Protein AF-0000000081275260 (afdb_homodimer)

Nearest PDB structures (foldseek):
  1y9q-assembly1_A-2  TM=6.316E-01  e=7.427E-19  Vibrio cholerae
  6b8w-assembly1_B  TM=9.231E-01  e=5.325E-11  Enterobacter cloacae subsp. cloacae ATCC 13047
  8awp-assembly1_B  TM=7.710E-01  e=2.156E-09  Thermotoga maritima
  1sef-assembly1_A  TM=8.678E-01  e=3.138E-06  Enterococcus faecalis V583
  1rc6-assembly1_A  TM=7.139E-01  e=3.984E-06  Escherichia coli

Organism: Ralstonia solanacearum (NCBI:txid305)

Structure (mmCIF, N/CA/C/O backbone):
data_AF-0000000081275260-model_v1
#
loop_
_entity.id
_entity.type
_entity.pdbx_description
1 polymer 'Putative transcription regulator protein'
#
loop_
_atom_site.group_PDB
_atom_site.id
_atom_site.type_symbol
_atom_site.label_atom_id
_atom_site.label_alt_id
_atom_site.label_comp_id
_atom_site.label_asym_id
_atom_site.label_entity_id
_atom_site.label_seq_id
_atom_site.pdbx_PDB_ins_code
_atom_site.Cartn_x
_atom_site.Cartn_y
_atom_site.Cartn_z
_atom_site.occupancy
_atom_site.B_iso_or_equiv
_atom_site.auth_seq_id
_atom_site.auth_comp_id
_atom_site.auth_asym_id
_atom_site.auth_atom_id
_atom_site.pdbx_PDB_model_num
ATOM 1 N N . MET A 1 1 ? -0.989 -64.938 12.078 1 35.69 1 MET A N 1
ATOM 2 C CA . MET A 1 1 ? -2.135 -64.125 11.688 1 35.69 1 MET A CA 1
ATOM 3 C C . MET A 1 1 ? -1.686 -62.719 11.227 1 35.69 1 MET A C 1
ATOM 5 O O . MET A 1 1 ? -1.059 -62 11.992 1 35.69 1 MET A O 1
ATOM 9 N N . THR A 1 2 ? -1.406 -62.531 9.953 1 40.88 2 THR A N 1
ATOM 10 C CA . THR A 1 2 ? -0.78 -61.438 9.25 1 40.88 2 THR A CA 1
ATOM 11 C C . THR A 1 2 ? -1.663 -60.188 9.312 1 40.88 2 THR A C 1
ATOM 13 O O . THR A 1 2 ? -2.807 -60.219 8.852 1 40.88 2 THR A O 1
ATOM 16 N N . GLN A 1 3 ? -1.485 -59.375 10.352 1 44.47 3 GLN A N 1
ATOM 17 C CA . GLN A 1 3 ? -2.277 -58.156 10.523 1 44.47 3 GLN A CA 1
ATOM 18 C C . GLN A 1 3 ? -2.309 -57.344 9.242 1 44.47 3 GLN A C 1
ATOM 20 O O . GLN A 1 3 ? -1.262 -57.062 8.656 1 44.47 3 GLN A O 1
ATOM 25 N N . PRO A 1 4 ? -3.477 -57.312 8.531 1 44.09 4 PRO A N 1
ATOM 26 C CA . PRO A 1 4 ? -3.494 -56.562 7.281 1 44.09 4 PRO A CA 1
ATOM 27 C C . PRO A 1 4 ? -3.008 -55.125 7.461 1 44.09 4 PRO A C 1
ATOM 29 O O . PRO A 1 4 ? -3.215 -54.531 8.516 1 44.09 4 PRO A O 1
ATOM 32 N N . LEU A 1 5 ? -1.987 -54.688 6.844 1 39.59 5 LEU A N 1
ATOM 33 C CA . LEU A 1 5 ? -1.445 -53.344 6.836 1 39.59 5 LEU A CA 1
ATOM 34 C C . LEU A 1 5 ? -2.533 -52.312 6.512 1 39.59 5 LEU A C 1
ATOM 36 O O . LEU A 1 5 ? -3.199 -52.438 5.48 1 39.59 5 LEU A O 1
ATOM 40 N N . VAL A 1 6 ? -3.307 -51.812 7.492 1 45.81 6 VAL A N 1
ATOM 41 C CA . VAL A 1 6 ? -4.258 -50.719 7.293 1 45.81 6 VAL A CA 1
ATOM 42 C C . VAL A 1 6 ? -3.658 -49.656 6.355 1 45.81 6 VAL A C 1
ATOM 44 O O . VAL A 1 6 ? -2.602 -49.094 6.641 1 45.81 6 VAL A O 1
ATOM 47 N N . GLN A 1 7 ? -3.836 -49.75 5.031 1 40.47 7 GLN A N 1
ATOM 48 C CA . GLN A 1 7 ? -3.412 -48.719 4.098 1 40.47 7 GLN A CA 1
ATOM 49 C C . GLN A 1 7 ? -3.844 -47.312 4.582 1 40.47 7 GLN A C 1
ATOM 51 O O . GLN A 1 7 ? -4.961 -47.156 5.07 1 40.47 7 GLN A O 1
ATOM 56 N N . PRO A 1 8 ? -2.93 -46.406 4.91 1 43.12 8 PRO A N 1
ATOM 57 C CA . PRO A 1 8 ? -3.389 -45.094 5.34 1 43.12 8 PRO A CA 1
ATOM 58 C C . PRO A 1 8 ? -4.391 -44.469 4.367 1 43.12 8 PRO A C 1
ATOM 60 O O . PRO A 1 8 ? -4.379 -44.781 3.176 1 43.12 8 PRO A O 1
ATOM 63 N N . PRO A 1 9 ? -5.559 -44.031 4.812 1 40.78 9 PRO A N 1
ATOM 64 C CA . PRO A 1 9 ? -6.562 -43.438 3.918 1 40.78 9 PRO A CA 1
ATOM 65 C C . PRO A 1 9 ? -5.961 -42.469 2.916 1 40.78 9 PRO A C 1
ATOM 67 O O . PRO A 1 9 ? -4.902 -41.875 3.176 1 40.78 9 PRO A O 1
ATOM 70 N N . PRO A 1 10 ? -6.277 -42.5 1.636 1 37.03 10 PRO A N 1
ATOM 71 C CA . PRO A 1 10 ? -5.824 -41.531 0.64 1 37.03 10 PRO A CA 1
ATOM 72 C C . PRO A 1 10 ? -5.91 -40.094 1.138 1 37.03 10 PRO A C 1
ATOM 74 O O . PRO A 1 10 ? -6.75 -39.781 1.984 1 37.03 10 PRO A O 1
ATOM 77 N N . SER A 1 11 ? -4.789 -39.375 1.292 1 37.31 11 SER A N 1
ATOM 78 C CA . SER A 1 11 ? -4.746 -37.969 1.673 1 37.31 11 SER A CA 1
ATOM 79 C C . SER A 1 11 ? -5.793 -37.156 0.917 1 37.31 11 SER A C 1
ATOM 81 O O . SER A 1 11 ? -5.949 -37.312 -0.297 1 37.31 11 SER A O 1
ATOM 83 N N . SER A 1 12 ? -6.863 -36.812 1.484 1 38.75 12 SER A N 1
ATOM 84 C CA . SER A 1 12 ? -7.918 -35.969 0.95 1 38.75 12 SER A CA 1
ATOM 85 C C . SER A 1 12 ? -7.352 -34.906 0.007 1 38.75 12 SER A C 1
ATOM 87 O O . SER A 1 12 ? -6.262 -34.375 0.243 1 38.75 12 SER A O 1
ATOM 89 N N . PRO A 1 13 ? -7.738 -34.906 -1.273 1 38.62 13 PRO A N 1
ATOM 90 C CA . PRO A 1 13 ? -7.27 -33.875 -2.203 1 38.62 13 PRO A CA 1
ATOM 91 C C . PRO A 1 13 ? -7.223 -32.5 -1.568 1 38.62 13 PRO A C 1
ATOM 93 O O . PRO A 1 13 ? -8.039 -32.188 -0.694 1 38.62 13 PRO A O 1
ATOM 96 N N . PRO A 1 14 ? -6.117 -31.891 -1.42 1 37.72 14 PRO A N 1
ATOM 97 C CA . PRO A 1 14 ? -6.09 -30.562 -0.786 1 37.72 14 PRO A CA 1
ATOM 98 C C . PRO A 1 14 ? -7.195 -29.641 -1.293 1 37.72 14 PRO A C 1
ATOM 100 O O . PRO A 1 14 ? -7.441 -29.578 -2.5 1 37.72 14 PRO A O 1
ATOM 103 N N . GLU A 1 15 ? -8.32 -29.609 -0.787 1 39.62 15 GLU A N 1
ATOM 104 C CA . GLU A 1 15 ? -9.594 -28.938 -1.045 1 39.62 15 GLU A CA 1
ATOM 105 C C . GLU A 1 15 ? -9.367 -27.484 -1.491 1 39.62 15 GLU A C 1
ATOM 107 O O . GLU A 1 15 ? -10.32 -26.719 -1.628 1 39.62 15 GLU A O 1
ATOM 112 N N . GLY A 1 16 ? -8.164 -26.906 -1.442 1 41.28 16 GLY A N 1
ATOM 113 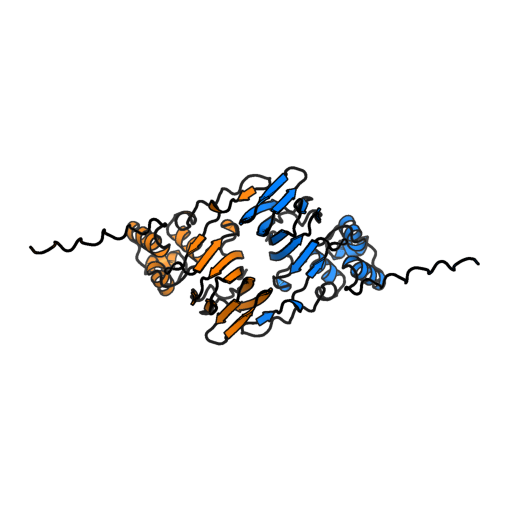C CA . GLY A 1 16 ? -8.023 -25.516 -1.824 1 41.28 16 GLY A CA 1
ATOM 114 C C . GLY A 1 16 ? -7.922 -25.312 -3.324 1 41.28 16 GLY A C 1
ATOM 115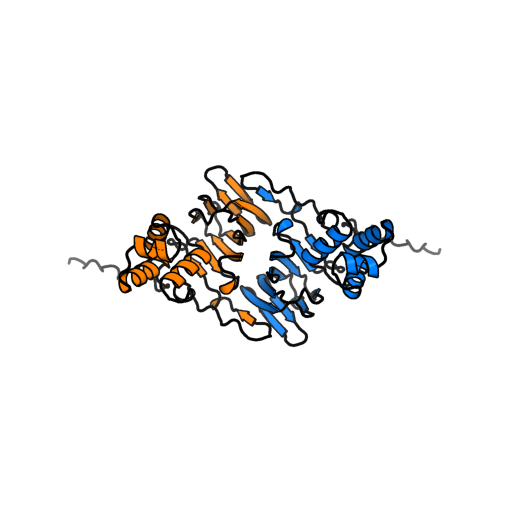 O O . GLY A 1 16 ? -7.867 -26.281 -4.082 1 41.28 16 GLY A O 1
ATOM 116 N N . PRO A 1 17 ? -8.578 -24.25 -3.896 1 46.16 17 PRO A N 1
ATOM 117 C CA . PRO A 1 17 ? -8.438 -24.125 -5.348 1 46.16 17 PRO A CA 1
ATOM 118 C C . PRO A 1 17 ? -7.09 -24.641 -5.855 1 46.16 17 PRO A C 1
ATOM 120 O O . PRO A 1 17 ? -6.105 -24.641 -5.109 1 46.16 17 PRO A O 1
ATOM 123 N N . PRO A 1 18 ? -7.199 -25.516 -6.816 1 50.88 18 PRO A N 1
ATOM 124 C CA . PRO A 1 18 ? -5.91 -25.953 -7.359 1 50.88 18 PRO A CA 1
ATOM 125 C C . PRO A 1 18 ? -4.891 -24.828 -7.453 1 50.88 18 PRO A C 1
ATOM 127 O O . PRO A 1 18 ? -5.273 -23.656 -7.566 1 50.88 18 PRO A O 1
ATOM 130 N N . ALA A 1 19 ? -3.639 -25.062 -7.156 1 63.09 19 ALA A N 1
ATOM 131 C CA . ALA A 1 19 ? -2.479 -24.188 -7.336 1 63.09 19 ALA A CA 1
ATOM 132 C C . ALA A 1 19 ? -2.562 -23.422 -8.656 1 63.09 19 ALA A C 1
ATOM 134 O O . ALA A 1 19 ? -3.096 -23.938 -9.641 1 63.09 19 ALA A O 1
ATOM 135 N N . VAL A 1 20 ? -2.617 -22.031 -8.719 1 75.25 20 VAL A N 1
ATOM 136 C CA . VAL A 1 20 ? -2.646 -21.141 -9.875 1 75.25 20 VAL A CA 1
ATOM 137 C C . VAL A 1 20 ? -1.944 -21.812 -11.055 1 75.25 20 VAL A C 1
ATOM 139 O O . VAL A 1 20 ? -2.418 -21.734 -12.195 1 75.25 20 VAL A O 1
ATOM 142 N N . GLY A 1 21 ? -1.027 -22.609 -10.75 1 79.31 21 GLY A N 1
ATOM 143 C CA . GLY A 1 21 ? -0.25 -23.234 -11.805 1 79.31 21 GLY A CA 1
ATOM 144 C C . GLY A 1 21 ? -1.025 -24.312 -12.555 1 79.31 21 GLY A C 1
ATOM 145 O O . GLY A 1 21 ? -1.003 -24.344 -13.789 1 79.31 21 GLY A O 1
ATOM 146 N N . ILE A 1 22 ? -1.763 -25.141 -11.82 1 79 22 ILE A N 1
ATOM 147 C CA . ILE A 1 22 ? -2.52 -26.234 -12.422 1 79 22 ILE A CA 1
ATOM 148 C C . ILE A 1 22 ? -3.664 -25.656 -13.258 1 79 22 ILE A C 1
ATOM 150 O O . ILE A 1 22 ? -3.908 -26.109 -14.383 1 79 22 ILE A O 1
ATOM 154 N N . ALA A 1 23 ? -4.258 -24.688 -12.68 1 80.56 23 ALA A N 1
ATOM 155 C CA . ALA A 1 23 ? -5.352 -24.047 -13.406 1 80.56 23 ALA A CA 1
ATOM 156 C C . ALA A 1 23 ? -4.855 -23.422 -14.703 1 80.56 23 ALA A C 1
ATOM 158 O O . ALA A 1 23 ? -5.504 -23.531 -15.742 1 80.56 23 ALA A O 1
ATOM 159 N N . LEU A 1 24 ? -3.809 -22.812 -14.641 1 87.75 24 LEU A N 1
ATOM 160 C CA . LEU A 1 24 ? -3.213 -22.156 -15.797 1 87.75 24 LEU A CA 1
ATOM 161 C C . LEU A 1 24 ? -2.842 -23.172 -16.875 1 87.75 24 LEU A C 1
ATOM 163 O O . LEU A 1 24 ? -3.156 -22.984 -18.047 1 87.75 24 LEU A O 1
ATOM 167 N N . GLN A 1 25 ? -2.229 -24.234 -16.453 1 89.75 25 GLN A N 1
ATOM 168 C CA . GLN A 1 25 ? -1.84 -25.281 -17.391 1 89.75 25 GLN A CA 1
ATOM 169 C C . GLN A 1 25 ? -3.062 -25.891 -18.062 1 89.75 25 GLN A C 1
ATOM 171 O O . GLN A 1 25 ? -3.066 -26.109 -19.281 1 89.75 25 GLN A O 1
ATOM 176 N N . GLY A 1 26 ? -4.023 -26.188 -17.234 1 89.5 26 GLY A N 1
ATOM 177 C CA . GLY A 1 26 ? -5.254 -26.734 -17.781 1 89.5 26 GLY A CA 1
ATOM 178 C C . GLY A 1 26 ? -5.898 -25.844 -18.828 1 89.5 26 GLY A C 1
ATOM 179 O O . GLY A 1 26 ? -6.34 -26.312 -19.875 1 89.5 26 GLY A O 1
ATOM 180 N N . LEU A 1 27 ? -5.98 -24.609 -18.562 1 89.38 27 LEU A N 1
ATOM 181 C CA . LEU A 1 27 ? -6.578 -23.641 -19.484 1 89.38 27 LEU A CA 1
ATOM 182 C C . LEU A 1 27 ? -5.762 -23.547 -20.781 1 89.38 27 LEU A C 1
ATOM 184 O O . LEU A 1 27 ? -6.324 -23.516 -21.875 1 89.38 27 LEU A O 1
ATOM 188 N N . ARG A 1 28 ? -4.48 -23.422 -20.609 1 93.69 28 ARG A N 1
ATOM 189 C CA . ARG A 1 28 ? -3.604 -23.359 -21.781 1 93.69 28 ARG A CA 1
ATOM 190 C C . ARG A 1 28 ? -3.809 -24.578 -22.672 1 93.69 28 ARG A C 1
ATOM 192 O O . ARG A 1 28 ? -3.93 -24.453 -23.891 1 93.69 28 ARG A O 1
ATOM 199 N N . GLN A 1 29 ? -3.895 -25.734 -22.094 1 94.5 29 GLN A N 1
ATOM 200 C CA . GLN A 1 29 ? -4.047 -26.984 -22.828 1 94.5 29 GLN A CA 1
ATOM 201 C C . GLN A 1 29 ? -5.426 -27.078 -23.469 1 94.5 29 GLN A C 1
ATOM 203 O O . GLN A 1 29 ? -5.562 -27.547 -24.609 1 94.5 29 GLN A O 1
ATOM 208 N N . ARG A 1 30 ? -6.402 -26.672 -22.797 1 93.62 30 ARG A N 1
ATOM 209 C CA . ARG A 1 30 ? -7.758 -26.688 -23.328 1 93.62 30 ARG A CA 1
ATOM 210 C C . ARG A 1 30 ? -7.859 -25.812 -24.578 1 93.62 30 ARG A C 1
ATOM 212 O O . ARG A 1 30 ? -8.633 -26.109 -25.484 1 93.62 30 ARG A O 1
ATOM 219 N N . GLN A 1 31 ? -7.07 -24.828 -24.562 1 94.38 31 GLN A N 1
ATOM 220 C CA . GLN A 1 31 ? -7.09 -23.922 -25.703 1 94.38 31 GLN A CA 1
ATOM 221 C C . GLN A 1 31 ? -6.055 -24.328 -26.75 1 94.38 31 GLN A C 1
ATOM 223 O O . GLN A 1 31 ? -5.805 -23.578 -27.703 1 94.38 31 GLN A O 1
ATOM 228 N N . ARG A 1 32 ? -5.336 -25.391 -26.516 1 95.69 32 ARG A N 1
ATOM 229 C CA . ARG A 1 32 ? -4.363 -25.969 -27.438 1 95.69 32 ARG A CA 1
ATOM 230 C C . ARG A 1 32 ? -3.211 -25.016 -27.703 1 95.69 32 ARG A C 1
ATOM 232 O O . ARG A 1 32 ? -2.756 -24.891 -28.844 1 95.69 32 ARG A O 1
ATOM 239 N N . LEU A 1 33 ? -2.916 -24.328 -26.672 1 95.19 33 LEU A N 1
ATOM 240 C CA . LEU A 1 33 ? -1.775 -23.422 -26.781 1 95.19 33 LEU A CA 1
ATOM 241 C C . LEU A 1 33 ? -0.507 -24.078 -26.25 1 95.19 33 LEU A C 1
ATOM 243 O O . LEU A 1 33 ? -0.542 -24.766 -25.234 1 95.19 33 LEU A O 1
ATOM 247 N N . SER A 1 34 ? 0.591 -23.859 -27 1 95.81 34 SER A N 1
ATOM 248 C CA . SER A 1 34 ? 1.892 -24.234 -26.453 1 95.81 34 SER A CA 1
ATOM 249 C C . SER A 1 34 ? 2.387 -23.219 -25.438 1 95.81 34 SER A C 1
ATOM 251 O O . SER A 1 34 ? 1.825 -22.125 -25.312 1 95.81 34 SER A O 1
ATOM 253 N N . LEU A 1 35 ? 3.428 -23.641 -24.719 1 95.5 35 LEU A N 1
ATOM 254 C CA . LEU A 1 35 ? 4.07 -22.688 -23.812 1 95.5 35 LEU A CA 1
ATOM 255 C C . LEU A 1 35 ? 4.566 -21.469 -24.578 1 95.5 35 LEU A C 1
ATOM 257 O O . LEU A 1 35 ? 4.422 -20.344 -24.109 1 95.5 35 LEU A O 1
ATOM 261 N N . ASP A 1 36 ? 5.102 -21.703 -25.781 1 95.19 36 ASP A N 1
ATOM 262 C CA . ASP A 1 36 ? 5.648 -20.641 -26.609 1 95.19 36 ASP A CA 1
ATOM 263 C C . ASP A 1 36 ? 4.555 -19.672 -27.047 1 95.19 36 ASP A C 1
ATOM 265 O O . ASP A 1 36 ? 4.738 -18.453 -26.984 1 95.19 36 ASP A O 1
ATOM 269 N N . GLU A 1 37 ? 3.51 -20.188 -27.453 1 95.38 37 GLU A N 1
ATOM 270 C CA . GLU A 1 37 ? 2.412 -19.359 -27.938 1 95.38 37 GLU A CA 1
ATOM 271 C C . GLU A 1 37 ? 1.827 -18.5 -26.812 1 95.38 37 GLU A C 1
ATOM 273 O O . GLU A 1 37 ? 1.592 -17.297 -27 1 95.38 37 GLU A O 1
ATOM 278 N N . LEU A 1 38 ? 1.591 -19.094 -25.641 1 95.38 38 LEU A N 1
ATOM 279 C CA . LEU A 1 38 ? 1.036 -18.344 -24.531 1 95.38 38 LEU A CA 1
ATOM 280 C C . LEU A 1 38 ? 2.033 -17.297 -24.031 1 95.38 38 LEU A C 1
ATOM 282 O O . LEU A 1 38 ? 1.643 -16.188 -23.641 1 95.38 38 LEU A O 1
ATOM 286 N N . SER A 1 39 ? 3.271 -17.656 -23.984 1 94.5 39 SER A N 1
ATOM 287 C CA . SER A 1 39 ? 4.336 -16.734 -23.609 1 94.5 39 SER A CA 1
ATOM 288 C C . SER A 1 39 ? 4.297 -15.469 -24.469 1 94.5 39 SER A C 1
ATOM 290 O O . SER A 1 39 ? 4.344 -14.352 -23.938 1 94.5 39 SER A O 1
ATOM 292 N N . ARG A 1 40 ? 4.148 -15.625 -25.734 1 92.81 40 ARG A N 1
ATOM 293 C CA . ARG A 1 40 ? 4.113 -14.5 -26.672 1 92.81 40 ARG A CA 1
ATOM 294 C C . ARG A 1 40 ? 2.861 -13.656 -26.469 1 92.81 40 ARG A C 1
ATOM 296 O O . ARG A 1 40 ? 2.934 -12.43 -26.422 1 92.81 40 ARG A O 1
ATOM 303 N N . ARG A 1 41 ? 1.829 -14.305 -26.281 1 92.75 41 ARG A N 1
ATOM 304 C CA . ARG A 1 41 ? 0.559 -13.602 -26.141 1 92.75 41 ARG A CA 1
ATOM 305 C C . ARG A 1 41 ? 0.517 -12.797 -24.844 1 92.75 41 ARG A C 1
ATOM 307 O O . ARG A 1 41 ? -0.027 -11.688 -24.812 1 92.75 41 ARG A O 1
ATOM 314 N N . ALA A 1 42 ? 1.047 -13.391 -23.812 1 90.94 42 ALA A N 1
ATOM 315 C CA . ALA A 1 42 ? 0.917 -12.812 -22.484 1 90.94 42 ALA A CA 1
ATOM 316 C C . ALA A 1 42 ? 2.057 -11.836 -22.188 1 90.94 42 ALA A C 1
ATOM 318 O O . ALA A 1 42 ? 1.987 -11.055 -21.234 1 90.94 42 ALA A O 1
ATOM 319 N N . GLY A 1 43 ? 3.129 -11.922 -22.984 1 88 43 GLY A N 1
ATOM 320 C CA . GLY A 1 43 ? 4.316 -11.141 -22.688 1 88 43 GLY A CA 1
ATOM 321 C C . GLY A 1 43 ? 5.035 -11.609 -21.438 1 88 43 GLY A C 1
ATOM 322 O O . GLY A 1 43 ? 5.488 -10.797 -20.625 1 88 43 GLY A O 1
ATOM 323 N N . VAL A 1 44 ? 5 -12.867 -21.203 1 86.38 44 VAL A N 1
ATOM 324 C CA . VAL A 1 44 ? 5.688 -13.523 -20.094 1 86.38 44 VAL A CA 1
ATOM 325 C C . VAL A 1 44 ? 6.684 -14.547 -20.656 1 86.38 44 VAL A C 1
ATOM 327 O O . VAL A 1 44 ? 6.391 -15.258 -21.609 1 86.38 44 VAL A O 1
ATOM 330 N N . SER A 1 45 ? 7.844 -14.523 -20.156 1 85.75 45 SER A N 1
ATOM 331 C CA . SER A 1 45 ? 8.844 -15.445 -20.688 1 85.75 45 SER A CA 1
ATOM 332 C C . SER A 1 45 ? 8.398 -16.891 -20.547 1 85.75 45 SER A C 1
ATOM 334 O O . SER A 1 45 ? 7.664 -17.234 -19.609 1 85.75 45 SER A O 1
ATOM 336 N N . LYS A 1 46 ? 8.852 -17.719 -21.5 1 91 46 LYS A N 1
ATOM 337 C CA . LYS A 1 46 ? 8.539 -19.141 -21.469 1 91 46 LYS A CA 1
ATOM 338 C C . LYS A 1 46 ? 9.031 -19.766 -20.172 1 91 46 LYS A C 1
ATOM 340 O O . LYS A 1 46 ? 8.352 -20.641 -19.594 1 91 46 LYS A O 1
ATOM 345 N N . SER A 1 47 ? 10.148 -19.344 -19.797 1 87.06 47 SER A N 1
ATOM 346 C CA . SER A 1 47 ? 10.719 -19.859 -18.547 1 87.06 47 SER A CA 1
ATOM 347 C C . SER A 1 47 ? 9.828 -19.547 -17.359 1 87.06 47 SER A C 1
ATOM 349 O O . SER A 1 47 ? 9.5 -20.438 -16.562 1 87.06 47 SER A O 1
ATOM 351 N N . MET A 1 48 ? 9.43 -18.375 -17.281 1 84.19 48 MET A N 1
ATOM 352 C CA . MET A 1 48 ? 8.547 -17.969 -16.188 1 84.19 48 MET A CA 1
ATOM 353 C C . MET A 1 48 ? 7.219 -18.719 -16.25 1 84.19 48 MET A C 1
ATOM 355 O O . MET A 1 48 ? 6.727 -19.219 -15.227 1 84.19 48 MET A O 1
ATOM 359 N N . LEU A 1 49 ? 6.676 -18.75 -17.391 1 90.81 49 LEU A N 1
ATOM 360 C CA . LEU A 1 49 ? 5.41 -19.453 -17.594 1 90.81 49 LEU A CA 1
ATOM 361 C C . LEU A 1 49 ? 5.52 -20.906 -17.156 1 90.81 49 LEU A C 1
ATOM 363 O O . LEU A 1 49 ? 4.645 -21.406 -16.438 1 90.81 49 LEU A O 1
ATOM 367 N N . SER A 1 50 ? 6.594 -21.547 -17.531 1 90.19 50 SER A N 1
ATOM 368 C CA . SER A 1 50 ? 6.828 -22.938 -17.156 1 90.19 50 SER A CA 1
ATOM 369 C C . SER A 1 50 ? 6.934 -23.094 -15.641 1 90.19 50 SER A C 1
ATOM 371 O O . SER A 1 50 ? 6.352 -24.016 -15.07 1 90.19 50 SER A O 1
ATOM 373 N N . GLN A 1 51 ? 7.633 -22.234 -15.109 1 84.88 51 GLN A N 1
ATOM 374 C CA . GLN A 1 51 ? 7.805 -22.281 -13.664 1 84.88 51 GLN A CA 1
ATOM 375 C C . GLN A 1 51 ? 6.477 -22.078 -12.945 1 84.88 51 GLN A C 1
ATOM 377 O O . GLN A 1 51 ? 6.207 -22.734 -11.938 1 84.88 51 GLN A O 1
ATOM 382 N N . ILE A 1 52 ? 5.699 -21.156 -13.398 1 84.81 52 ILE A N 1
ATOM 383 C CA . ILE A 1 52 ? 4.391 -20.891 -12.805 1 84.81 52 ILE A CA 1
ATOM 384 C C . ILE A 1 52 ? 3.518 -22.141 -12.922 1 84.81 52 ILE A C 1
ATOM 386 O O . ILE A 1 52 ? 2.92 -22.578 -11.938 1 84.81 52 ILE A O 1
ATOM 390 N N . GLU A 1 53 ? 3.496 -22.781 -14.125 1 88.38 53 GLU A N 1
ATOM 391 C CA . GLU A 1 53 ? 2.643 -23.938 -14.359 1 88.38 53 GLU A CA 1
ATOM 392 C C . GLU A 1 53 ? 3.078 -25.125 -13.508 1 88.38 53 GLU A C 1
ATOM 394 O O . GLU A 1 53 ? 2.262 -25.984 -13.172 1 88.38 53 GLU A O 1
ATOM 399 N N . ARG A 1 54 ? 4.312 -25.094 -13.18 1 84.56 54 ARG A N 1
ATOM 400 C CA . ARG A 1 54 ? 4.848 -26.188 -12.367 1 84.56 54 ARG A CA 1
ATOM 401 C C . ARG A 1 54 ? 4.836 -25.828 -10.883 1 84.56 54 ARG A C 1
ATOM 403 O O . ARG A 1 54 ? 5.395 -26.547 -10.062 1 84.56 54 ARG A O 1
ATOM 410 N N . ASN A 1 55 ? 4.344 -24.672 -10.547 1 78.31 55 ASN A N 1
ATOM 411 C CA . ASN A 1 55 ? 4.238 -24.172 -9.18 1 78.31 55 ASN A CA 1
ATOM 412 C C . ASN A 1 55 ? 5.613 -24.016 -8.531 1 78.31 55 ASN A C 1
ATOM 414 O O . ASN A 1 55 ? 5.797 -24.375 -7.363 1 78.31 55 ASN A O 1
ATOM 418 N N . LEU A 1 56 ? 6.527 -23.562 -9.352 1 76.19 56 LEU A N 1
ATOM 419 C CA . LEU A 1 56 ? 7.887 -23.391 -8.852 1 76.19 56 LEU A CA 1
ATOM 420 C C . LEU A 1 56 ? 8.148 -21.938 -8.5 1 76.19 56 LEU A C 1
ATOM 422 O O . LEU A 1 56 ? 9.172 -21.609 -7.895 1 76.19 56 LEU A O 1
ATOM 426 N N . THR A 1 57 ? 7.355 -21.031 -8.945 1 74.25 57 THR A N 1
ATOM 427 C CA . THR A 1 57 ? 7.477 -19.609 -8.633 1 74.25 57 THR A CA 1
ATOM 428 C C . THR A 1 57 ? 6.109 -19 -8.344 1 74.25 57 THR A C 1
ATOM 430 O O . THR A 1 57 ? 5.082 -19.531 -8.773 1 74.25 57 THR A O 1
ATOM 433 N N . ASN A 1 58 ? 6.172 -17.938 -7.609 1 70.75 58 ASN A N 1
ATOM 434 C CA . ASN A 1 58 ? 4.945 -17.219 -7.281 1 70.75 58 ASN A CA 1
ATOM 435 C C . ASN A 1 58 ? 4.746 -16.016 -8.195 1 70.75 58 ASN A C 1
ATOM 437 O O . ASN A 1 58 ? 5.504 -15.039 -8.133 1 70.75 58 ASN A O 1
ATOM 441 N N . PRO A 1 59 ? 3.697 -16.234 -9.016 1 77.12 59 PRO A N 1
ATOM 442 C CA . PRO A 1 59 ? 3.492 -15.078 -9.883 1 77.12 59 PRO A CA 1
ATOM 443 C C . PRO A 1 59 ? 2.895 -13.883 -9.141 1 77.12 59 PRO A C 1
ATOM 445 O O . PRO A 1 59 ? 2.254 -14.055 -8.102 1 77.12 59 PRO A O 1
ATOM 448 N N . THR A 1 60 ? 3.158 -12.703 -9.641 1 74.25 60 THR A N 1
ATOM 449 C CA . THR A 1 60 ? 2.445 -11.516 -9.188 1 74.25 60 THR A CA 1
ATOM 450 C C . THR A 1 60 ? 1.051 -11.453 -9.805 1 74.25 60 THR A C 1
ATOM 452 O O . THR A 1 60 ? 0.745 -12.195 -10.734 1 74.25 60 THR A O 1
ATOM 455 N N . VAL A 1 61 ? 0.222 -10.594 -9.219 1 77.38 61 VAL A N 1
ATOM 456 C CA . VAL A 1 61 ? -1.101 -10.344 -9.781 1 77.38 61 VAL A CA 1
ATOM 457 C C . VAL A 1 61 ? -0.963 -9.82 -11.211 1 77.38 61 VAL A C 1
ATOM 459 O O . VAL A 1 61 ? -1.758 -10.172 -12.086 1 77.38 61 VAL A O 1
ATOM 462 N N . ALA A 1 62 ? 0.109 -9.078 -11.453 1 77.75 62 ALA A N 1
ATOM 463 C CA . ALA A 1 62 ? 0.323 -8.539 -12.789 1 77.75 62 ALA A CA 1
ATOM 464 C C . ALA A 1 62 ? 0.575 -9.656 -13.797 1 77.75 62 ALA A C 1
ATOM 466 O O . ALA A 1 62 ? 0.044 -9.633 -14.914 1 77.75 62 ALA A O 1
ATOM 467 N N . VAL A 1 63 ? 1.362 -10.57 -13.438 1 81.81 63 VAL A N 1
ATOM 468 C CA . VAL A 1 63 ? 1.677 -11.688 -14.32 1 81.81 63 VAL A CA 1
ATOM 469 C C . VAL A 1 63 ? 0.421 -12.523 -14.562 1 81.81 63 VAL A C 1
ATOM 471 O O . VAL A 1 63 ? 0.123 -12.891 -15.703 1 81.81 63 VAL A O 1
ATOM 474 N N . LEU A 1 64 ? -0.297 -12.758 -13.492 1 83.38 64 LEU A N 1
ATOM 475 C CA . LEU A 1 64 ? -1.525 -13.531 -13.641 1 83.38 64 LEU A CA 1
ATOM 476 C C . LEU A 1 64 ? -2.547 -12.781 -14.484 1 83.38 64 LEU A C 1
ATOM 478 O O . LEU A 1 64 ? -3.293 -13.391 -15.25 1 83.38 64 LEU A O 1
ATOM 482 N N . TRP A 1 65 ? -2.564 -11.5 -14.258 1 80.5 65 TRP A N 1
ATOM 483 C CA . TRP A 1 65 ? -3.451 -10.664 -15.062 1 80.5 65 TRP A CA 1
ATOM 484 C C . TRP A 1 65 ? -3.107 -10.766 -16.547 1 80.5 65 TRP A C 1
ATOM 486 O O . TRP A 1 65 ? -3.994 -10.945 -17.375 1 80.5 65 TRP A O 1
ATOM 496 N N . ARG A 1 66 ? -1.89 -10.719 -16.891 1 84.31 66 ARG A N 1
ATOM 497 C CA . ARG A 1 66 ? -1.451 -10.844 -18.281 1 84.31 66 ARG A CA 1
ATOM 498 C C . ARG A 1 66 ? -1.811 -12.211 -18.844 1 84.31 66 ARG A C 1
ATOM 500 O O . ARG A 1 66 ? -2.273 -12.32 -19.984 1 84.31 66 ARG A O 1
ATOM 507 N N . LEU A 1 67 ? -1.575 -13.219 -18.031 1 88.31 67 LEU A N 1
ATOM 508 C CA . LEU A 1 67 ? -1.873 -14.578 -18.469 1 88.31 67 LEU A CA 1
ATOM 509 C C . LEU A 1 67 ? -3.375 -14.773 -18.641 1 88.31 67 LEU A C 1
ATOM 511 O O . LEU A 1 67 ? -3.816 -15.383 -19.625 1 88.31 67 LEU A O 1
ATOM 515 N N . ALA A 1 68 ? -4.105 -14.25 -17.703 1 85.69 68 ALA A N 1
ATOM 516 C CA . ALA A 1 68 ? -5.562 -14.32 -17.812 1 85.69 68 ALA A CA 1
ATOM 517 C C . ALA A 1 68 ? -6.059 -13.633 -19.062 1 85.69 68 ALA A C 1
ATOM 519 O O . ALA A 1 68 ? -6.891 -14.172 -19.797 1 85.69 68 ALA A O 1
ATOM 520 N N . ASN A 1 69 ? -5.523 -12.516 -19.344 1 84.94 69 ASN A N 1
ATOM 521 C CA . ASN A 1 69 ? -5.898 -11.766 -20.531 1 84.94 69 ASN A CA 1
ATOM 522 C C . ASN A 1 69 ? -5.539 -12.523 -21.812 1 84.94 69 ASN A C 1
ATOM 524 O O . ASN A 1 69 ? -6.34 -12.586 -22.75 1 84.94 69 ASN A O 1
ATOM 528 N N . ALA A 1 70 ? -4.402 -13.055 -21.797 1 90.5 70 ALA A N 1
ATOM 529 C CA . ALA A 1 70 ? -3.939 -13.812 -22.953 1 90.5 70 ALA A CA 1
ATOM 530 C C . ALA A 1 70 ? -4.824 -15.031 -23.203 1 90.5 70 ALA A C 1
ATOM 532 O O . ALA A 1 70 ? -5.004 -15.445 -24.344 1 90.5 70 ALA A O 1
ATOM 533 N N . LEU A 1 71 ? -5.348 -15.562 -22.188 1 91.69 71 LEU A N 1
ATOM 534 C CA . LEU A 1 71 ? -6.156 -16.781 -22.281 1 91.69 71 LEU A CA 1
ATOM 535 C C . LEU A 1 71 ? -7.637 -16.438 -22.422 1 91.69 71 LEU A C 1
ATOM 537 O O . LEU A 1 71 ? -8.469 -17.328 -22.609 1 91.69 71 LEU A O 1
ATOM 541 N N . GLY A 1 72 ? -7.934 -15.164 -22.25 1 89.5 72 GLY A N 1
ATOM 542 C CA . GLY A 1 72 ? -9.305 -14.711 -22.406 1 89.5 72 GLY A CA 1
ATOM 543 C C . GLY A 1 72 ? -10.188 -15.078 -21.219 1 89.5 72 GLY A C 1
ATOM 544 O O . GLY A 1 72 ? -11.359 -15.406 -21.406 1 89.5 72 GLY A O 1
ATOM 545 N N . VAL A 1 73 ? -9.609 -15.18 -20.141 1 83.31 73 VAL A N 1
ATOM 546 C CA . VAL A 1 73 ? -10.367 -15.492 -18.938 1 83.31 73 VAL A CA 1
ATOM 547 C C . VAL A 1 73 ? -10.227 -14.352 -17.938 1 83.31 73 VAL A C 1
ATOM 549 O O . VAL A 1 73 ? -9.453 -13.422 -18.156 1 83.31 73 VAL A O 1
ATOM 552 N N . SER A 1 74 ? -11.023 -14.422 -16.875 1 76.44 74 SER A N 1
ATOM 553 C CA . SER A 1 74 ? -10.953 -13.422 -15.812 1 76.44 74 SER A CA 1
ATOM 554 C C . SER A 1 74 ? -9.852 -13.75 -14.82 1 76.44 74 SER A C 1
ATOM 556 O O . SER A 1 74 ? -9.609 -14.914 -14.508 1 76.44 74 SER A O 1
ATOM 558 N N . LEU A 1 75 ? -9.133 -12.727 -14.383 1 78.12 75 LEU A N 1
ATOM 559 C CA . LEU A 1 75 ? -8.133 -12.898 -13.336 1 78.12 75 LEU A CA 1
ATOM 560 C C . LEU A 1 75 ? -8.711 -13.648 -12.141 1 78.12 75 LEU A C 1
ATOM 562 O O . LEU A 1 75 ? -8.023 -14.445 -11.508 1 78.12 75 LEU A O 1
ATOM 566 N N . THR A 1 76 ? -9.992 -13.328 -11.898 1 70.25 76 THR A N 1
ATOM 567 C CA . THR A 1 76 ? -10.656 -13.938 -10.75 1 70.25 76 THR A CA 1
ATOM 568 C C . THR A 1 76 ? -10.719 -15.453 -10.906 1 70.25 76 THR A C 1
ATOM 570 O O . THR A 1 76 ? -10.945 -16.172 -9.93 1 70.25 76 THR A O 1
ATOM 573 N N . ASP A 1 77 ? -10.578 -15.945 -12.148 1 70.62 77 ASP A N 1
ATOM 574 C CA . ASP A 1 77 ? -10.555 -17.375 -12.398 1 70.62 77 ASP A CA 1
ATOM 575 C C . ASP A 1 77 ? -9.312 -18.031 -11.773 1 70.62 77 ASP A C 1
ATOM 577 O O . ASP A 1 77 ? -9.281 -19.234 -11.562 1 70.62 77 ASP A O 1
ATOM 581 N N . PHE A 1 78 ? -8.344 -17.188 -11.578 1 72.12 78 PHE A N 1
ATOM 582 C CA . PHE A 1 78 ? -7.09 -17.703 -11.039 1 72.12 78 PHE A CA 1
ATOM 583 C C . PHE A 1 78 ? -7.004 -17.453 -9.531 1 72.12 78 PHE A C 1
ATOM 585 O O . PHE A 1 78 ? -6.125 -18 -8.859 1 72.12 78 PHE A O 1
ATOM 592 N N . LEU A 1 79 ? -7.75 -16.562 -9.148 1 68.19 79 LEU A N 1
ATOM 593 C CA . LEU A 1 79 ? -7.629 -16.125 -7.758 1 68.19 79 LEU A CA 1
ATOM 594 C C . LEU A 1 79 ? -8.633 -16.859 -6.871 1 68.19 79 LEU A C 1
ATOM 596 O O . LEU A 1 79 ? -9.711 -17.234 -7.336 1 68.19 79 LEU A O 1
ATOM 600 N N . ALA A 1 80 ? -8.133 -17.25 -5.688 1 57.94 80 ALA A N 1
ATOM 601 C CA . ALA A 1 80 ? -9.062 -17.781 -4.695 1 57.94 80 ALA A CA 1
ATOM 602 C C . ALA A 1 80 ? -10.008 -16.688 -4.203 1 57.94 80 ALA A C 1
ATOM 604 O O . ALA A 1 80 ? -9.57 -15.617 -3.783 1 57.94 80 ALA A O 1
ATOM 605 N N . GLN A 1 81 ? -11.266 -16.828 -4.293 1 56.81 81 GLN A N 1
ATOM 606 C CA . GLN A 1 81 ? -12.367 -16.031 -3.76 1 56.81 81 GLN A CA 1
ATOM 607 C C . GLN A 1 81 ? -12.703 -14.875 -4.688 1 56.81 81 GLN A C 1
ATOM 609 O O . GLN A 1 81 ? -11.859 -14.414 -5.457 1 56.81 81 GLN A O 1
ATOM 614 N N . SER A 1 82 ? -13.891 -14.648 -5.121 1 51.19 82 SER A N 1
ATOM 615 C CA . SER A 1 82 ? -14.391 -13.68 -6.094 1 51.19 82 SER A CA 1
ATOM 616 C C . SER A 1 82 ? -14.273 -12.25 -5.566 1 51.19 82 SER A C 1
ATOM 618 O O . SER A 1 82 ? -14.547 -11.992 -4.395 1 51.19 82 SER A O 1
ATOM 620 N N . ALA A 1 83 ? -13.336 -11.438 -6.277 1 52.12 83 ALA A N 1
ATOM 621 C CA . ALA A 1 83 ? -13.273 -9.992 -6.102 1 52.12 83 ALA A CA 1
ATOM 622 C C . ALA A 1 83 ? -14.656 -9.359 -6.211 1 52.12 83 ALA A C 1
ATOM 624 O O . ALA A 1 83 ? -15.43 -9.703 -7.109 1 52.12 83 ALA A O 1
ATOM 625 N N . GLY A 1 84 ? -15.125 -9.023 -5.105 1 49.22 84 GLY A N 1
ATOM 626 C CA . GLY A 1 84 ? -16.406 -8.344 -5.188 1 49.22 84 GLY A CA 1
ATOM 627 C C . GLY A 1 84 ? -16.406 -7.184 -6.168 1 49.22 84 GLY A C 1
ATOM 628 O O . GLY A 1 84 ? -15.344 -6.703 -6.566 1 49.22 84 GLY A O 1
ATOM 629 N N . GLU A 1 85 ? -17.406 -7.02 -6.941 1 50.19 85 GLU A N 1
ATOM 630 C CA . GLU A 1 85 ? -17.688 -6.004 -7.953 1 50.19 85 GLU A CA 1
ATOM 631 C C . GLU A 1 85 ? -17.438 -4.602 -7.406 1 50.19 85 GLU A C 1
ATOM 633 O O . GLU A 1 85 ? -17.719 -4.328 -6.234 1 50.19 85 GLU A O 1
ATOM 638 N N . PRO A 1 86 ? -16.453 -3.891 -8.102 1 51.47 86 PRO A N 1
ATOM 639 C CA . PRO A 1 86 ? -16.375 -2.48 -7.715 1 51.47 86 PRO A CA 1
ATOM 640 C C . PRO A 1 86 ? -17.75 -1.871 -7.438 1 51.47 86 PRO A C 1
ATOM 642 O O . PRO A 1 86 ? -18.641 -1.946 -8.289 1 51.47 86 PRO A O 1
ATOM 645 N N . ALA A 1 87 ? -18.219 -1.992 -6.32 1 48 87 ALA A N 1
ATOM 646 C CA . ALA A 1 87 ? -19.562 -1.47 -6.105 1 48 87 ALA A CA 1
ATOM 647 C C . ALA A 1 87 ? -19.656 0.002 -6.5 1 48 87 ALA A C 1
ATOM 649 O O . ALA A 1 87 ? -18.641 0.685 -6.598 1 48 87 ALA A O 1
ATOM 650 N N . GLY A 1 88 ? -20.719 0.622 -6.562 1 55.44 88 GLY A N 1
ATOM 651 C CA . GLY A 1 88 ? -21.328 1.924 -6.77 1 55.44 88 GLY A CA 1
ATOM 652 C C . GLY A 1 88 ? -20.531 3.064 -6.172 1 55.44 88 GLY A C 1
ATOM 653 O O . GLY A 1 88 ? -19.375 2.879 -5.777 1 55.44 88 GLY A O 1
ATOM 654 N N . ASN A 1 89 ? -21.016 4.32 -6.234 1 64.56 89 ASN A N 1
ATOM 655 C CA . ASN A 1 89 ? -20.562 5.633 -5.797 1 64.56 89 ASN A CA 1
ATOM 656 C C . ASN A 1 89 ? -20.328 5.676 -4.289 1 64.56 89 ASN A C 1
ATOM 658 O O . ASN A 1 89 ? -19.906 6.699 -3.748 1 64.56 89 ASN A O 1
ATOM 662 N N . GLY A 1 90 ? -20.438 4.48 -3.656 1 83.44 90 GLY A N 1
ATOM 663 C CA . GLY A 1 90 ? -20.328 4.535 -2.207 1 83.44 90 GLY A CA 1
ATOM 664 C C . GLY A 1 90 ? -19.094 3.816 -1.679 1 83.44 90 GLY A C 1
ATOM 665 O O . GLY A 1 90 ? -18.094 3.68 -2.389 1 83.44 90 GLY A O 1
ATOM 666 N N . ILE A 1 91 ? -19.094 3.619 -0.371 1 93.31 91 ILE A N 1
ATOM 667 C CA . ILE A 1 91 ? -18.031 2.885 0.315 1 93.31 91 ILE A CA 1
ATOM 668 C C . ILE A 1 91 ? -18.25 1.383 0.138 1 93.31 91 ILE A C 1
ATOM 670 O O . ILE A 1 91 ? -19.281 0.846 0.548 1 93.31 91 ILE A O 1
ATOM 674 N N . THR A 1 92 ? -17.406 0.772 -0.561 1 92.12 92 THR A N 1
ATOM 675 C CA . THR A 1 92 ? -17.453 -0.678 -0.709 1 92.12 92 THR A CA 1
ATOM 676 C C . THR A 1 92 ? -16.578 -1.354 0.349 1 92.12 92 THR A C 1
ATOM 678 O O . THR A 1 92 ? -15.43 -0.968 0.554 1 92.12 92 THR A O 1
ATOM 681 N N . VAL A 1 93 ? -17.156 -2.328 1.056 1 94.25 93 VAL A N 1
ATOM 682 C CA . VAL A 1 93 ? -16.406 -3.08 2.049 1 94.25 93 VAL A CA 1
ATOM 683 C C . VAL A 1 93 ? -16.141 -4.496 1.541 1 94.25 93 VAL A C 1
ATOM 685 O O . VAL A 1 93 ? -17.078 -5.199 1.146 1 94.25 93 VAL A O 1
ATOM 688 N N . VAL A 1 94 ? -14.938 -4.887 1.504 1 91.38 94 VAL A N 1
ATOM 689 C CA . VAL A 1 94 ? -14.539 -6.242 1.137 1 91.38 94 VAL A CA 1
ATOM 690 C C . VAL A 1 94 ? -14.211 -7.043 2.395 1 91.38 94 VAL A C 1
ATOM 692 O O . VAL A 1 94 ? -13.234 -6.754 3.09 1 91.38 94 VAL A O 1
ATOM 695 N N . PRO A 1 95 ? -15 -8.023 2.67 1 92.31 95 PRO A N 1
ATOM 696 C CA . PRO A 1 95 ? -14.695 -8.852 3.838 1 92.31 95 PRO A CA 1
ATOM 697 C C . PRO A 1 95 ? -13.469 -9.742 3.627 1 92.31 95 PRO A C 1
ATOM 699 O O . PRO A 1 95 ? -13.07 -9.992 2.484 1 92.31 95 PRO A O 1
ATOM 702 N N . PRO A 1 96 ? -12.922 -10.227 4.77 1 89.94 96 PRO A N 1
ATOM 703 C CA . PRO A 1 96 ? -11.688 -11.008 4.676 1 89.94 96 PRO A CA 1
ATOM 704 C C . PRO A 1 96 ? -11.812 -12.195 3.729 1 89.94 96 PRO A C 1
ATOM 706 O O . PRO A 1 96 ? -10.891 -12.469 2.955 1 89.94 96 PRO A O 1
ATOM 709 N N . HIS A 1 97 ? -12.898 -12.875 3.721 1 85.81 97 HIS A N 1
ATOM 710 C CA . HIS A 1 97 ? -13.055 -14.094 2.93 1 85.81 97 HIS A CA 1
ATOM 711 C C . HIS A 1 97 ? -13.211 -13.766 1.447 1 85.81 97 HIS A C 1
ATOM 713 O O . HIS A 1 97 ? -13.109 -14.656 0.599 1 85.81 97 HIS A O 1
ATOM 719 N N . ALA A 1 98 ? -13.469 -12.477 1.127 1 85.25 98 ALA A N 1
ATOM 720 C CA . ALA A 1 98 ? -13.664 -12.07 -0.261 1 85.25 98 ALA A CA 1
ATOM 721 C C . ALA A 1 98 ? -12.391 -11.453 -0.834 1 85.25 98 ALA A C 1
ATOM 723 O O . ALA A 1 98 ? -12.336 -11.102 -2.014 1 85.25 98 ALA A O 1
ATOM 724 N N . ILE A 1 99 ? -11.398 -11.305 -0.005 1 87.31 99 ILE A N 1
ATOM 725 C CA . ILE A 1 99 ? -10.109 -10.82 -0.487 1 87.31 99 ILE A CA 1
ATOM 726 C C . ILE A 1 99 ? -9.352 -11.961 -1.17 1 87.31 99 ILE A C 1
ATOM 728 O O . ILE A 1 99 ? -9.016 -12.961 -0.531 1 87.31 99 ILE A O 1
ATOM 732 N N . PRO A 1 100 ? -9.047 -11.773 -2.465 1 83.38 100 PRO A N 1
ATOM 733 C CA . PRO A 1 100 ? -8.305 -12.844 -3.135 1 83.38 100 PRO A CA 1
ATOM 734 C C . PRO A 1 100 ? -6.906 -13.047 -2.555 1 83.38 100 PRO A C 1
ATOM 736 O O . PRO A 1 100 ? -6.348 -12.133 -1.951 1 83.38 100 PRO A O 1
ATOM 739 N N . ALA A 1 101 ? -6.41 -14.305 -2.709 1 84.56 101 ALA A N 1
ATOM 740 C CA . ALA A 1 101 ? -5.094 -14.602 -2.152 1 84.56 101 ALA A CA 1
ATOM 741 C C . ALA A 1 101 ? -4.301 -15.516 -3.082 1 84.56 101 ALA A C 1
ATOM 743 O O . ALA A 1 101 ? -4.883 -16.266 -3.869 1 84.56 101 ALA A O 1
ATOM 744 N N . LEU A 1 102 ? -2.953 -15.305 -3.055 1 81.12 102 LEU A N 1
ATOM 745 C CA . LEU A 1 102 ? -1.997 -16.219 -3.672 1 81.12 102 LEU A CA 1
ATOM 746 C C . LEU A 1 102 ? -1.189 -16.953 -2.611 1 81.12 102 LEU A C 1
ATOM 748 O O . LEU A 1 102 ? -0.763 -16.359 -1.621 1 81.12 102 LEU A O 1
ATOM 752 N N . LYS A 1 103 ? -1.078 -18.234 -2.752 1 81.12 103 LYS A N 1
ATOM 753 C CA . LYS A 1 103 ? -0.272 -19.031 -1.834 1 81.12 103 LYS A CA 1
ATOM 754 C C . LYS A 1 103 ? 0.921 -19.656 -2.551 1 81.12 103 LYS A C 1
ATOM 756 O O . LYS A 1 103 ? 0.818 -20.047 -3.717 1 81.12 103 LYS A O 1
ATOM 761 N N . SER A 1 104 ? 2.047 -19.688 -1.781 1 79.62 104 SER A N 1
ATOM 762 C CA . SER A 1 104 ? 3.164 -20.438 -2.326 1 79.62 104 SER A CA 1
ATOM 763 C C . SER A 1 104 ? 2.83 -21.938 -2.41 1 79.62 104 SER A C 1
ATOM 765 O O . SER A 1 104 ? 1.952 -22.422 -1.692 1 79.62 104 SER A O 1
ATOM 767 N N . PRO A 1 105 ? 3.559 -22.594 -3.25 1 73.75 105 PRO A N 1
ATOM 768 C CA . PRO A 1 105 ? 3.264 -24.016 -3.406 1 73.75 105 PRO A CA 1
ATOM 769 C C . PRO A 1 105 ? 3.35 -24.781 -2.09 1 73.75 105 PRO A C 1
ATOM 771 O O . PRO A 1 105 ? 2.562 -25.703 -1.855 1 73.75 105 PRO A O 1
ATOM 774 N N . ASP A 1 106 ? 4.23 -24.438 -1.268 1 81.88 106 ASP A N 1
ATOM 775 C CA . ASP A 1 106 ? 4.395 -25.141 -0.001 1 81.88 106 ASP A CA 1
ATOM 776 C C . ASP A 1 106 ? 3.459 -24.594 1.066 1 81.88 106 ASP A C 1
ATOM 778 O O . ASP A 1 106 ? 3.498 -25.016 2.221 1 81.88 106 ASP A O 1
ATOM 782 N N . THR A 1 107 ? 2.641 -23.594 0.743 1 82.5 107 THR A N 1
ATOM 783 C CA . THR A 1 107 ? 1.596 -22.969 1.551 1 82.5 107 THR A CA 1
ATOM 784 C C . THR A 1 107 ? 2.201 -22.188 2.719 1 82.5 107 THR A C 1
ATOM 786 O O . THR A 1 107 ? 1.495 -21.828 3.66 1 82.5 107 THR A O 1
ATOM 789 N N . ARG A 1 108 ? 3.506 -22.031 2.678 1 91.81 108 ARG A N 1
ATOM 790 C CA . ARG A 1 108 ? 4.16 -21.328 3.781 1 91.81 108 ARG A CA 1
ATOM 791 C C . ARG A 1 108 ? 4.125 -19.828 3.574 1 91.81 108 ARG A C 1
ATOM 793 O O . ARG A 1 108 ? 4.453 -19.062 4.484 1 91.81 108 ARG A O 1
ATOM 800 N N . CYS A 1 109 ? 3.885 -19.391 2.42 1 91.88 109 CYS A N 1
ATOM 801 C CA . CYS A 1 109 ? 3.729 -17.984 2.109 1 91.88 109 CYS A CA 1
ATOM 802 C C . CYS A 1 109 ? 2.336 -17.688 1.564 1 91.88 109 CYS A C 1
ATOM 804 O O . CYS A 1 109 ? 1.839 -18.422 0.702 1 91.88 109 CYS A O 1
ATOM 806 N N . ASP A 1 110 ? 1.707 -16.703 2.074 1 91.12 110 ASP A N 1
ATOM 807 C CA . ASP A 1 110 ? 0.381 -16.25 1.667 1 91.12 110 ASP A CA 1
ATOM 808 C C . ASP A 1 110 ? 0.391 -14.766 1.321 1 91.12 110 ASP A C 1
ATOM 810 O O . ASP A 1 110 ? 0.88 -13.945 2.1 1 91.12 110 ASP A O 1
ATOM 814 N N . LEU A 1 111 ? -0.081 -14.422 0.089 1 91.5 111 LEU A N 1
ATOM 815 C CA . LEU A 1 111 ? -0.257 -13.039 -0.332 1 91.5 111 LEU A CA 1
ATOM 816 C C . LEU A 1 111 ? -1.736 -12.695 -0.476 1 91.5 111 LEU A C 1
ATOM 818 O O . LEU A 1 111 ? -2.391 -13.141 -1.421 1 91.5 111 LEU A O 1
ATOM 822 N N . ARG A 1 112 ? -2.285 -11.961 0.48 1 91.88 112 ARG A N 1
ATOM 823 C CA . ARG A 1 112 ? -3.635 -11.43 0.341 1 91.88 112 ARG A CA 1
ATOM 824 C C . ARG A 1 112 ? -3.635 -10.156 -0.499 1 91.88 112 ARG A C 1
ATOM 826 O O . ARG A 1 112 ? -2.924 -9.195 -0.187 1 91.88 112 ARG A O 1
ATOM 833 N N . ILE A 1 113 ? -4.406 -10.18 -1.546 1 90.38 113 ILE A N 1
ATOM 834 C CA . ILE A 1 113 ? -4.445 -9.078 -2.504 1 90.38 113 ILE A CA 1
ATOM 835 C C . ILE A 1 113 ? -5.398 -7.996 -2.008 1 90.38 113 ILE A C 1
ATOM 837 O O . ILE A 1 113 ? -6.605 -8.062 -2.252 1 90.38 113 ILE A O 1
ATOM 841 N N . LEU A 1 114 ? -4.844 -6.953 -1.464 1 93.81 114 LEU A N 1
ATOM 842 C CA . LEU A 1 114 ? -5.656 -5.922 -0.827 1 93.81 114 LEU A CA 1
ATOM 843 C C . LEU A 1 114 ? -6.086 -4.867 -1.84 1 93.81 114 LEU A C 1
ATOM 845 O O . LEU A 1 114 ? -7.086 -4.176 -1.636 1 93.81 114 LEU A O 1
ATOM 849 N N . GLY A 1 115 ? -5.289 -4.699 -2.873 1 91.56 115 GLY A N 1
ATOM 850 C CA . GLY A 1 115 ? -5.59 -3.693 -3.879 1 91.56 115 GLY A CA 1
ATOM 851 C C . GLY A 1 115 ? -6.621 -4.152 -4.895 1 91.56 115 GLY A C 1
ATOM 852 O O . GLY A 1 115 ? -6.844 -5.352 -5.059 1 91.56 115 GLY A O 1
ATOM 853 N N . PRO A 1 116 ? -7.227 -3.168 -5.547 1 86.38 116 PRO A N 1
ATOM 854 C CA . PRO A 1 116 ? -8.148 -3.537 -6.629 1 86.38 116 PRO A CA 1
ATOM 855 C C . PRO A 1 116 ? -7.438 -4.199 -7.805 1 86.38 116 PRO A C 1
ATOM 857 O O . PRO A 1 116 ? -6.344 -3.775 -8.188 1 86.38 116 PRO A O 1
ATOM 860 N N . ILE A 1 117 ? -8.109 -5.137 -8.359 1 76.19 117 ILE A N 1
ATOM 861 C CA . ILE A 1 117 ? -7.523 -5.953 -9.414 1 76.19 117 ILE A CA 1
ATOM 862 C C . ILE A 1 117 ? -7.293 -5.102 -10.656 1 76.19 117 ILE A C 1
ATOM 864 O O . ILE A 1 117 ? -6.363 -5.355 -11.43 1 76.19 117 ILE A O 1
ATOM 868 N N . ASP A 1 118 ? -8.07 -4.066 -10.812 1 78.56 118 ASP A N 1
ATOM 869 C CA . ASP A 1 118 ? -7.973 -3.25 -12.023 1 78.56 118 ASP A CA 1
ATOM 870 C C . ASP A 1 118 ? -6.688 -2.424 -12.023 1 78.56 118 ASP A C 1
ATOM 872 O O . ASP A 1 118 ? -6.301 -1.871 -13.055 1 78.56 118 ASP A O 1
ATOM 876 N N . LEU A 1 119 ? -6.039 -2.355 -10.938 1 84.81 119 LEU A N 1
ATOM 877 C CA . LEU A 1 119 ? -4.773 -1.631 -10.883 1 84.81 119 LEU A CA 1
ATOM 878 C C . LEU A 1 119 ? -3.6 -2.57 -11.133 1 84.81 119 LEU A C 1
ATOM 880 O O . LEU A 1 119 ? -2.451 -2.127 -11.219 1 84.81 119 LEU A O 1
ATOM 884 N N . ALA A 1 120 ? -3.916 -3.854 -11.289 1 79.19 120 ALA A N 1
ATOM 885 C CA . ALA A 1 120 ? -2.869 -4.844 -11.531 1 79.19 120 ALA A CA 1
ATOM 886 C C . ALA A 1 120 ? -2.027 -4.457 -12.75 1 79.19 120 ALA A C 1
ATOM 888 O O . ALA A 1 120 ? -2.562 -4.02 -13.766 1 79.19 120 ALA A O 1
ATOM 889 N N . GLY A 1 121 ? -0.703 -4.602 -12.609 1 78.56 121 GLY A N 1
ATOM 890 C CA . GLY A 1 121 ? 0.213 -4.242 -13.68 1 78.56 121 GLY A CA 1
ATOM 891 C C . GLY A 1 121 ? 0.726 -2.818 -13.57 1 78.56 121 GLY A C 1
ATOM 892 O O . GLY A 1 121 ? 1.634 -2.424 -14.305 1 78.56 121 GLY A O 1
ATOM 893 N N . ARG A 1 122 ? 0.144 -2.012 -12.742 1 85.62 122 ARG A N 1
ATOM 894 C CA . ARG A 1 122 ? 0.599 -0.646 -12.5 1 85.62 122 ARG A CA 1
ATOM 895 C C . ARG A 1 122 ? 1.059 -0.474 -11.055 1 85.62 122 ARG A C 1
ATOM 897 O O . ARG A 1 122 ? 2.164 0.01 -10.805 1 85.62 122 ARG A O 1
ATOM 904 N N . PHE A 1 123 ? 0.214 -0.784 -10.242 1 90.31 123 PHE A N 1
ATOM 905 C CA . PHE A 1 123 ? 0.389 -0.592 -8.805 1 90.31 123 PHE A CA 1
ATOM 906 C C . PHE A 1 123 ? -0.349 -1.669 -8.023 1 90.31 123 PHE A C 1
ATOM 908 O O . PHE A 1 123 ? -1.562 -1.835 -8.172 1 90.31 123 PHE A O 1
ATOM 915 N N . GLU A 1 124 ? 0.325 -2.42 -7.227 1 91.69 124 GLU A N 1
ATOM 916 C CA . GLU A 1 124 ? -0.23 -3.537 -6.469 1 91.69 124 GLU A CA 1
ATOM 917 C C . GLU A 1 124 ? 0.221 -3.49 -5.012 1 91.69 124 GLU A C 1
ATOM 919 O O . GLU A 1 124 ? 1.356 -3.107 -4.719 1 91.69 124 GLU A O 1
ATOM 924 N N . TRP A 1 125 ? -0.661 -3.924 -4.062 1 95.75 125 TRP A N 1
ATOM 925 C CA . TRP A 1 125 ? -0.222 -4.074 -2.678 1 95.75 125 TRP A CA 1
ATOM 926 C C . TRP A 1 125 ? -0.896 -5.27 -2.018 1 95.75 125 TRP A C 1
ATOM 928 O O . TRP A 1 125 ? -2.068 -5.551 -2.279 1 95.75 125 TRP A O 1
ATOM 938 N N . TYR A 1 126 ? -0.092 -5.938 -1.173 1 94.31 126 TYR A N 1
ATOM 939 C CA . TYR A 1 126 ? -0.444 -7.207 -0.543 1 94.31 126 TYR A CA 1
ATOM 940 C C . TYR A 1 126 ? -0.18 -7.164 0.957 1 94.31 126 TYR A C 1
ATOM 942 O O . TYR A 1 126 ? 0.73 -6.469 1.413 1 94.31 126 TYR A O 1
ATOM 950 N N . GLU A 1 127 ? -0.999 -7.824 1.659 1 97.12 127 GLU A N 1
ATOM 951 C CA . GLU A 1 127 ? -0.525 -8.32 2.947 1 97.12 127 GLU A CA 1
ATOM 952 C C . GLU A 1 127 ? 0.189 -9.664 2.793 1 97.12 127 GLU A C 1
ATOM 954 O O . GLU A 1 127 ? -0.425 -10.656 2.402 1 97.12 127 GLU A O 1
ATOM 959 N N . LEU A 1 128 ? 1.425 -9.703 3.07 1 96.81 128 LEU A N 1
ATOM 960 C CA . LEU A 1 128 ? 2.254 -10.898 2.949 1 96.81 128 LEU A CA 1
ATOM 961 C C . LEU A 1 128 ? 2.416 -11.586 4.301 1 96.81 128 LEU A C 1
ATOM 963 O O . LEU A 1 128 ? 2.766 -10.938 5.293 1 96.81 128 LEU A O 1
ATOM 967 N N . THR A 1 129 ? 2.121 -12.812 4.363 1 97.19 129 THR A N 1
ATOM 968 C CA . THR A 1 129 ? 2.375 -13.648 5.535 1 97.19 129 THR A CA 1
ATOM 969 C C . THR A 1 129 ? 3.346 -14.773 5.191 1 97.19 129 THR A C 1
ATOM 971 O O . THR A 1 129 ? 3.135 -15.516 4.227 1 97.19 129 THR A O 1
ATOM 974 N N . ILE A 1 130 ? 4.426 -14.859 5.938 1 97.38 130 ILE A N 1
ATOM 975 C CA . ILE A 1 130 ? 5.387 -15.945 5.754 1 97.38 130 ILE A CA 1
ATOM 976 C C . ILE A 1 130 ? 5.551 -16.703 7.062 1 97.38 130 ILE A C 1
ATOM 978 O O . ILE A 1 130 ? 5.941 -16.141 8.086 1 97.38 130 ILE A O 1
ATOM 982 N N . GLN A 1 131 ? 5.215 -17.984 7.062 1 97.38 131 GLN A N 1
ATOM 983 C CA . GLN A 1 131 ? 5.418 -18.844 8.227 1 97.38 131 GLN A CA 1
ATOM 984 C C . GLN A 1 131 ? 6.902 -18.984 8.555 1 97.38 131 GLN A C 1
ATOM 986 O O . GLN A 1 131 ? 7.758 -18.641 7.738 1 97.38 131 GLN A O 1
ATOM 991 N N . ALA A 1 132 ? 7.168 -19.5 9.82 1 97.75 132 ALA A N 1
ATOM 992 C CA . ALA A 1 132 ? 8.555 -19.75 10.219 1 97.75 132 ALA A CA 1
ATOM 993 C C . ALA A 1 132 ? 9.266 -20.625 9.195 1 97.75 132 ALA A C 1
ATOM 995 O O . ALA A 1 132 ? 8.758 -21.688 8.828 1 97.75 132 ALA A O 1
ATOM 996 N N . GLY A 1 133 ? 10.375 -20.109 8.68 1 96.12 133 GLY A N 1
ATOM 997 C CA . GLY A 1 133 ? 11.172 -20.875 7.723 1 96.12 133 GLY A CA 1
ATOM 998 C C . GLY A 1 133 ? 10.688 -20.719 6.289 1 96.12 133 GLY A C 1
ATOM 999 O O . GLY A 1 133 ? 11.32 -21.234 5.359 1 96.12 133 GLY A O 1
ATOM 1000 N N . GLY A 1 134 ? 9.602 -20.047 6.055 1 95.81 134 GLY A N 1
ATOM 1001 C CA . GLY A 1 134 ? 9.062 -19.859 4.715 1 95.81 134 GLY A CA 1
ATOM 1002 C C . GLY A 1 134 ? 9.914 -18.953 3.842 1 95.81 134 GLY A C 1
ATOM 1003 O O . GLY A 1 134 ? 10.625 -18.094 4.348 1 95.81 134 GLY A O 1
ATOM 1004 N N . VAL A 1 135 ? 9.836 -19.219 2.516 1 93.19 135 VAL A N 1
ATOM 1005 C CA . VAL A 1 135 ? 10.617 -18.484 1.53 1 93.19 135 VAL A CA 1
ATOM 1006 C C . VAL A 1 135 ? 9.75 -18.156 0.321 1 93.19 135 VAL A C 1
ATOM 1008 O O . VAL A 1 135 ? 9.086 -19.031 -0.233 1 93.19 135 VAL A O 1
ATOM 1011 N N . LEU A 1 136 ? 9.703 -16.922 -0.026 1 91.69 136 LEU A N 1
ATOM 1012 C CA . LEU A 1 136 ? 9.047 -16.469 -1.247 1 91.69 136 LEU A CA 1
ATOM 1013 C C . LEU A 1 136 ? 10.07 -16.078 -2.305 1 91.69 136 LEU A C 1
ATOM 1015 O O . LEU A 1 136 ? 10.656 -15 -2.236 1 91.69 136 LEU A O 1
ATOM 1019 N N . SER A 1 137 ? 10.234 -16.891 -3.242 1 88.19 137 SER A N 1
ATOM 1020 C CA . SER A 1 137 ? 11.164 -16.641 -4.336 1 88.19 137 SER A CA 1
ATOM 1021 C C . SER A 1 137 ? 10.445 -16.062 -5.555 1 88.19 137 SER A C 1
ATOM 1023 O O . SER A 1 137 ? 9.43 -16.609 -5.992 1 88.19 137 SER A O 1
ATOM 1025 N N . SER A 1 138 ? 11.016 -15.008 -6.039 1 85.5 138 SER A N 1
ATOM 1026 C CA . SER A 1 138 ? 10.398 -14.367 -7.191 1 85.5 138 SER A CA 1
ATOM 1027 C C . SER A 1 138 ? 11.375 -14.266 -8.359 1 85.5 138 SER A C 1
ATOM 1029 O O . SER A 1 138 ? 12.531 -13.859 -8.18 1 85.5 138 SER A O 1
ATOM 1031 N N . GLU A 1 139 ? 10.844 -14.641 -9.492 1 82.06 139 GLU A N 1
ATOM 1032 C CA . GLU A 1 139 ? 11.562 -14.305 -10.719 1 82.06 139 GLU A CA 1
ATOM 1033 C C . GLU A 1 139 ? 11.492 -12.805 -11.008 1 82.06 139 GLU A C 1
ATOM 1035 O O . GLU A 1 139 ? 10.625 -12.109 -10.477 1 82.06 139 GLU A O 1
ATOM 1040 N N . PRO A 1 140 ? 12.477 -12.367 -11.867 1 85.5 140 PRO A N 1
ATOM 1041 C CA . PRO A 1 140 ? 12.438 -10.938 -12.18 1 85.5 140 PRO A CA 1
ATOM 1042 C C . PRO A 1 140 ? 11.078 -10.484 -12.711 1 85.5 140 PRO A C 1
ATOM 1044 O O . PRO A 1 140 ? 10.516 -11.125 -13.602 1 85.5 140 PRO A O 1
ATOM 1047 N N . HIS A 1 141 ? 10.625 -9.398 -12.094 1 83.88 141 HIS A N 1
ATOM 1048 C CA . HIS A 1 141 ? 9.469 -8.719 -12.672 1 83.88 141 HIS A CA 1
ATOM 1049 C C . HIS A 1 141 ? 9.859 -7.934 -13.914 1 83.88 141 HIS A C 1
ATOM 1051 O O . HIS A 1 141 ? 11 -8.023 -14.383 1 83.88 141 HIS A O 1
ATOM 1057 N N . GLU A 1 142 ? 8.867 -7.258 -14.445 1 80.19 142 GLU A N 1
ATOM 1058 C CA . GLU A 1 142 ? 9.133 -6.395 -15.594 1 80.19 142 GLU A CA 1
ATOM 1059 C C . GLU A 1 142 ? 10.203 -5.363 -15.273 1 80.19 142 GLU A C 1
ATOM 1061 O O . GLU A 1 142 ? 10.305 -4.895 -14.133 1 80.19 142 GLU A O 1
ATOM 1066 N N . ALA A 1 143 ? 10.93 -4.961 -16.359 1 87.69 143 ALA A N 1
ATOM 1067 C CA . ALA A 1 143 ? 12.008 -3.986 -16.203 1 87.69 143 ALA A CA 1
ATOM 1068 C C . ALA A 1 143 ? 11.492 -2.699 -15.562 1 87.69 143 ALA A C 1
ATOM 1070 O O . ALA A 1 143 ? 10.445 -2.18 -15.953 1 87.69 143 ALA A O 1
ATOM 1071 N N . GLY A 1 144 ? 12.172 -2.227 -14.539 1 90.25 144 GLY A N 1
ATOM 1072 C CA . GLY A 1 144 ? 11.828 -0.973 -13.891 1 90.25 144 GLY A CA 1
ATOM 1073 C C . GLY A 1 144 ? 10.906 -1.155 -12.703 1 90.25 144 GLY A C 1
ATOM 1074 O O . GLY A 1 144 ? 10.617 -0.198 -11.977 1 90.25 144 GLY A O 1
ATOM 1075 N N . THR A 1 145 ? 10.477 -2.385 -12.398 1 91 145 THR A N 1
ATOM 1076 C CA . THR A 1 145 ? 9.578 -2.652 -11.281 1 91 145 THR A CA 1
ATOM 1077 C C . THR A 1 145 ? 10.32 -2.539 -9.953 1 91 145 THR A C 1
ATOM 1079 O O . THR A 1 145 ? 11.453 -3.008 -9.828 1 91 145 THR A O 1
ATOM 1082 N N . HIS A 1 146 ? 9.719 -1.887 -9.008 1 93.69 146 HIS A N 1
ATOM 1083 C CA . HIS A 1 146 ? 10.258 -1.789 -7.656 1 93.69 146 HIS A CA 1
ATOM 1084 C C . HIS A 1 146 ? 9.289 -2.383 -6.637 1 93.69 146 HIS A C 1
ATOM 1086 O O . HIS A 1 146 ? 8.07 -2.311 -6.82 1 93.69 146 HIS A O 1
ATOM 1092 N N . GLU A 1 147 ? 9.867 -2.943 -5.574 1 95.75 147 GLU A N 1
ATOM 1093 C CA . GLU A 1 147 ? 9.078 -3.418 -4.445 1 95.75 147 GLU A CA 1
ATOM 1094 C C . GLU A 1 147 ? 9.406 -2.645 -3.174 1 95.75 147 GLU A C 1
ATOM 1096 O O . GLU A 1 147 ? 10.547 -2.215 -2.982 1 95.75 147 GLU A O 1
ATOM 1101 N N . HIS A 1 148 ? 8.453 -2.428 -2.398 1 96.75 148 HIS A N 1
ATOM 1102 C CA . HIS A 1 148 ? 8.516 -1.818 -1.076 1 96.75 148 HIS A CA 1
ATOM 1103 C C . HIS A 1 148 ? 7.91 -2.734 -0.017 1 96.75 148 HIS A C 1
ATOM 1105 O O . HIS A 1 148 ? 6.711 -3.01 -0.039 1 96.75 148 HIS A O 1
ATOM 1111 N N . LEU A 1 149 ? 8.773 -3.227 0.877 1 97.88 149 LEU A N 1
ATOM 1112 C CA . LEU A 1 149 ? 8.383 -4.203 1.889 1 97.88 149 LEU A CA 1
ATOM 1113 C C . LEU A 1 149 ? 8.453 -3.598 3.285 1 97.88 149 LEU A C 1
ATOM 1115 O O . LEU A 1 149 ? 9.539 -3.264 3.768 1 97.88 149 LEU A O 1
ATOM 1119 N N . SER A 1 150 ? 7.305 -3.439 3.936 1 98.19 150 SER A N 1
ATOM 1120 C CA . SER A 1 150 ? 7.242 -2.945 5.305 1 98.19 150 SER A CA 1
ATOM 1121 C C . SER A 1 150 ? 6.824 -4.051 6.273 1 98.19 150 SER A C 1
ATOM 1123 O O . SER A 1 150 ? 5.719 -4.582 6.176 1 98.19 150 SER A O 1
ATOM 1125 N N . VAL A 1 151 ? 7.68 -4.34 7.234 1 98.5 151 VAL A N 1
ATOM 1126 C CA . VAL A 1 151 ? 7.395 -5.438 8.156 1 98.5 151 VAL A CA 1
ATOM 1127 C C . VAL A 1 151 ? 6.375 -4.988 9.195 1 98.5 151 VAL A C 1
ATOM 1129 O O . VAL A 1 151 ? 6.582 -3.988 9.883 1 98.5 151 VAL A O 1
ATOM 1132 N N . LEU A 1 152 ? 5.293 -5.707 9.273 1 97.38 152 LEU A N 1
ATOM 1133 C CA . LEU A 1 152 ? 4.215 -5.391 10.203 1 97.38 152 LEU A CA 1
ATOM 1134 C C . LEU A 1 152 ? 4.367 -6.184 11.492 1 97.38 152 LEU A C 1
ATOM 1136 O O . LEU A 1 152 ? 3.965 -5.715 12.562 1 97.38 152 LEU A O 1
ATOM 1140 N N . SER A 1 153 ? 4.809 -7.371 11.43 1 97.19 153 SER A N 1
ATOM 1141 C CA . SER A 1 153 ? 5.129 -8.219 12.57 1 97.19 153 SER A CA 1
ATOM 1142 C C . SER A 1 153 ? 6.238 -9.211 12.234 1 97.19 153 SER A C 1
ATOM 1144 O O . SER A 1 153 ? 6.348 -9.656 11.086 1 97.19 153 SER A O 1
ATOM 1146 N N . GLY A 1 154 ? 7.02 -9.539 13.312 1 97.12 154 GLY A N 1
ATOM 1147 C CA . GLY A 1 154 ? 8.133 -10.445 13.094 1 97.12 154 GLY A CA 1
ATOM 1148 C C . GLY A 1 154 ? 9.312 -9.797 12.391 1 97.12 154 GLY A C 1
ATOM 1149 O O . GLY A 1 154 ? 9.602 -8.617 12.617 1 97.12 154 GLY A O 1
ATOM 1150 N N . SER A 1 155 ? 10.07 -10.688 11.719 1 97.81 155 SER A N 1
ATOM 1151 C CA . SER A 1 155 ? 11.219 -10.25 10.945 1 97.81 155 SER A CA 1
ATOM 1152 C C . SER A 1 155 ? 11.305 -10.984 9.609 1 97.81 155 SER A C 1
ATOM 1154 O O . SER A 1 155 ? 10.75 -12.07 9.461 1 97.81 155 SER 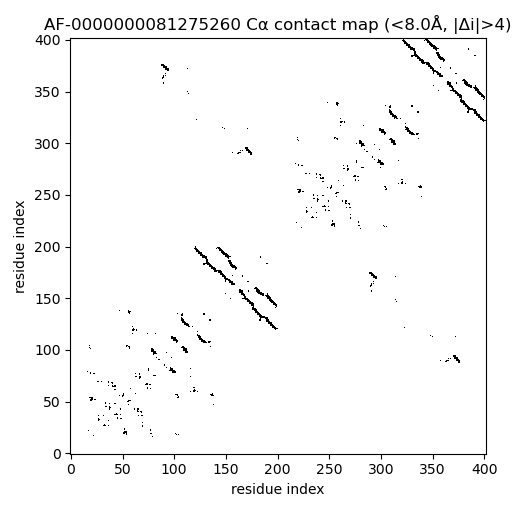A O 1
ATOM 1156 N N . MET A 1 156 ? 11.922 -10.281 8.656 1 98.38 156 MET A N 1
ATOM 1157 C CA . MET A 1 156 ? 12.102 -10.875 7.332 1 98.38 156 MET A CA 1
ATOM 1158 C C . MET A 1 156 ? 13.477 -10.539 6.766 1 98.38 156 MET A C 1
ATOM 1160 O O . MET A 1 156 ? 14.141 -9.617 7.246 1 98.38 156 MET A O 1
ATOM 1164 N N . THR A 1 157 ? 13.859 -11.297 5.805 1 98.5 157 THR A N 1
ATOM 1165 C CA . THR A 1 157 ? 15.07 -11.023 5.043 1 98.5 157 THR A CA 1
ATOM 1166 C C . THR A 1 157 ? 14.758 -10.875 3.559 1 98.5 157 THR A C 1
ATOM 1168 O O . THR A 1 157 ? 13.984 -11.656 2.998 1 98.5 157 THR A O 1
ATOM 1171 N N . VAL A 1 158 ? 15.32 -9.844 2.988 1 98.06 158 VAL A N 1
ATOM 1172 C CA . VAL A 1 158 ? 15.266 -9.664 1.541 1 98.06 158 VAL A CA 1
ATOM 1173 C C . VAL A 1 158 ? 16.641 -9.914 0.933 1 98.06 158 VAL A C 1
ATOM 1175 O O . VAL A 1 158 ? 17.656 -9.414 1.438 1 98.06 158 VAL A O 1
ATOM 1178 N N . ARG A 1 159 ? 16.562 -10.672 -0.159 1 96.94 159 ARG A N 1
ATOM 1179 C CA . ARG A 1 159 ? 17.828 -11.008 -0.798 1 96.94 159 ARG A CA 1
ATOM 1180 C C . ARG A 1 159 ? 17.734 -10.906 -2.314 1 96.94 159 ARG A C 1
ATOM 1182 O O . ARG A 1 159 ? 16.734 -11.312 -2.904 1 96.94 159 ARG A O 1
ATOM 1189 N N . THR A 1 160 ? 18.688 -10.227 -2.871 1 93.94 160 THR A N 1
ATOM 1190 C CA . THR A 1 160 ? 18.984 -10.312 -4.297 1 93.94 160 THR A CA 1
ATOM 1191 C C . THR A 1 160 ? 20.344 -10.961 -4.535 1 93.94 160 THR A C 1
ATOM 1193 O O . THR A 1 160 ? 21.016 -11.367 -3.588 1 93.94 160 THR A O 1
ATOM 1196 N N . ASP A 1 161 ? 20.625 -11.172 -5.848 1 90.25 161 ASP A N 1
ATOM 1197 C CA . ASP A 1 161 ? 21.938 -11.711 -6.125 1 90.25 161 ASP A CA 1
ATOM 1198 C C . ASP A 1 161 ? 23.031 -10.789 -5.594 1 90.25 161 ASP A C 1
ATOM 1200 O O . ASP A 1 161 ? 24.109 -11.242 -5.199 1 90.25 161 ASP A O 1
ATOM 1204 N N . ALA A 1 162 ? 22.75 -9.516 -5.5 1 90.12 162 ALA A N 1
ATOM 1205 C CA . ALA A 1 162 ? 23.766 -8.5 -5.211 1 90.12 162 ALA A CA 1
ATOM 1206 C C . ALA A 1 162 ? 23.75 -8.109 -3.736 1 90.12 162 ALA A C 1
ATOM 1208 O O . ALA A 1 162 ? 24.734 -7.59 -3.213 1 90.12 162 ALA A O 1
ATOM 1209 N N . ASP A 1 163 ? 22.688 -8.375 -3.049 1 94.25 163 ASP A N 1
ATOM 1210 C CA . ASP A 1 163 ? 22.547 -7.77 -1.729 1 94.25 163 ASP A CA 1
ATOM 1211 C C . ASP A 1 163 ? 21.578 -8.57 -0.861 1 94.25 163 ASP A C 1
ATOM 1213 O O . ASP A 1 163 ? 20.766 -9.328 -1.378 1 94.25 163 ASP A O 1
ATOM 1217 N N . GLU A 1 164 ? 21.797 -8.414 0.498 1 96.75 164 GLU A N 1
ATOM 1218 C CA . GLU A 1 164 ? 20.891 -9.016 1.475 1 96.75 164 GLU A CA 1
ATOM 1219 C C . GLU A 1 164 ? 20.688 -8.102 2.68 1 96.75 164 GLU A C 1
ATOM 1221 O O . GLU A 1 164 ? 21.656 -7.543 3.203 1 96.75 164 GLU A O 1
ATOM 1226 N N . LYS A 1 165 ? 19.422 -7.926 3.062 1 97.5 165 LYS A N 1
ATOM 1227 C CA . LYS A 1 165 ? 19.109 -7.102 4.227 1 97.5 165 LYS A CA 1
ATOM 1228 C C . LYS A 1 165 ? 18.094 -7.797 5.129 1 97.5 165 LYS A C 1
ATOM 1230 O O . LYS A 1 165 ? 17.125 -8.383 4.645 1 97.5 165 LYS A O 1
ATOM 1235 N N . LYS A 1 166 ? 18.375 -7.746 6.363 1 97.69 166 LYS A N 1
ATOM 1236 C CA . LYS A 1 166 ? 17.406 -8.188 7.359 1 97.69 166 LYS A CA 1
ATOM 1237 C C . LYS A 1 166 ? 16.531 -7.023 7.824 1 97.69 166 LYS A C 1
ATOM 1239 O O . LYS A 1 166 ? 17.031 -5.918 8.055 1 97.69 166 LYS A O 1
ATOM 1244 N N . LEU A 1 167 ? 15.297 -7.316 7.973 1 97.75 167 LEU A N 1
ATOM 1245 C CA . LEU A 1 167 ? 14.32 -6.312 8.398 1 97.75 167 LEU A CA 1
ATOM 1246 C C . LEU A 1 167 ? 13.656 -6.719 9.711 1 97.75 167 LEU A C 1
ATOM 1248 O O . LEU A 1 167 ? 13.203 -7.855 9.852 1 97.75 167 LEU A O 1
ATOM 1252 N N . ARG A 1 168 ? 13.641 -5.809 10.609 1 96.56 168 ARG A N 1
ATOM 1253 C CA . ARG A 1 168 ? 12.867 -5.973 11.836 1 96.56 168 ARG A CA 1
ATOM 1254 C C . ARG A 1 168 ? 11.516 -5.273 11.727 1 96.56 168 ARG A C 1
ATOM 1256 O O . ARG A 1 168 ? 11.25 -4.57 10.75 1 96.56 168 ARG A O 1
ATOM 1263 N N . HIS A 1 169 ? 10.719 -5.598 12.711 1 96.44 169 HIS A N 1
ATOM 1264 C CA . HIS A 1 169 ? 9.406 -4.969 12.773 1 96.44 169 HIS A CA 1
ATOM 1265 C C . HIS A 1 169 ? 9.516 -3.457 12.586 1 96.44 169 HIS A C 1
ATOM 1267 O O . HIS A 1 169 ? 10.32 -2.801 13.242 1 96.44 169 HIS A O 1
ATOM 1273 N N . GLY A 1 170 ? 8.672 -2.943 11.688 1 94.69 170 GLY A N 1
ATOM 1274 C CA . GLY A 1 170 ? 8.586 -1.504 11.5 1 94.69 170 GLY A CA 1
ATOM 1275 C C . GLY A 1 170 ? 9.531 -0.988 10.43 1 94.69 170 GLY A C 1
ATOM 1276 O O . GLY A 1 170 ? 9.398 0.149 9.977 1 94.69 170 GLY A O 1
ATOM 1277 N N . GLU A 1 171 ? 10.484 -1.73 10.031 1 95.62 171 GLU A N 1
ATOM 1278 C CA . GLU A 1 171 ? 11.414 -1.314 8.984 1 95.62 171 GLU A CA 1
ATOM 1279 C C . GLU A 1 171 ? 10.82 -1.531 7.598 1 95.62 171 GLU A C 1
ATOM 1281 O O . GLU A 1 171 ? 9.945 -2.383 7.414 1 95.62 171 GLU A O 1
ATOM 1286 N N . THR A 1 172 ? 11.234 -0.7 6.637 1 96.56 172 THR A N 1
ATOM 1287 C CA . THR A 1 172 ? 10.828 -0.809 5.242 1 96.56 172 THR A CA 1
ATOM 1288 C C . THR A 1 172 ? 12.039 -1.013 4.336 1 96.56 172 THR A C 1
ATOM 1290 O O . THR A 1 172 ? 13.031 -0.298 4.453 1 96.56 172 THR A O 1
ATOM 1293 N N . ALA A 1 173 ? 11.969 -1.979 3.494 1 96.62 173 ALA A N 1
ATOM 1294 C CA . ALA A 1 173 ? 12.977 -2.174 2.457 1 96.62 173 ALA A CA 1
ATOM 1295 C C . ALA A 1 173 ? 12.453 -1.739 1.093 1 96.62 173 ALA A C 1
ATOM 1297 O O . ALA A 1 173 ? 11.297 -1.999 0.754 1 96.62 173 ALA A O 1
ATOM 1298 N N . ARG A 1 174 ? 13.242 -1.065 0.358 1 95.62 174 ARG A N 1
ATOM 1299 C CA . ARG A 1 174 ? 12.977 -0.707 -1.031 1 95.62 174 ARG A CA 1
ATOM 1300 C C . ARG A 1 174 ? 14.047 -1.28 -1.957 1 95.62 174 ARG A C 1
ATOM 1302 O O . ARG A 1 174 ? 15.242 -1.142 -1.694 1 95.62 174 ARG A O 1
ATOM 1309 N N . TYR A 1 175 ? 13.633 -1.887 -3.037 1 94.44 175 TYR A N 1
ATOM 1310 C CA . TYR A 1 175 ? 14.602 -2.541 -3.912 1 94.44 175 TYR A CA 1
ATOM 1311 C C . TYR A 1 175 ? 14.016 -2.758 -5.305 1 94.44 175 TYR A C 1
ATOM 1313 O O . TYR A 1 175 ? 12.797 -2.777 -5.477 1 94.44 175 TYR A O 1
ATOM 1321 N N . ARG A 1 176 ? 14.922 -2.895 -6.266 1 93.44 176 ARG A N 1
ATOM 1322 C CA . ARG A 1 176 ? 14.531 -3.285 -7.617 1 93.44 176 ARG A CA 1
ATOM 1323 C C . ARG A 1 176 ? 14 -4.715 -7.641 1 93.44 176 ARG A C 1
ATOM 1325 O O . ARG A 1 176 ? 14.617 -5.621 -7.074 1 93.44 176 ARG A O 1
ATOM 1332 N N . ALA A 1 177 ? 12.875 -4.883 -8.305 1 91.69 177 ALA A N 1
ATOM 1333 C CA . ALA A 1 177 ? 12.258 -6.207 -8.375 1 91.69 177 ALA A CA 1
ATOM 1334 C C . ALA A 1 177 ? 12.359 -6.781 -9.789 1 91.69 177 ALA A C 1
ATOM 1336 O O . ALA A 1 177 ? 11.844 -7.871 -10.055 1 91.69 177 ALA A O 1
ATOM 1337 N N . ASP A 1 178 ? 12.969 -6.039 -10.664 1 89.94 178 ASP A N 1
ATOM 1338 C CA . ASP A 1 178 ? 13.172 -6.574 -12 1 89.94 178 ASP A CA 1
ATOM 1339 C C . ASP A 1 178 ? 14.406 -7.473 -12.055 1 89.94 178 ASP A C 1
ATOM 1341 O O . ASP A 1 178 ? 14.977 -7.688 -13.125 1 89.94 178 ASP A O 1
ATOM 1345 N N . VAL A 1 179 ? 14.883 -7.898 -10.938 1 90.38 179 VAL A N 1
ATOM 1346 C CA . VAL A 1 179 ? 15.883 -8.945 -10.75 1 90.38 179 VAL A CA 1
ATOM 1347 C C . VAL A 1 179 ? 15.312 -10.062 -9.875 1 90.38 179 VAL A C 1
ATOM 1349 O O . VAL A 1 179 ? 14.344 -9.844 -9.141 1 90.38 179 VAL A O 1
ATOM 1352 N N . ALA A 1 180 ? 15.969 -11.242 -10 1 89.62 180 ALA A N 1
ATOM 1353 C CA . ALA A 1 180 ? 15.547 -12.312 -9.109 1 89.62 180 ALA A CA 1
ATOM 1354 C C . ALA A 1 180 ? 15.727 -11.914 -7.648 1 89.62 180 ALA A C 1
ATOM 1356 O O . ALA A 1 180 ? 16.734 -11.305 -7.281 1 89.62 180 ALA A O 1
ATOM 1357 N N . HIS A 1 181 ? 14.719 -12.18 -6.793 1 93.31 181 HIS A N 1
ATOM 1358 C CA . HIS A 1 181 ? 14.797 -11.766 -5.395 1 93.31 181 HIS A CA 1
ATOM 1359 C C . HIS A 1 181 ? 13.977 -12.688 -4.5 1 93.31 181 HIS A C 1
ATOM 1361 O O . HIS A 1 181 ? 13.109 -13.414 -4.984 1 93.31 181 HIS A O 1
ATOM 1367 N N . VAL A 1 182 ? 14.336 -12.609 -3.236 1 94.31 182 VAL A N 1
ATOM 1368 C CA . VAL A 1 182 ? 13.75 -13.523 -2.264 1 94.31 182 VAL A CA 1
ATOM 1369 C C . VAL A 1 182 ? 13.359 -12.758 -1.004 1 94.31 182 VAL A C 1
ATOM 1371 O O . VAL A 1 182 ? 14.078 -11.859 -0.568 1 94.31 182 VAL A O 1
ATOM 1374 N N . ILE A 1 183 ? 12.203 -13.078 -0.55 1 97.06 183 ILE A N 1
ATOM 1375 C CA . ILE A 1 183 ? 11.805 -12.672 0.793 1 97.06 183 ILE A CA 1
ATOM 1376 C C . ILE A 1 183 ? 11.641 -13.906 1.679 1 97.06 183 ILE A C 1
ATOM 1378 O O . ILE A 1 183 ? 10.922 -14.844 1.321 1 97.06 183 ILE A O 1
ATOM 1382 N N . ALA A 1 184 ? 12.289 -13.859 2.844 1 97.69 184 ALA A N 1
ATOM 1383 C CA . ALA A 1 184 ? 12.273 -15.055 3.686 1 97.69 184 ALA A CA 1
ATOM 1384 C C . ALA A 1 184 ? 12.008 -14.695 5.145 1 97.69 184 ALA A C 1
ATOM 1386 O O . ALA A 1 184 ? 12.242 -13.562 5.562 1 97.69 184 ALA A O 1
ATOM 1387 N N . ASN A 1 185 ? 11.422 -15.641 5.859 1 98.31 185 ASN A N 1
ATOM 1388 C CA . ASN A 1 185 ? 11.281 -15.578 7.312 1 98.31 185 ASN A CA 1
ATOM 1389 C C . ASN A 1 185 ? 12.18 -16.594 8.008 1 98.31 185 ASN A C 1
ATOM 1391 O O . ASN A 1 185 ? 11.805 -17.766 8.156 1 98.31 185 ASN A O 1
ATOM 1395 N N . GLY A 1 186 ? 13.305 -16.094 8.469 1 96.19 186 GLY A N 1
ATOM 1396 C CA . GLY A 1 186 ? 14.227 -16.984 9.172 1 96.19 186 GLY A CA 1
ATOM 1397 C C . GLY A 1 186 ? 13.922 -17.125 10.648 1 96.19 186 GLY A C 1
ATOM 1398 O O . GLY A 1 186 ? 14.672 -17.75 11.391 1 96.19 186 GLY A O 1
ATOM 1399 N N . GLY A 1 187 ? 12.891 -16.5 11.125 1 94.88 187 GLY A N 1
ATOM 1400 C CA . GLY A 1 187 ? 12.523 -16.547 12.531 1 94.88 187 GLY A CA 1
ATOM 1401 C C . GLY A 1 187 ? 11.734 -17.781 12.898 1 94.88 187 GLY A C 1
ATOM 1402 O O . GLY A 1 187 ? 11.578 -18.688 12.078 1 94.88 187 GLY A O 1
ATOM 1403 N N . LYS A 1 188 ? 11.234 -17.797 14.172 1 95.62 188 LYS A N 1
ATOM 1404 C CA . LYS A 1 188 ? 10.555 -18.969 14.703 1 95.62 188 LYS A CA 1
ATOM 1405 C C . LYS A 1 188 ? 9.039 -18.781 14.703 1 95.62 188 LYS A C 1
ATOM 1407 O O . LYS A 1 188 ? 8.289 -19.719 14.953 1 95.62 188 LYS A O 1
ATOM 1412 N N . THR A 1 189 ? 8.648 -17.578 14.523 1 97 189 THR A N 1
ATOM 1413 C CA . THR A 1 189 ? 7.223 -17.266 14.492 1 97 189 THR A CA 1
ATOM 1414 C C . THR A 1 189 ? 6.82 -16.688 13.141 1 97 189 THR A C 1
ATOM 1416 O O . THR A 1 189 ? 7.68 -16.281 12.352 1 97 189 THR A O 1
ATOM 1419 N N . THR A 1 190 ? 5.527 -16.703 12.852 1 98 190 THR A N 1
ATOM 1420 C CA . THR A 1 190 ? 5.004 -16.141 11.609 1 98 190 THR A CA 1
ATOM 1421 C C . THR A 1 190 ? 5.32 -14.656 11.508 1 98 190 THR A C 1
ATOM 1423 O O . THR A 1 190 ? 5.25 -13.93 12.5 1 98 190 THR A O 1
ATOM 1426 N N . ALA A 1 191 ? 5.738 -14.227 10.328 1 98.44 191 ALA A N 1
ATOM 1427 C CA . ALA A 1 191 ? 5.98 -12.82 10.047 1 98.44 191 ALA A CA 1
ATOM 1428 C C . ALA A 1 191 ? 4.965 -12.281 9.039 1 98.44 191 ALA A C 1
ATOM 1430 O O . ALA A 1 191 ? 4.535 -13.008 8.133 1 98.44 191 ALA A O 1
ATOM 1431 N N . THR A 1 192 ? 4.539 -10.984 9.195 1 98.38 192 THR A N 1
ATOM 1432 C CA . THR A 1 192 ? 3.637 -10.328 8.258 1 98.38 192 THR A CA 1
ATOM 1433 C C . THR A 1 192 ? 4.23 -9.008 7.77 1 98.38 192 THR A C 1
ATOM 1435 O O . THR A 1 192 ? 5.016 -8.375 8.477 1 98.38 192 THR A O 1
ATOM 1438 N N . ALA A 1 193 ? 3.92 -8.664 6.52 1 98.56 193 ALA A N 1
ATOM 1439 C CA . ALA A 1 193 ? 4.426 -7.43 5.926 1 98.56 193 ALA A CA 1
ATOM 1440 C C . ALA A 1 193 ? 3.426 -6.855 4.922 1 98.56 193 ALA A C 1
ATOM 1442 O O . ALA A 1 193 ? 2.559 -7.574 4.422 1 98.56 193 ALA A O 1
ATOM 1443 N N . LEU A 1 194 ? 3.477 -5.555 4.727 1 98.31 194 LEU A N 1
ATOM 1444 C CA . LEU A 1 194 ? 2.906 -4.914 3.549 1 98.31 194 LEU A CA 1
ATOM 1445 C C . LEU A 1 194 ? 3.883 -4.957 2.379 1 98.31 194 LEU A C 1
ATOM 1447 O O . LEU A 1 194 ? 5 -4.441 2.477 1 98.31 194 LEU A O 1
ATOM 1451 N N . LEU A 1 195 ? 3.498 -5.582 1.315 1 97.5 195 LEU A N 1
ATOM 1452 C CA . LEU A 1 195 ? 4.297 -5.625 0.096 1 97.5 195 LEU A CA 1
ATOM 1453 C C . LEU A 1 195 ? 3.646 -4.797 -1.009 1 97.5 195 LEU A C 1
ATOM 1455 O O . LEU A 1 195 ? 2.549 -5.125 -1.469 1 97.5 195 LEU A O 1
ATOM 1459 N N . VAL A 1 196 ? 4.301 -3.754 -1.414 1 97.25 196 VAL A N 1
ATOM 1460 C CA . VAL A 1 196 ? 3.822 -2.891 -2.488 1 97.25 196 VAL A CA 1
ATOM 1461 C C . VAL A 1 196 ? 4.707 -3.061 -3.721 1 97.25 196 VAL A C 1
ATOM 1463 O O . VAL A 1 196 ? 5.938 -3.035 -3.619 1 97.25 196 VAL A O 1
ATOM 1466 N N . VAL A 1 197 ? 4.094 -3.264 -4.84 1 93.75 197 VAL A N 1
ATOM 1467 C CA . VAL A 1 197 ? 4.789 -3.412 -6.113 1 93.75 197 VAL A CA 1
ATOM 1468 C C . VAL A 1 197 ? 4.414 -2.264 -7.043 1 93.75 197 VAL A C 1
ATOM 1470 O O . VAL A 1 197 ? 3.234 -2.055 -7.34 1 93.75 197 VAL A O 1
ATOM 1473 N N . VAL A 1 198 ? 5.398 -1.542 -7.453 1 93.44 198 VAL A N 1
ATOM 1474 C CA . VAL A 1 198 ? 5.191 -0.423 -8.367 1 93.44 198 VAL A CA 1
ATOM 1475 C C . VAL A 1 198 ? 5.828 -0.734 -9.719 1 93.44 198 VAL A C 1
ATOM 1477 O O . VAL A 1 198 ? 7.039 -0.958 -9.805 1 93.44 198 VAL A O 1
ATOM 1480 N N . HIS A 1 199 ? 4.965 -0.758 -10.719 1 87.69 199 HIS A N 1
ATOM 1481 C CA . HIS A 1 199 ? 5.449 -0.993 -12.07 1 87.69 199 HIS A CA 1
ATOM 1482 C C . HIS A 1 199 ? 5.758 0.32 -12.781 1 87.69 199 HIS A C 1
ATOM 1484 O O . HIS A 1 199 ? 5.195 1.363 -12.445 1 87.69 199 HIS A O 1
ATOM 1490 N N . PRO A 1 200 ? 6.723 0.234 -13.672 1 82.25 200 PRO A N 1
ATOM 1491 C CA . PRO A 1 200 ? 7.07 1.466 -14.383 1 82.25 200 PRO A CA 1
ATOM 1492 C C . PRO A 1 200 ? 5.91 2.025 -15.203 1 82.25 200 PRO A C 1
ATOM 1494 O O . PRO A 1 200 ? 5.074 1.265 -15.695 1 82.25 200 PRO A O 1
ATOM 1497 N N . ALA A 1 201 ? 5.727 3.426 -15.203 1 71.81 201 ALA A N 1
ATOM 1498 C CA . ALA A 1 201 ? 4.688 4.094 -15.984 1 71.81 201 ALA A CA 1
ATOM 1499 C C . ALA A 1 201 ? 4.867 3.836 -17.484 1 71.81 201 ALA A C 1
ATOM 1501 O O . ALA A 1 201 ? 5.992 3.684 -17.953 1 71.81 201 ALA A O 1
ATOM 1502 N N . MET B 1 1 ? -0.183 34.125 56.812 1 35.31 1 MET B N 1
ATOM 1503 C CA . MET B 1 1 ? 0.952 33.875 55.906 1 35.31 1 MET B CA 1
ATOM 1504 C C . MET B 1 1 ? 0.49 33.312 54.594 1 35.31 1 MET B C 1
ATOM 1506 O O . MET B 1 1 ? -0.153 32.25 54.531 1 35.31 1 MET B O 1
ATOM 1510 N N . THR B 1 2 ? 0.238 34.156 53.594 1 41.66 2 THR B N 1
ATOM 1511 C CA . THR B 1 2 ? -0.362 33.938 52.281 1 41.66 2 THR B CA 1
ATOM 1512 C C . THR B 1 2 ? 0.521 33.031 51.438 1 41.66 2 THR B C 1
ATOM 1514 O O . THR B 1 2 ? 1.675 33.375 51.156 1 41.66 2 THR B O 1
ATOM 1517 N N . GLN B 1 3 ? 0.366 31.719 51.562 1 44.44 3 GLN B N 1
ATOM 1518 C CA . GLN B 1 3 ? 1.162 30.781 50.781 1 44.44 3 GLN B CA 1
ATOM 1519 C C . GLN B 1 3 ? 1.184 31.156 49.312 1 44.44 3 GLN B C 1
ATOM 1521 O O . GLN B 1 3 ? 0.132 31.375 48.719 1 44.44 3 GLN B O 1
ATOM 1526 N N . PRO B 1 4 ? 2.34 31.703 48.812 1 44.28 4 PRO B N 1
ATOM 1527 C CA . PRO B 1 4 ? 2.359 32.062 47.375 1 44.28 4 PRO B CA 1
ATOM 1528 C C . PRO B 1 4 ? 1.893 30.953 46.469 1 44.28 4 PRO B C 1
ATOM 1530 O O . PRO B 1 4 ? 2.152 29.781 46.75 1 44.28 4 PRO B O 1
ATOM 1533 N N . LEU B 1 5 ? 0.874 31.109 45.75 1 40.91 5 LEU B N 1
ATOM 1534 C CA . LEU B 1 5 ? 0.353 30.172 44.75 1 40.91 5 LEU B CA 1
ATOM 1535 C C . LEU B 1 5 ? 1.457 29.719 43.812 1 40.91 5 LEU B C 1
ATOM 1537 O O . LEU B 1 5 ? 2.129 30.562 43.188 1 40.91 5 LEU B O 1
ATOM 1541 N N . VAL B 1 6 ? 2.234 28.672 44.062 1 45.94 6 VAL B N 1
ATOM 1542 C CA . VAL B 1 6 ? 3.197 28.062 43.156 1 45.94 6 VAL B CA 1
ATOM 1543 C C . VAL B 1 6 ? 2.621 28.062 41.75 1 45.94 6 VAL B C 1
ATOM 1545 O O . VAL B 1 6 ? 1.562 27.469 41.5 1 45.94 6 VAL B O 1
ATOM 1548 N N . GLN B 1 7 ? 2.809 29.109 40.906 1 41.5 7 GLN B N 1
ATOM 1549 C CA . GLN B 1 7 ? 2.404 29.094 39.5 1 41.5 7 GLN B CA 1
ATOM 1550 C C . GLN B 1 7 ? 2.863 27.797 38.812 1 41.5 7 GLN B C 1
ATOM 1552 O O . GLN B 1 7 ? 3.984 27.344 39.031 1 41.5 7 GLN B O 1
ATOM 1557 N N . PRO B 1 8 ? 1.964 26.922 38.344 1 44 8 PRO 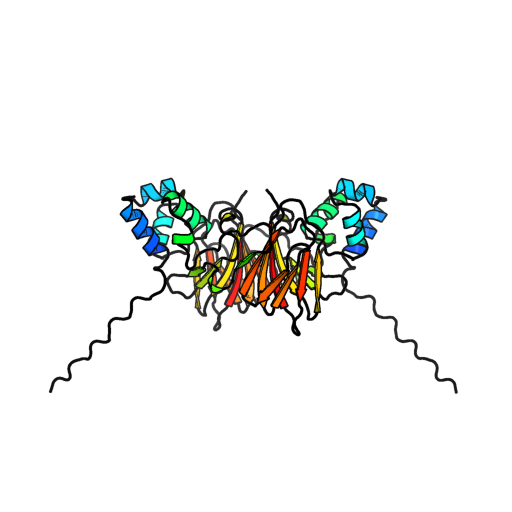B N 1
ATOM 1558 C CA . PRO B 1 8 ? 2.436 25.719 37.656 1 44 8 PRO B CA 1
ATOM 1559 C C . PRO B 1 8 ? 3.455 26.031 36.562 1 44 8 PRO B C 1
ATOM 1561 O O . PRO B 1 8 ? 3.453 27.125 36 1 44 8 PRO B O 1
ATOM 1564 N N . PRO B 1 9 ? 4.637 25.438 36.594 1 41.41 9 PRO B N 1
ATOM 1565 C CA . PRO B 1 9 ? 5.652 25.703 35.562 1 41.41 9 PRO B CA 1
ATOM 1566 C C . PRO B 1 9 ? 5.066 25.766 34.156 1 41.41 9 PRO B C 1
ATOM 1568 O O . PRO B 1 9 ? 4.02 25.172 33.875 1 41.41 9 PRO B O 1
ATOM 1571 N N . PRO B 1 10 ? 5.371 26.75 33.312 1 37.28 10 PRO B N 1
ATOM 1572 C CA . PRO B 1 10 ? 4.922 26.812 31.922 1 37.28 10 PRO B CA 1
ATOM 1573 C C . PRO B 1 10 ? 5.043 25.469 31.219 1 37.28 10 PRO B C 1
ATOM 1575 O O . PRO B 1 10 ? 5.895 24.641 31.562 1 37.28 10 PRO B O 1
ATOM 1578 N N . SER B 1 11 ? 3.936 24.859 30.766 1 37.69 11 SER B N 1
ATOM 1579 C CA . SER B 1 11 ? 3.922 23.641 29.984 1 37.69 11 SER B CA 1
ATOM 1580 C C . SER B 1 11 ? 4.996 23.656 28.906 1 37.69 11 SER B C 1
ATOM 1582 O O . SER B 1 11 ? 5.156 24.672 28.203 1 37.69 11 SER B O 1
ATOM 1584 N N . SER B 1 12 ? 6.074 23.016 29.031 1 38.81 12 SER B N 1
ATOM 1585 C CA . SER B 1 12 ? 7.145 22.844 28.062 1 38.81 12 SER B CA 1
ATOM 1586 C C . SER B 1 12 ? 6.598 22.812 26.625 1 38.81 12 SER B C 1
ATOM 1588 O O . SER B 1 12 ? 5.527 22.25 26.391 1 38.81 12 SER B O 1
ATOM 1590 N N . PRO B 1 13 ? 6.961 23.766 25.781 1 38.81 13 PRO B N 1
ATOM 1591 C CA . PRO B 1 13 ? 6.508 23.75 24.375 1 38.81 13 PRO B CA 1
ATOM 1592 C C . PRO B 1 13 ? 6.5 22.344 23.781 1 38.81 13 PRO B C 1
ATOM 1594 O O . PRO B 1 13 ? 7.328 21.516 24.156 1 38.81 13 PRO B O 1
ATOM 1597 N N . PRO B 1 14 ? 5.41 21.812 23.438 1 38 14 PRO B N 1
ATOM 1598 C CA . PRO B 1 14 ? 5.426 20.453 22.891 1 38 14 PRO B CA 1
ATOM 1599 C C . PRO B 1 14 ? 6.559 20.234 21.891 1 38 14 PRO B C 1
ATOM 1601 O O . PRO B 1 14 ? 6.824 21.094 21.047 1 38 14 PRO B O 1
ATOM 1604 N N . GLU B 1 15 ? 7.688 19.828 22.203 1 39.97 15 GLU B N 1
ATOM 1605 C CA . GLU B 1 15 ? 8.961 19.578 21.547 1 39.97 15 GLU B CA 1
ATOM 1606 C C . GLU B 1 15 ? 8.758 18.969 20.156 1 39.97 15 GLU B C 1
ATOM 1608 O O . GLU B 1 15 ? 9.719 18.578 19.5 1 39.97 15 GLU B O 1
ATOM 1613 N N . GLY B 1 16 ? 7.57 18.484 19.766 1 41.75 16 GLY B N 1
ATOM 1614 C CA . GLY B 1 16 ? 7.461 17.844 18.469 1 41.75 16 GLY B CA 1
ATOM 1615 C C . GLY B 1 16 ? 7.41 18.828 17.312 1 41.75 16 GLY B C 1
ATOM 1616 O O . GLY B 1 16 ? 7.344 20.031 17.531 1 41.75 16 GLY B O 1
ATOM 1617 N N . PRO B 1 17 ? 8.125 18.516 16.188 1 46.88 17 PRO B N 1
ATOM 1618 C CA . PRO B 1 17 ? 8.031 19.5 15.109 1 46.88 17 PRO B CA 1
ATOM 1619 C C . PRO B 1 17 ? 6.676 20.203 15.07 1 46.88 17 PRO B C 1
ATOM 1621 O O . PRO B 1 17 ? 5.668 19.625 15.492 1 46.88 17 PRO B O 1
ATOM 1624 N N . PRO B 1 18 ? 6.781 21.484 15.086 1 51.22 18 PRO B N 1
ATOM 1625 C CA . PRO B 1 18 ? 5.488 22.172 14.984 1 51.22 18 PRO B CA 1
ATOM 1626 C C . PRO B 1 18 ? 4.539 21.484 14 1 51.22 18 PRO B C 1
ATOM 1628 O O . PRO B 1 18 ? 4.984 20.797 13.07 1 51.22 18 PRO B O 1
ATOM 1631 N N . ALA B 1 19 ? 3.289 21.422 14.297 1 63.53 19 ALA B N 1
ATOM 1632 C CA . ALA B 1 19 ? 2.205 20.984 13.422 1 63.53 19 ALA B CA 1
ATOM 1633 C C . ALA B 1 19 ? 2.406 21.5 12 1 63.53 19 ALA B C 1
ATOM 1635 O O . ALA B 1 19 ? 2.945 22.594 11.789 1 63.53 19 ALA B O 1
ATOM 1636 N N . VAL B 1 20 ? 2.494 20.625 10.914 1 75.69 20 VAL B N 1
ATOM 1637 C CA . VAL B 1 20 ? 2.662 20.922 9.492 1 75.69 20 VAL B CA 1
ATOM 1638 C C . VAL B 1 20 ? 2.01 22.266 9.164 1 75.69 20 VAL B C 1
ATOM 1640 O O . VAL B 1 20 ? 2.57 23.078 8.414 1 75.69 20 VAL B O 1
ATOM 1643 N N . GLY B 1 21 ? 1.015 22.562 9.875 1 79.75 21 GLY B N 1
ATOM 1644 C CA . GLY B 1 21 ? 0.283 23.781 9.602 1 79.75 21 GLY B CA 1
ATOM 1645 C C . GLY B 1 21 ? 1.053 25.031 9.984 1 79.75 21 GLY B C 1
ATOM 1646 O O . GLY B 1 21 ? 1.12 25.984 9.211 1 79.75 21 GLY B O 1
ATOM 1647 N N . ILE B 1 22 ? 1.687 25 11.148 1 79.5 22 ILE B N 1
ATOM 1648 C CA . ILE B 1 22 ? 2.426 26.156 11.648 1 79.5 22 ILE B CA 1
ATOM 1649 C C . ILE B 1 22 ? 3.658 26.391 10.781 1 79.5 22 ILE B C 1
ATOM 1651 O O . ILE B 1 22 ? 3.963 27.531 10.422 1 79.5 22 ILE B O 1
ATOM 1655 N N . ALA B 1 23 ? 4.254 25.297 10.477 1 80.69 23 ALA B N 1
ATOM 1656 C CA . ALA B 1 23 ? 5.434 25.406 9.617 1 80.69 23 ALA B CA 1
ATOM 1657 C C . ALA B 1 23 ? 5.066 25.984 8.258 1 80.69 23 ALA B C 1
ATOM 1659 O O . ALA B 1 23 ? 5.785 26.844 7.723 1 80.69 23 ALA B O 1
ATOM 1660 N N . LEU B 1 24 ? 4.047 25.578 7.738 1 87.75 24 LEU B N 1
ATOM 1661 C CA . LEU B 1 24 ? 3.578 26.047 6.438 1 87.75 24 LEU B CA 1
ATOM 1662 C C . LEU B 1 24 ? 3.238 27.531 6.477 1 87.75 24 LEU B C 1
ATOM 1664 O O . LEU B 1 24 ? 3.65 28.281 5.598 1 87.75 24 LEU B O 1
ATOM 1668 N N . GLN B 1 25 ? 2.539 27.906 7.484 1 89.81 25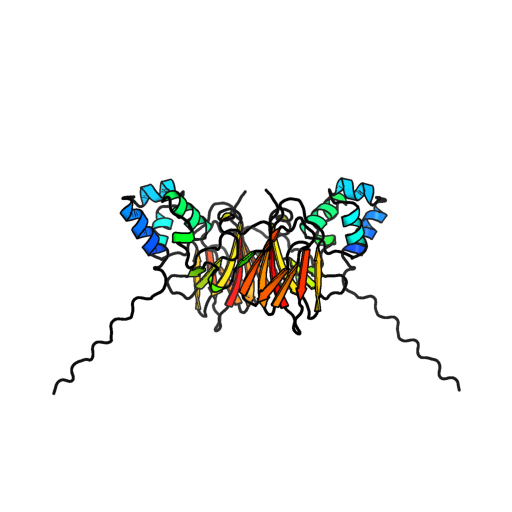 GLN B N 1
ATOM 1669 C CA . GLN B 1 25 ? 2.168 29.312 7.633 1 89.81 25 GLN B CA 1
ATOM 1670 C C . GLN B 1 25 ? 3.402 30.203 7.77 1 89.81 25 GLN B C 1
ATOM 1672 O O . GLN B 1 25 ? 3.488 31.25 7.141 1 89.81 25 GLN B O 1
ATOM 1677 N N . GLY B 1 26 ? 4.277 29.75 8.609 1 89.75 26 GLY B N 1
ATOM 1678 C CA . GLY B 1 26 ? 5.516 30.484 8.781 1 89.75 26 GLY B CA 1
ATOM 1679 C C . GLY B 1 26 ? 6.281 30.672 7.488 1 89.75 26 GLY B C 1
ATOM 1680 O O . GLY B 1 26 ? 6.773 31.781 7.207 1 89.75 26 GLY B O 1
ATOM 1681 N N . LEU B 1 27 ? 6.402 29.672 6.727 1 89.38 27 LEU B N 1
ATOM 1682 C CA . LEU B 1 27 ? 7.117 29.734 5.457 1 89.38 27 LEU B CA 1
ATOM 1683 C C . LEU B 1 27 ? 6.406 30.656 4.469 1 89.38 27 LEU B C 1
ATOM 1685 O O . LEU B 1 27 ? 7.051 31.453 3.789 1 89.38 27 LEU B O 1
ATOM 1689 N N . ARG B 1 28 ? 5.125 30.484 4.367 1 93.62 28 ARG B N 1
ATOM 1690 C CA . ARG B 1 28 ? 4.344 31.344 3.488 1 93.62 28 ARG B CA 1
ATOM 1691 C C . ARG B 1 28 ? 4.551 32.812 3.84 1 93.62 28 ARG B C 1
ATOM 1693 O O . ARG B 1 28 ? 4.766 33.656 2.955 1 93.62 28 ARG B O 1
ATOM 1700 N N . GLN B 1 29 ? 4.531 33.125 5.102 1 94.56 29 GLN B N 1
ATOM 1701 C CA . GLN B 1 29 ? 4.672 34.5 5.57 1 94.56 29 GLN B CA 1
ATOM 1702 C C . GLN B 1 29 ? 6.09 35 5.348 1 94.56 29 GLN B C 1
ATOM 1704 O O . GLN B 1 29 ? 6.285 36.156 4.969 1 94.56 29 GLN B O 1
ATOM 1709 N N . ARG B 1 30 ? 7.035 34.219 5.555 1 93.69 30 ARG B N 1
ATOM 1710 C CA . ARG B 1 30 ? 8.43 34.594 5.332 1 93.69 30 ARG B CA 1
ATOM 1711 C C . ARG B 1 30 ? 8.664 34.969 3.873 1 93.69 30 ARG B C 1
ATOM 1713 O O . ARG B 1 30 ? 9.484 35.844 3.576 1 93.69 30 ARG B O 1
ATOM 1720 N N . GLN B 1 31 ? 7.926 34.344 3.084 1 94.38 31 GLN B N 1
ATOM 1721 C CA . GLN B 1 31 ? 8.078 34.594 1.656 1 94.38 31 GLN B CA 1
ATOM 1722 C C . GLN B 1 31 ? 7.098 35.688 1.19 1 94.38 31 GLN B C 1
ATOM 1724 O O . GLN B 1 31 ? 6.957 35.906 -0.011 1 94.38 31 GLN B O 1
ATOM 1729 N N . ARG B 1 32 ? 6.324 36.188 2.086 1 95.75 32 ARG B N 1
ATOM 1730 C CA . ARG B 1 32 ? 5.387 37.312 1.859 1 95.75 32 ARG B CA 1
ATOM 1731 C C . ARG B 1 32 ? 4.309 36.906 0.857 1 95.75 32 ARG B C 1
ATOM 1733 O O . ARG B 1 32 ? 3.947 37.688 -0.019 1 95.75 32 ARG B O 1
ATOM 1740 N N . LEU B 1 33 ? 3.967 35.688 0.958 1 95.12 33 LEU B N 1
ATOM 1741 C CA . LEU B 1 33 ? 2.885 35.219 0.105 1 95.12 33 LEU B CA 1
ATOM 1742 C C . LEU B 1 33 ? 1.55 35.281 0.838 1 95.12 33 LEU B C 1
ATOM 1744 O O . LEU B 1 33 ? 1.474 34.938 2.025 1 95.12 33 LEU B O 1
ATOM 1748 N N . SER B 1 34 ? 0.53 35.688 0.103 1 95.81 34 SER B N 1
ATOM 1749 C CA . SER B 1 34 ? -0.825 35.562 0.63 1 95.81 34 SER B CA 1
ATOM 1750 C C . SER B 1 34 ? -1.342 34.125 0.485 1 95.81 34 SER B C 1
ATOM 1752 O O . SER B 1 34 ? -0.729 33.312 -0.203 1 95.81 34 SER B O 1
ATOM 1754 N N . LEU B 1 35 ? -2.459 33.906 1.169 1 95.5 35 LEU B N 1
ATOM 1755 C CA . LEU B 1 35 ? -3.113 32.594 0.98 1 95.5 35 LEU B CA 1
ATOM 1756 C C . LEU B 1 35 ? -3.488 32.406 -0.482 1 95.5 35 LEU B C 1
ATOM 1758 O O . LEU B 1 35 ? -3.322 31.297 -1.018 1 95.5 35 LEU B O 1
ATOM 1762 N N . ASP B 1 36 ? -3.953 33.469 -1.115 1 95.25 36 ASP B N 1
ATOM 1763 C CA . ASP B 1 36 ? -4.379 33.406 -2.51 1 95.25 36 ASP B CA 1
ATOM 1764 C C . ASP B 1 36 ? -3.207 33.094 -3.432 1 95.25 36 ASP B C 1
ATOM 1766 O O . ASP B 1 36 ? -3.328 32.25 -4.328 1 95.25 36 ASP B O 1
ATOM 1770 N N . GLU B 1 37 ? -2.168 33.719 -3.227 1 95.38 37 GLU B N 1
ATOM 1771 C CA . GLU B 1 37 ? -0.994 33.5 -4.07 1 95.38 37 GLU B CA 1
ATOM 1772 C C . GLU B 1 37 ? -0.45 32.094 -3.938 1 95.38 37 GLU B C 1
ATOM 1774 O O . GLU B 1 37 ? -0.14 31.453 -4.938 1 95.38 37 GLU B O 1
ATOM 1779 N N . LEU B 1 38 ? -0.334 31.594 -2.705 1 95.44 38 LEU B N 1
ATOM 1780 C CA . LEU B 1 38 ? 0.175 30.25 -2.502 1 95.44 38 LEU B CA 1
ATOM 1781 C C . LEU B 1 38 ? -0.8 29.203 -3.051 1 95.44 38 LEU B C 1
ATOM 1783 O O . LEU B 1 38 ? -0.382 28.188 -3.609 1 95.44 38 LEU B O 1
ATOM 1787 N N . SER B 1 39 ? -2.045 29.438 -2.875 1 94.5 39 SER B N 1
ATOM 1788 C CA . SER B 1 39 ? -3.084 28.562 -3.422 1 94.5 39 SER B CA 1
ATOM 1789 C C . SER B 1 39 ? -2.916 28.391 -4.93 1 94.5 39 SER B C 1
ATOM 1791 O O . SER B 1 39 ? -2.941 27.266 -5.43 1 94.5 39 SER B O 1
ATOM 1793 N N . ARG B 1 40 ? -2.693 29.453 -5.617 1 92.94 40 ARG B N 1
ATOM 1794 C CA . ARG B 1 40 ? -2.535 29.422 -7.07 1 92.94 40 ARG B CA 1
ATOM 1795 C C . ARG B 1 40 ? -1.258 28.688 -7.469 1 92.94 40 ARG B C 1
ATOM 1797 O O . ARG B 1 40 ? -1.271 27.859 -8.375 1 92.94 40 ARG B O 1
ATOM 1804 N N . ARG B 1 41 ? -0.284 28.938 -6.77 1 92.81 41 ARG B N 1
ATOM 1805 C CA . ARG B 1 41 ? 1.007 28.344 -7.102 1 92.81 41 ARG B CA 1
ATOM 1806 C C . ARG B 1 41 ? 0.996 26.844 -6.863 1 92.81 41 ARG B C 1
ATOM 1808 O O . ARG B 1 41 ? 1.597 26.078 -7.625 1 92.81 41 ARG B O 1
ATOM 1815 N N . ALA B 1 42 ? 0.36 26.469 -5.781 1 91 42 ALA B N 1
ATOM 1816 C CA . ALA B 1 42 ? 0.421 25.078 -5.336 1 91 42 ALA B CA 1
ATOM 1817 C C . ALA B 1 42 ? -0.685 24.25 -5.984 1 91 42 ALA B C 1
ATOM 1819 O O . ALA B 1 42 ? -0.645 23.016 -5.949 1 91 42 ALA B O 1
ATOM 1820 N N . GLY B 1 43 ? -1.696 24.938 -6.527 1 88.25 43 GLY B N 1
ATOM 1821 C CA . GLY B 1 43 ? -2.863 24.219 -7.02 1 88.25 43 GLY B CA 1
ATOM 1822 C C . GLY B 1 43 ? -3.689 23.594 -5.914 1 88.25 43 GLY B C 1
ATOM 1823 O O . GLY B 1 43 ? -4.156 22.453 -6.043 1 88.25 43 GLY B O 1
ATOM 1824 N N . VAL B 1 44 ? -3.729 24.25 -4.816 1 86.75 44 VAL B N 1
ATOM 1825 C CA . VAL B 1 44 ? -4.527 23.859 -3.656 1 86.75 44 VAL B CA 1
ATOM 1826 C C . VAL B 1 44 ? -5.531 24.969 -3.332 1 86.75 44 VAL B C 1
ATOM 1828 O O . VAL B 1 44 ? -5.203 26.156 -3.396 1 86.75 44 VAL B O 1
ATOM 1831 N N . SER B 1 45 ? -6.707 24.594 -3.127 1 85.94 45 SER B N 1
ATOM 1832 C CA . SER B 1 45 ? -7.715 25.625 -2.863 1 85.94 45 SER B CA 1
ATOM 1833 C C . SER B 1 45 ? -7.355 26.453 -1.637 1 85.94 45 SER B C 1
ATOM 1835 O O . SER B 1 45 ? -6.711 25.953 -0.71 1 85.94 45 SER B O 1
ATOM 1837 N N . LYS B 1 46 ? -7.781 27.719 -1.686 1 91.06 46 LYS B N 1
ATOM 1838 C CA . LYS B 1 46 ? -7.547 28.609 -0.558 1 91.06 46 LYS B CA 1
ATOM 1839 C C . LYS B 1 46 ? -8.164 28.062 0.723 1 91.06 46 LYS B C 1
ATOM 1841 O O . LYS B 1 46 ? -7.578 28.188 1.802 1 91.06 46 LYS B O 1
ATOM 1846 N N . SER B 1 47 ? -9.289 27.516 0.549 1 87.12 47 SER B N 1
ATOM 1847 C CA . SER B 1 47 ? -9.969 26.938 1.697 1 87.12 47 SER B CA 1
ATOM 1848 C C . SER B 1 47 ? -9.148 25.812 2.316 1 87.12 47 SER B C 1
ATOM 1850 O O . SER B 1 47 ? -8.93 25.797 3.529 1 87.12 47 SER B O 1
ATOM 1852 N N . MET B 1 48 ? -8.711 24.984 1.515 1 84.69 48 MET B N 1
ATOM 1853 C CA . MET B 1 48 ? -7.895 23.875 1.994 1 84.69 48 MET B CA 1
ATOM 1854 C C . MET B 1 48 ? -6.605 24.375 2.633 1 84.69 48 MET B C 1
ATOM 1856 O O . MET B 1 48 ? -6.219 23.922 3.709 1 84.69 48 MET B O 1
ATOM 1860 N N . LEU B 1 49 ? -5.969 25.25 1.957 1 91.06 49 LEU B N 1
ATOM 1861 C CA . LEU B 1 49 ? -4.73 25.828 2.467 1 91.06 49 LEU B CA 1
ATOM 1862 C C . LEU B 1 49 ? -4.945 26.438 3.844 1 91.06 49 LEU B C 1
ATOM 1864 O O . LEU B 1 49 ? -4.152 26.219 4.762 1 91.06 49 LEU B O 1
ATOM 1868 N N . SER B 1 50 ? -6.027 27.156 3.988 1 90.38 50 SER B N 1
ATOM 1869 C CA . SER B 1 50 ? -6.359 27.797 5.258 1 90.38 50 SER B CA 1
ATOM 1870 C C . SER B 1 50 ? -6.582 26.766 6.352 1 90.38 50 SER B C 1
ATOM 1872 O O . SER B 1 50 ? -6.094 26.922 7.473 1 90.38 50 SER B O 1
ATOM 1874 N N . GLN B 1 51 ? -7.273 25.828 5.984 1 85 51 GLN B N 1
ATOM 1875 C CA . GLN B 1 51 ? -7.559 24.766 6.953 1 85 51 GLN B CA 1
ATOM 1876 C C . GLN B 1 51 ? -6.273 24.062 7.391 1 85 51 GLN B C 1
ATOM 1878 O O . GLN B 1 51 ? -6.113 23.734 8.562 1 85 51 GLN B O 1
ATOM 1883 N N . ILE B 1 52 ? -5.43 23.781 6.457 1 85.19 52 ILE B N 1
ATOM 1884 C CA . ILE B 1 52 ? -4.152 23.141 6.762 1 85.19 52 ILE B CA 1
ATOM 1885 C C . ILE B 1 52 ? -3.34 24.031 7.703 1 85.19 52 ILE B C 1
ATOM 1887 O O . ILE B 1 52 ? -2.84 23.562 8.727 1 85.19 52 ILE B O 1
ATOM 1891 N N . GLU B 1 53 ? -3.25 25.359 7.406 1 88.56 53 GLU B N 1
ATOM 1892 C CA . GLU B 1 53 ? -2.443 26.281 8.203 1 88.56 53 GLU B CA 1
ATOM 1893 C C . GLU B 1 53 ? -2.998 26.422 9.609 1 88.56 53 GLU B C 1
ATOM 1895 O O . GLU B 1 53 ? -2.258 26.719 10.547 1 88.56 53 GLU B O 1
ATOM 1900 N N . ARG B 1 54 ? -4.254 26.188 9.695 1 84.75 54 ARG B N 1
ATOM 1901 C CA . ARG B 1 54 ? -4.902 26.297 11 1 84.75 54 ARG B CA 1
ATOM 1902 C C . ARG B 1 54 ? -4.977 24.953 11.703 1 84.75 54 ARG B C 1
ATOM 1904 O O . ARG B 1 54 ? -5.637 24.812 12.734 1 84.75 54 ARG B O 1
ATOM 1911 N N . ASN B 1 55 ? -4.453 23.922 11.078 1 78.75 55 ASN B N 1
ATOM 1912 C CA . ASN B 1 55 ? -4.414 22.578 11.625 1 78.75 55 ASN B CA 1
ATOM 1913 C C . ASN B 1 55 ? -5.82 22 11.812 1 78.75 55 ASN B C 1
ATOM 1915 O O . ASN B 1 55 ? -6.102 21.359 12.82 1 78.75 55 ASN B O 1
ATOM 1919 N N . LEU B 1 56 ? -6.645 22.328 10.875 1 76.56 56 LEU B N 1
ATOM 1920 C CA . LEU B 1 56 ? -8.023 21.859 10.953 1 76.56 56 LEU B CA 1
ATOM 1921 C C . LEU B 1 56 ? -8.234 20.641 10.062 1 76.56 56 LEU B C 1
ATOM 1923 O O . LEU B 1 56 ? -9.281 20 10.125 1 76.56 56 LEU B O 1
ATOM 1927 N N . THR B 1 57 ? -7.352 20.375 9.172 1 75 57 THR B N 1
ATOM 1928 C CA . THR B 1 57 ? -7.422 19.203 8.297 1 75 57 THR B CA 1
ATOM 1929 C C . THR B 1 57 ? -6.051 18.562 8.141 1 75 57 THR B C 1
ATOM 1931 O O . THR B 1 57 ? -5.023 19.219 8.344 1 75 57 THR B O 1
ATOM 1934 N N . ASN B 1 58 ? -6.121 17.312 7.797 1 72.25 58 ASN B N 1
ATOM 1935 C CA . ASN B 1 58 ? -4.887 16.562 7.566 1 72.25 58 ASN B CA 1
ATOM 1936 C C . ASN B 1 58 ? -4.57 16.453 6.078 1 72.25 58 ASN B C 1
ATOM 1938 O O . ASN B 1 58 ? -5.289 15.781 5.336 1 72.25 58 ASN B O 1
ATOM 1942 N N . PRO B 1 59 ? -3.486 17.188 5.793 1 77.5 59 PRO B N 1
ATOM 1943 C CA . PRO B 1 59 ? -3.172 17.078 4.367 1 77.5 59 PRO B CA 1
ATOM 1944 C C . PRO B 1 59 ? -2.57 15.711 4.004 1 77.5 59 PRO B C 1
ATOM 1946 O O . PRO B 1 59 ? -2.01 15.031 4.867 1 77.5 59 PRO B O 1
ATOM 1949 N N . THR B 1 60 ? -2.736 15.336 2.764 1 74.75 60 THR B N 1
ATOM 1950 C CA . THR B 1 60 ? -2.002 14.203 2.221 1 74.75 60 THR B CA 1
ATOM 1951 C C . THR B 1 60 ? -0.566 14.594 1.888 1 74.75 60 THR B C 1
ATOM 1953 O O . THR B 1 60 ? -0.229 15.781 1.873 1 74.75 60 THR B O 1
ATOM 1956 N N . VAL B 1 61 ? 0.255 13.555 1.679 1 77.81 61 VAL B N 1
ATOM 1957 C CA . VAL B 1 61 ? 1.625 13.789 1.235 1 77.81 61 VAL B CA 1
ATOM 1958 C C . VAL B 1 61 ? 1.617 14.531 -0.099 1 77.81 61 VAL B C 1
ATOM 1960 O O . VAL B 1 61 ? 2.453 15.406 -0.334 1 77.81 61 VAL B O 1
ATOM 1963 N N . ALA B 1 62 ? 0.598 14.258 -0.91 1 78.44 62 ALA B N 1
ATOM 1964 C CA . ALA B 1 62 ? 0.514 14.922 -2.207 1 78.44 62 ALA B CA 1
ATOM 1965 C C . ALA B 1 62 ? 0.28 16.422 -2.043 1 78.44 62 ALA B C 1
ATOM 1967 O O . ALA B 1 62 ? 0.89 17.234 -2.742 1 78.44 62 ALA B O 1
ATOM 1968 N N . VAL B 1 63 ? -0.574 16.781 -1.189 1 82.06 63 VAL B N 1
ATOM 1969 C CA . VAL B 1 63 ? -0.881 18.188 -0.947 1 82.06 63 VAL B CA 1
ATOM 1970 C C . VAL B 1 63 ? 0.344 18.891 -0.368 1 82.06 63 VAL B C 1
ATOM 1972 O O . VAL B 1 63 ? 0.706 19.984 -0.808 1 82.06 63 VAL B O 1
ATOM 1975 N N . LEU B 1 64 ? 0.975 18.219 0.574 1 83.44 64 LEU B N 1
ATOM 1976 C CA . LEU B 1 64 ? 2.168 18.812 1.175 1 83.44 64 LEU B CA 1
ATOM 1977 C C . LEU B 1 64 ? 3.289 18.938 0.148 1 83.44 64 LEU B C 1
ATOM 1979 O O . LEU B 1 64 ? 4.055 19.891 0.176 1 83.44 64 LEU B O 1
ATOM 1983 N N . TRP B 1 65 ? 3.355 17.922 -0.678 1 80.56 65 TRP B N 1
ATOM 1984 C CA . TRP B 1 65 ? 4.344 17.953 -1.75 1 80.56 65 TRP B CA 1
ATOM 1985 C C . TRP B 1 65 ? 4.109 19.156 -2.666 1 80.56 65 TRP B C 1
ATOM 1987 O O . TRP B 1 65 ? 5.047 19.891 -2.998 1 80.56 65 TRP B O 1
ATOM 1997 N N . ARG B 1 66 ? 2.918 19.422 -3.029 1 84.12 66 ARG B N 1
ATOM 1998 C CA . ARG B 1 66 ? 2.578 20.547 -3.879 1 84.12 66 ARG B CA 1
ATOM 1999 C C . ARG B 1 66 ? 2.906 21.875 -3.184 1 84.12 66 ARG B C 1
ATOM 2001 O O . ARG B 1 66 ? 3.447 22.781 -3.807 1 84.12 66 ARG B O 1
ATOM 2008 N N . LEU B 1 67 ? 2.562 21.922 -1.916 1 88.12 67 LEU B N 1
ATOM 2009 C CA . LEU B 1 67 ? 2.818 23.141 -1.154 1 88.12 67 LEU B CA 1
ATOM 2010 C C . LEU B 1 67 ? 4.316 23.375 -0.983 1 88.12 67 LEU B C 1
ATOM 2012 O O . LEU B 1 67 ? 4.797 24.5 -1.118 1 88.12 67 LEU B O 1
ATOM 2016 N N . ALA B 1 68 ? 5.008 22.297 -0.708 1 85.56 68 ALA B N 1
ATOM 2017 C CA . ALA B 1 68 ? 6.461 22.406 -0.592 1 85.56 68 ALA B CA 1
ATOM 2018 C C . ALA B 1 68 ? 7.082 22.891 -1.896 1 85.56 68 ALA B C 1
ATOM 2020 O O . ALA B 1 68 ? 7.938 23.781 -1.886 1 85.56 68 ALA B O 1
ATOM 2021 N N . ASN B 1 69 ? 6.625 22.375 -2.967 1 84.69 69 ASN B N 1
ATOM 2022 C CA . ASN B 1 69 ? 7.129 22.781 -4.277 1 84.69 69 ASN B CA 1
ATOM 2023 C C . ASN B 1 69 ? 6.824 24.25 -4.566 1 84.69 69 ASN B C 1
ATOM 2025 O O . ASN B 1 69 ? 7.688 24.984 -5.059 1 84.69 69 ASN B O 1
ATOM 2029 N N . ALA B 1 70 ? 5.66 24.594 -4.25 1 90.25 70 ALA B N 1
ATOM 2030 C CA . ALA B 1 70 ? 5.25 25.969 -4.48 1 90.25 70 ALA B CA 1
ATOM 2031 C C . ALA B 1 70 ? 6.086 26.938 -3.648 1 90.25 70 ALA B C 1
ATOM 2033 O O . ALA B 1 70 ? 6.332 28.078 -4.062 1 90.25 70 ALA B O 1
ATOM 2034 N N . LEU B 1 71 ? 6.508 26.516 -2.523 1 91.62 71 LEU B N 1
ATOM 2035 C CA . LEU B 1 71 ? 7.258 27.359 -1.601 1 91.62 71 LEU B CA 1
ATOM 2036 C C . LEU B 1 71 ? 8.758 27.219 -1.827 1 91.62 71 LEU B C 1
ATOM 2038 O O . LEU B 1 71 ? 9.555 27.922 -1.209 1 91.62 71 LEU B O 1
ATOM 2042 N N . GLY B 1 72 ? 9.102 26.266 -2.662 1 89.19 72 GLY B N 1
ATOM 2043 C CA . GLY B 1 72 ? 10.508 26.047 -2.982 1 89.19 72 GLY B CA 1
ATOM 2044 C C . GLY B 1 72 ? 11.281 25.375 -1.861 1 89.19 72 GLY B C 1
ATOM 2045 O O . GLY B 1 72 ? 12.445 25.703 -1.628 1 89.19 72 GLY B O 1
ATOM 2046 N N . VAL B 1 73 ? 10.617 24.641 -1.114 1 83.31 73 VAL B N 1
ATOM 2047 C CA . VAL B 1 73 ? 11.266 23.906 -0.031 1 83.31 73 VAL B CA 1
ATOM 2048 C C . VAL B 1 73 ? 11.109 22.406 -0.246 1 83.31 73 VAL B C 1
ATOM 2050 O O . VAL B 1 73 ? 10.398 21.969 -1.157 1 83.31 73 VAL B O 1
ATOM 2053 N N . SER B 1 74 ? 11.828 21.641 0.562 1 76.5 74 SER B N 1
ATOM 2054 C CA . SER B 1 74 ? 11.734 20.188 0.494 1 76.5 74 SER B CA 1
ATOM 2055 C C . SER B 1 74 ? 10.539 19.672 1.293 1 76.5 74 SER B C 1
ATOM 2057 O O . SER B 1 74 ? 10.219 20.219 2.354 1 76.5 74 SER B O 1
ATOM 2059 N N . LEU B 1 75 ? 9.844 18.688 0.745 1 78.06 75 LEU B N 1
ATOM 2060 C CA . LEU B 1 75 ? 8.758 18.031 1.471 1 78.06 75 LEU B CA 1
ATOM 2061 C C . LEU B 1 75 ? 9.219 17.609 2.863 1 78.06 75 LEU B C 1
ATOM 2063 O O . LEU B 1 75 ? 8.438 17.672 3.818 1 78.06 75 LEU B O 1
ATOM 2067 N N . THR B 1 76 ? 10.484 17.188 2.9 1 70.56 76 THR B N 1
ATOM 2068 C CA . THR B 1 76 ? 11.023 16.703 4.168 1 70.56 76 THR B CA 1
ATOM 2069 C C . THR B 1 76 ? 11.023 17.812 5.215 1 70.56 76 THR B C 1
ATOM 2071 O O . THR B 1 76 ? 11.133 17.547 6.414 1 70.56 76 THR B O 1
ATOM 2074 N N . ASP B 1 77 ? 10.953 19.078 4.758 1 70.5 77 ASP B N 1
ATOM 2075 C CA . ASP B 1 77 ? 10.875 20.203 5.684 1 70.5 77 ASP B CA 1
ATOM 2076 C C . ASP B 1 77 ? 9.562 20.188 6.465 1 70.5 77 ASP B C 1
ATOM 2078 O O . ASP B 1 77 ? 9.445 20.812 7.516 1 70.5 77 ASP B O 1
ATOM 2082 N N . PHE B 1 78 ? 8.617 19.516 5.867 1 72.12 78 PHE B N 1
ATOM 2083 C CA . PHE B 1 78 ? 7.301 19.469 6.496 1 72.12 78 PHE B CA 1
ATOM 2084 C C . PHE B 1 78 ? 7.121 18.172 7.281 1 72.12 78 PHE B C 1
ATOM 2086 O O . PHE B 1 78 ? 6.172 18.031 8.055 1 72.12 78 PHE B O 1
ATOM 2093 N N . LEU B 1 79 ? 7.902 17.281 6.922 1 68.38 79 LEU B N 1
ATOM 2094 C CA . LEU B 1 79 ? 7.715 15.961 7.492 1 68.38 79 LEU B CA 1
ATOM 2095 C C . LEU B 1 79 ? 8.633 15.742 8.688 1 68.38 79 LEU B C 1
ATOM 2097 O O . LEU B 1 79 ? 9.719 16.328 8.758 1 68.38 79 LEU B O 1
ATOM 2101 N N . ALA B 1 80 ? 8.055 15.117 9.75 1 58 80 ALA B N 1
ATOM 2102 C CA . ALA B 1 80 ? 8.906 14.688 10.844 1 58 80 ALA B CA 1
ATOM 2103 C C . ALA B 1 80 ? 9.852 13.57 10.398 1 58 80 ALA B C 1
ATOM 2105 O O . ALA B 1 80 ? 9.414 12.57 9.828 1 58 80 ALA B O 1
ATOM 2106 N N . GLN B 1 81 ? 11.125 13.719 10.516 1 56.97 81 GLN B N 1
ATOM 2107 C CA . GLN B 1 81 ? 12.227 12.773 10.32 1 56.97 81 GLN B CA 1
ATOM 2108 C C . GLN B 1 81 ? 12.648 12.711 8.859 1 56.97 81 GLN B C 1
ATOM 2110 O O . GLN B 1 81 ? 11.852 13.008 7.965 1 56.97 81 GLN B O 1
ATOM 2115 N N . SER B 1 82 ? 13.867 12.852 8.469 1 51.06 82 SER B N 1
ATOM 2116 C CA . SER B 1 82 ? 14.445 12.961 7.129 1 51.06 82 SER B CA 1
ATOM 2117 C C . SER B 1 82 ? 14.352 11.641 6.379 1 51.06 82 SER B C 1
ATOM 2119 O O . SER B 1 82 ? 14.562 10.57 6.961 1 51.06 82 SER B O 1
ATOM 2121 N N . ALA B 1 83 ? 13.492 11.672 5.23 1 52.03 83 ALA B N 1
ATOM 2122 C CA . ALA B 1 83 ? 13.461 10.602 4.246 1 52.03 83 ALA B CA 1
ATOM 2123 C C . ALA B 1 83 ? 14.867 10.242 3.777 1 52.03 83 ALA B C 1
ATOM 2125 O O . ALA B 1 83 ? 15.68 11.133 3.508 1 52.03 83 ALA B O 1
ATOM 2126 N N . GLY B 1 84 ? 15.289 9.172 4.254 1 49.25 84 GLY B N 1
ATOM 2127 C CA . GLY B 1 84 ? 16.594 8.758 3.766 1 49.25 84 GLY B CA 1
ATOM 2128 C C . GLY B 1 84 ? 16.688 8.734 2.25 1 49.25 84 GLY B C 1
ATOM 2129 O O . GLY B 1 84 ? 15.664 8.758 1.562 1 49.25 84 GLY B O 1
ATOM 2130 N N . GLU B 1 85 ? 17.734 9.172 1.686 1 50.31 85 GLU B N 1
ATOM 2131 C CA . GLU B 1 85 ? 18.125 9.258 0.281 1 50.31 85 GLU B CA 1
ATOM 2132 C C . GLU B 1 85 ? 17.891 7.934 -0.442 1 50.31 85 GLU B C 1
ATOM 2134 O O . GLU B 1 85 ? 18.062 6.863 0.137 1 50.31 85 GLU B O 1
ATOM 2139 N N . PRO B 1 86 ? 16.984 8.039 -1.506 1 51.25 86 PRO B N 1
ATOM 2140 C CA . PRO B 1 86 ? 16.922 6.828 -2.326 1 51.25 86 PRO B CA 1
ATOM 2141 C C . PRO B 1 86 ? 18.297 6.188 -2.523 1 51.25 86 PRO B C 1
ATOM 2143 O O . PRO B 1 86 ? 19.234 6.859 -2.947 1 51.25 86 PRO B O 1
ATOM 2146 N N . ALA B 1 87 ? 18.656 5.355 -1.675 1 47.69 87 ALA B N 1
ATOM 2147 C CA . ALA B 1 87 ? 20 4.805 -1.825 1 47.69 87 ALA B CA 1
ATOM 2148 C C . ALA B 1 87 ? 20.172 4.145 -3.189 1 47.69 87 ALA B C 1
ATOM 2150 O O . ALA B 1 87 ? 19.188 3.797 -3.848 1 47.69 87 ALA B O 1
ATOM 2151 N N . GLY B 1 88 ? 21.25 3.783 -3.648 1 55.44 88 GLY B N 1
ATOM 2152 C CA . GLY B 1 88 ? 21.922 3.08 -4.73 1 55.44 88 GLY B CA 1
ATOM 2153 C C . GLY B 1 88 ? 21.125 1.902 -5.262 1 55.44 88 GLY B C 1
ATOM 2154 O O . GLY B 1 88 ? 19.953 1.739 -4.93 1 55.44 88 GLY B O 1
ATOM 2155 N N . ASN B 1 89 ? 21.656 1.11 -6.219 1 64.44 89 ASN B N 1
ATOM 2156 C CA . ASN B 1 89 ? 21.219 -0.059 -6.973 1 64.44 89 ASN B CA 1
ATOM 2157 C C . ASN B 1 89 ? 20.906 -1.232 -6.055 1 64.44 89 ASN B C 1
ATOM 2159 O O . ASN B 1 89 ? 20.453 -2.287 -6.516 1 64.44 89 ASN B O 1
ATOM 2163 N N . GLY B 1 90 ? 20.953 -0.966 -4.73 1 83.5 90 GLY B N 1
ATOM 2164 C CA . GLY B 1 90 ? 20.75 -2.1 -3.844 1 83.5 90 GLY B CA 1
ATOM 2165 C C . GLY B 1 90 ? 19.469 -1.996 -3.025 1 83.5 90 GLY B C 1
ATOM 2166 O O . GLY B 1 90 ? 18.516 -1.352 -3.445 1 83.5 90 GLY B O 1
ATOM 2167 N N . ILE B 1 91 ? 19.391 -2.867 -2.021 1 93.31 91 ILE B N 1
ATOM 2168 C CA . ILE B 1 91 ? 18.281 -2.869 -1.081 1 93.31 91 ILE B CA 1
ATOM 2169 C C . ILE B 1 91 ? 18.469 -1.75 -0.059 1 93.31 91 ILE B C 1
ATOM 2171 O O . ILE B 1 91 ? 19.453 -1.73 0.678 1 93.31 91 ILE B O 1
ATOM 2175 N N . THR B 1 92 ? 17.656 -0.797 -0.122 1 92.19 92 THR B N 1
ATOM 2176 C CA . THR B 1 92 ? 17.656 0.273 0.869 1 92.19 92 THR B CA 1
ATOM 2177 C C . THR B 1 92 ? 16.719 -0.051 2.021 1 92.19 92 THR B C 1
ATOM 2179 O O . THR B 1 92 ? 15.562 -0.436 1.798 1 92.19 92 THR B O 1
ATOM 2182 N N . VAL B 1 93 ? 17.219 0.055 3.258 1 94.25 93 VAL B N 1
ATOM 2183 C CA . VAL B 1 93 ? 16.375 -0.177 4.43 1 94.25 93 VAL B CA 1
ATOM 2184 C C . VAL B 1 93 ? 16.109 1.146 5.145 1 94.25 93 VAL B C 1
ATOM 2186 O O . VAL B 1 93 ? 17.047 1.889 5.457 1 94.25 93 VAL B O 1
ATOM 2189 N N . VAL B 1 94 ? 14.898 1.45 5.355 1 91.5 94 VAL B N 1
ATOM 2190 C CA . VAL B 1 94 ? 14.484 2.627 6.109 1 91.5 94 VAL B CA 1
ATOM 2191 C C . VAL B 1 94 ? 14.07 2.217 7.52 1 91.5 94 VAL B C 1
ATOM 2193 O O . VAL B 1 94 ? 13.062 1.532 7.703 1 91.5 94 VAL B O 1
ATOM 2196 N N . PRO B 1 95 ? 14.812 2.633 8.484 1 92.38 95 PRO B N 1
ATOM 2197 C CA . PRO B 1 95 ? 14.43 2.305 9.859 1 92.38 95 PRO B CA 1
ATOM 2198 C C . PRO B 1 95 ? 13.203 3.084 10.328 1 92.38 95 PRO B C 1
ATOM 2200 O O . PRO B 1 95 ? 12.859 4.117 9.75 1 92.38 95 PRO B O 1
ATOM 2203 N N . PRO B 1 96 ? 12.578 2.549 11.422 1 89.88 96 PRO B N 1
ATOM 2204 C CA . PRO B 1 96 ? 11.336 3.164 11.883 1 89.88 96 PRO B CA 1
ATOM 2205 C C . PRO B 1 96 ? 11.477 4.656 12.164 1 89.88 96 PRO B C 1
ATOM 2207 O O . PRO B 1 96 ? 10.594 5.445 11.812 1 89.88 96 PRO B O 1
ATOM 2210 N N . HIS B 1 97 ? 12.547 5.09 12.742 1 86 97 HIS B N 1
ATOM 2211 C CA . HIS B 1 97 ? 12.719 6.48 13.141 1 86 97 HIS B CA 1
ATOM 2212 C C . HIS B 1 97 ? 12.961 7.375 11.93 1 86 97 HIS B C 1
ATOM 2214 O O . HIS B 1 97 ? 12.875 8.602 12.039 1 86 97 HIS B O 1
ATOM 2220 N N . ALA B 1 98 ? 13.273 6.762 10.766 1 85.56 98 ALA B N 1
ATOM 2221 C CA . ALA B 1 98 ? 13.547 7.531 9.555 1 85.56 98 ALA B CA 1
ATOM 2222 C C . ALA B 1 98 ? 12.32 7.586 8.648 1 85.56 98 ALA B C 1
ATOM 2224 O O . ALA B 1 98 ? 12.336 8.25 7.609 1 85.56 98 ALA B O 1
ATOM 2225 N N . ILE B 1 99 ? 11.289 6.875 9.023 1 87.69 99 ILE B N 1
ATOM 2226 C CA . ILE B 1 99 ? 10.039 6.953 8.281 1 87.69 99 ILE B CA 1
ATOM 2227 C C . ILE B 1 99 ? 9.297 8.234 8.656 1 87.69 99 ILE B C 1
ATOM 2229 O O . ILE B 1 99 ? 8.898 8.414 9.805 1 87.69 99 ILE B O 1
ATOM 2233 N N . PRO B 1 100 ? 9.07 9.094 7.66 1 83.44 100 PRO B N 1
ATOM 2234 C CA . PRO B 1 100 ? 8.344 10.32 7.988 1 83.44 100 PRO B CA 1
ATOM 2235 C C . PRO B 1 100 ? 6.91 10.047 8.438 1 83.44 100 PRO B C 1
ATOM 2237 O O . PRO B 1 100 ? 6.344 9.008 8.109 1 83.44 100 PRO B O 1
ATOM 2240 N N . ALA B 1 101 ? 6.383 11 9.25 1 85.06 101 ALA B N 1
ATOM 2241 C CA . ALA B 1 101 ? 5.031 10.812 9.766 1 85.06 101 ALA B CA 1
ATOM 2242 C C . ALA B 1 101 ? 4.266 12.133 9.797 1 85.06 101 ALA B C 1
ATOM 2244 O O . ALA B 1 101 ? 4.867 13.203 9.875 1 85.06 101 ALA B O 1
ATOM 2245 N N . LEU B 1 102 ? 2.93 12 9.562 1 81.38 102 LEU B N 1
ATOM 2246 C CA . LEU B 1 102 ? 1.984 13.086 9.781 1 81.38 102 LEU B CA 1
ATOM 2247 C C . LEU B 1 102 ? 1.099 12.805 10.992 1 81.38 102 LEU B C 1
ATOM 2249 O O . LEU B 1 102 ? 0.625 11.68 11.172 1 81.38 102 LEU B O 1
ATOM 2253 N N . LYS B 1 103 ? 0.974 13.766 11.859 1 81.31 103 LYS B N 1
ATOM 2254 C CA . LYS B 1 103 ? 0.098 13.625 13.016 1 81.31 103 LYS B CA 1
ATOM 2255 C C . LYS B 1 103 ? -1.067 14.609 12.945 1 81.31 103 LYS B C 1
ATOM 2257 O O . LYS B 1 103 ? -0.908 15.734 12.469 1 81.31 103 LYS B O 1
ATOM 2262 N N . SER B 1 104 ? -2.24 14.07 13.406 1 79.19 104 SER B N 1
ATOM 2263 C CA . SER B 1 104 ? -3.342 15.016 13.555 1 79.19 104 SER B CA 1
ATOM 2264 C C . SER B 1 104 ? -3.041 16.047 14.633 1 79.19 104 SER B C 1
ATOM 2266 O O . SER B 1 104 ? -2.223 15.812 15.523 1 79.19 104 SER B O 1
ATOM 2268 N N . PRO B 1 105 ? -3.752 17.125 14.523 1 73.56 105 PRO B N 1
ATOM 2269 C CA . PRO B 1 105 ? -3.482 18.188 15.5 1 73.56 105 PRO B CA 1
ATOM 2270 C C . PRO B 1 105 ? -3.662 17.703 16.938 1 73.56 105 PRO B C 1
ATOM 2272 O O . PRO B 1 105 ? -2.91 18.125 17.828 1 73.56 105 PRO B O 1
ATOM 2275 N N . ASP B 1 106 ? -4.578 16.891 17.172 1 81.56 106 ASP B N 1
ATOM 2276 C CA . ASP B 1 106 ? -4.836 16.422 18.531 1 81.56 106 ASP B CA 1
ATOM 2277 C C . ASP B 1 106 ? -3.947 15.227 18.875 1 81.56 106 ASP B C 1
ATOM 2279 O O . ASP B 1 106 ? -4.062 14.656 19.953 1 81.56 106 ASP B O 1
ATOM 2283 N N . THR B 1 107 ? -3.082 14.789 17.953 1 82.56 107 THR B N 1
ATOM 2284 C CA . THR B 1 107 ? -2.07 13.742 18.078 1 82.56 107 THR B CA 1
ATOM 2285 C C . THR B 1 107 ? -2.721 12.375 18.234 1 82.56 107 THR B C 1
ATOM 2287 O O . THR B 1 107 ? -2.059 11.406 18.625 1 82.56 107 THR B O 1
ATOM 2290 N N . ARG B 1 108 ? -4.016 12.328 18 1 91.75 108 ARG B N 1
ATOM 2291 C CA . ARG B 1 108 ? -4.711 11.062 18.172 1 91.75 108 ARG B CA 1
ATOM 2292 C C . ARG B 1 108 ? -4.629 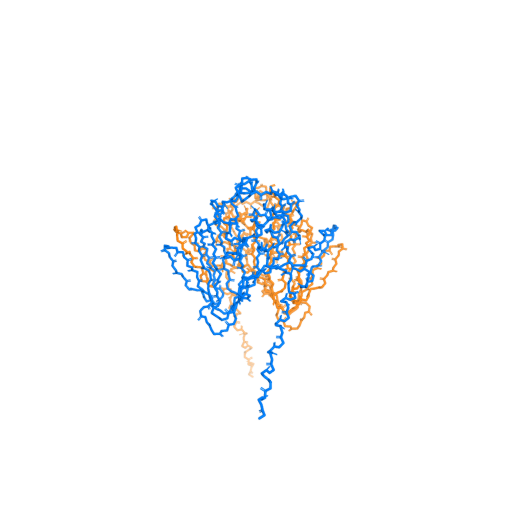10.211 16.906 1 91.75 108 ARG B C 1
ATOM 2294 O O . ARG B 1 108 ? -4.98 9.031 16.922 1 91.75 108 ARG B O 1
ATOM 2301 N N . CYS B 1 109 ? -4.309 10.797 15.852 1 91.88 109 CYS B N 1
ATOM 2302 C CA . CYS B 1 109 ? -4.102 10.078 14.594 1 91.88 109 CYS B CA 1
ATOM 2303 C C . CYS B 1 109 ? -2.67 10.258 14.102 1 91.88 109 CYS B C 1
ATOM 2305 O O . CYS B 1 109 ? -2.141 11.367 14.102 1 91.88 109 CYS B O 1
ATOM 2307 N N . ASP B 1 110 ? -2.049 9.203 13.734 1 91.44 110 ASP B N 1
ATOM 2308 C CA . ASP B 1 110 ? -0.689 9.172 13.203 1 91.44 110 ASP B CA 1
ATOM 2309 C C . ASP B 1 110 ? -0.642 8.445 11.859 1 91.44 110 ASP B C 1
ATOM 2311 O O . ASP B 1 110 ? -1.157 7.328 11.734 1 91.44 110 ASP B O 1
ATOM 2315 N N . LEU B 1 111 ? -0.091 9.133 10.828 1 91.62 111 LEU B N 1
ATOM 2316 C CA . LEU B 1 111 ? 0.144 8.523 9.523 1 91.62 111 LEU B CA 1
ATOM 2317 C C . LEU B 1 111 ? 1.638 8.367 9.258 1 91.62 111 LEU B C 1
ATOM 2319 O O . LEU B 1 111 ? 2.336 9.359 9.016 1 91.62 111 LEU B O 1
ATOM 2323 N N . ARG B 1 112 ? 2.146 7.145 9.352 1 92.31 112 ARG B N 1
ATOM 2324 C CA . ARG B 1 112 ? 3.516 6.863 8.938 1 92.31 112 ARG B CA 1
ATOM 2325 C C . ARG B 1 112 ? 3.598 6.656 7.43 1 92.31 112 ARG B C 1
ATOM 2327 O O . ARG B 1 112 ? 2.893 5.812 6.871 1 92.31 112 ARG B O 1
ATOM 2334 N N . ILE B 1 113 ? 4.426 7.441 6.801 1 90.69 113 ILE B N 1
ATOM 2335 C CA . ILE B 1 113 ? 4.547 7.438 5.348 1 90.69 113 ILE B CA 1
ATOM 2336 C C . ILE B 1 113 ? 5.504 6.332 4.906 1 90.69 113 ILE B C 1
ATOM 2338 O O . ILE B 1 113 ? 6.719 6.535 4.863 1 90.69 113 ILE B O 1
ATOM 2342 N N . LEU B 1 114 ? 4.949 5.246 4.457 1 94.06 114 LEU B N 1
ATOM 2343 C CA . LEU B 1 114 ? 5.75 4.07 4.141 1 94.06 114 LEU B CA 1
ATOM 2344 C C . LEU B 1 114 ? 6.262 4.133 2.703 1 94.06 114 LEU B C 1
ATOM 2346 O O . LEU B 1 114 ? 7.27 3.506 2.373 1 94.06 114 LEU B O 1
ATOM 2350 N N . GLY B 1 115 ? 5.523 4.816 1.857 1 91.88 115 GLY B N 1
ATOM 2351 C CA . GLY B 1 115 ? 5.902 4.906 0.456 1 91.88 115 GLY B CA 1
ATOM 2352 C C . GLY B 1 115 ? 6.977 5.945 0.194 1 91.88 115 GLY B C 1
ATOM 2353 O O . GLY B 1 115 ? 7.172 6.863 0.997 1 91.88 115 GLY B O 1
ATOM 2354 N N . PRO B 1 116 ? 7.668 5.781 -0.921 1 86.81 116 PRO B N 1
ATOM 2355 C CA . PRO B 1 116 ? 8.641 6.812 -1.296 1 86.81 116 PRO B CA 1
ATOM 2356 C C . PRO B 1 116 ? 7.973 8.148 -1.641 1 86.81 116 PRO B C 1
ATOM 2358 O O . PRO B 1 116 ? 6.93 8.172 -2.297 1 86.81 116 PRO B O 1
ATOM 2361 N N . ILE B 1 117 ? 8.641 9.164 -1.258 1 76.5 117 ILE B N 1
ATOM 2362 C CA . ILE B 1 117 ? 8.086 10.508 -1.396 1 76.5 117 ILE B CA 1
ATOM 2363 C C . ILE B 1 117 ? 7.965 10.867 -2.875 1 76.5 117 ILE B C 1
ATOM 2365 O O . ILE B 1 117 ? 7.066 11.609 -3.27 1 76.5 117 ILE B O 1
ATOM 2369 N N . ASP B 1 118 ? 8.812 10.297 -3.695 1 78.94 118 ASP B N 1
ATOM 2370 C CA . ASP B 1 118 ? 8.82 10.648 -5.113 1 78.94 118 ASP B CA 1
ATOM 2371 C C . ASP B 1 118 ? 7.586 10.102 -5.824 1 78.94 118 ASP B C 1
ATOM 2373 O O . ASP B 1 118 ? 7.281 10.508 -6.949 1 78.94 118 ASP B O 1
ATOM 2377 N N . LEU B 1 119 ? 6.871 9.25 -5.215 1 84.88 119 LEU B N 1
ATOM 2378 C CA . LEU B 1 119 ? 5.648 8.727 -5.816 1 84.88 119 LEU B CA 1
ATOM 2379 C C . LEU B 1 119 ? 4.438 9.539 -5.371 1 84.88 119 LEU B C 1
ATOM 2381 O O . LEU B 1 119 ? 3.322 9.312 -5.848 1 84.88 119 LEU B O 1
ATOM 2385 N N . ALA B 1 120 ? 4.707 10.492 -4.488 1 79.12 120 ALA B N 1
ATOM 2386 C CA . ALA B 1 120 ? 3.623 11.344 -4.004 1 79.12 120 ALA B CA 1
ATOM 2387 C C . ALA B 1 120 ? 2.885 12.008 -5.164 1 79.12 120 ALA B C 1
ATOM 2389 O O . ALA B 1 120 ? 3.51 12.477 -6.117 1 79.12 120 ALA B O 1
ATOM 2390 N N . GLY B 1 121 ? 1.564 12.008 -5.094 1 78.69 121 GLY B N 1
ATOM 2391 C CA . GLY B 1 121 ? 0.741 12.57 -6.156 1 78.69 121 GLY B CA 1
ATOM 2392 C C . GLY B 1 121 ? 0.25 11.523 -7.141 1 78.69 121 GLY B C 1
ATOM 2393 O O . GLY B 1 121 ? -0.654 11.789 -7.938 1 78.69 121 GLY B O 1
ATOM 2394 N N . ARG B 1 122 ? 0.86 10.375 -7.184 1 86.94 122 ARG B N 1
ATOM 2395 C CA . ARG B 1 122 ? 0.391 9.25 -7.988 1 86.94 122 ARG B CA 1
ATOM 2396 C C . ARG B 1 122 ? -0.149 8.133 -7.105 1 86.94 122 ARG B C 1
ATOM 2398 O O . ARG B 1 122 ? -1.331 7.789 -7.18 1 86.94 122 ARG B O 1
ATOM 2405 N N . PHE B 1 123 ? 0.784 7.582 -6.297 1 91.69 123 PHE B N 1
ATOM 2406 C CA . PHE B 1 123 ? 0.476 6.543 -5.32 1 91.69 123 PHE B CA 1
ATOM 2407 C C . PHE B 1 123 ? 1.057 6.891 -3.955 1 91.69 123 PHE B C 1
ATOM 2409 O O . PHE B 1 123 ? 2.217 7.301 -3.854 1 91.69 123 PHE B O 1
ATOM 2416 N N . GLU B 1 124 ? 0.282 6.777 -2.957 1 91.75 124 GLU B N 1
ATOM 2417 C CA . GLU B 1 124 ? 0.73 6.938 -1.578 1 91.75 124 GLU B CA 1
ATOM 2418 C C . GLU B 1 124 ? 0.222 5.797 -0.698 1 91.75 124 GLU B C 1
ATOM 2420 O O . GLU B 1 124 ? -0.898 5.316 -0.882 1 91.75 124 GLU B O 1
ATOM 2425 N N . TRP B 1 125 ? 1.026 5.352 0.263 1 95.88 125 TRP B N 1
ATOM 2426 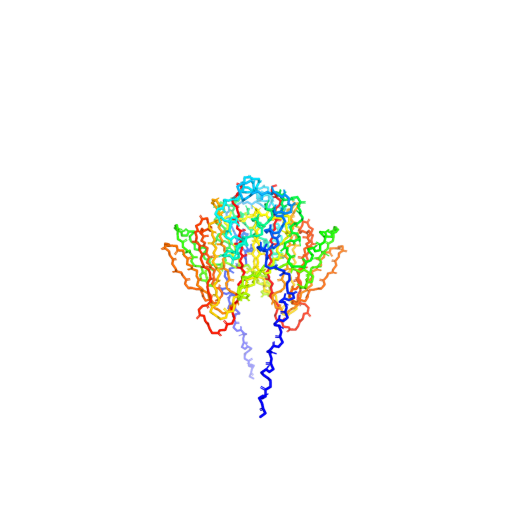C CA . TRP B 1 125 ? 0.524 4.383 1.233 1 95.88 125 TRP B CA 1
ATOM 2427 C C . TRP B 1 125 ? 1.12 4.637 2.613 1 95.88 125 TRP B C 1
ATOM 2429 O O . TRP B 1 125 ? 2.293 5 2.734 1 95.88 125 TRP B O 1
ATOM 2439 N N . TYR B 1 126 ? 0.262 4.453 3.611 1 94.44 126 TYR B N 1
ATOM 2440 C CA . TYR B 1 126 ? 0.532 4.809 5 1 94.44 126 TYR B CA 1
ATOM 2441 C C . TYR B 1 126 ? 0.189 3.652 5.934 1 94.44 126 TYR B C 1
ATOM 2443 O O . TYR B 1 126 ? -0.699 2.848 5.637 1 94.44 126 TYR B O 1
ATOM 2451 N N . GLU B 1 127 ? 0.925 3.57 6.965 1 97.25 127 GLU B N 1
ATOM 2452 C CA . GLU B 1 127 ? 0.364 2.943 8.156 1 97.25 127 GLU B CA 1
ATOM 2453 C C . GLU B 1 127 ? -0.375 3.961 9.023 1 97.25 127 GLU B C 1
ATOM 2455 O O . GLU B 1 127 ? 0.229 4.906 9.531 1 97.25 127 GLU B O 1
ATOM 2460 N N . LEU B 1 128 ? -1.628 3.797 9.195 1 96.88 128 LEU B N 1
ATOM 2461 C CA . LEU B 1 128 ? -2.48 4.703 9.961 1 96.88 128 LEU B CA 1
ATOM 2462 C C . LEU B 1 128 ? -2.74 4.152 11.359 1 96.88 128 LEU B C 1
ATOM 2464 O O . LEU B 1 128 ? -3.119 2.99 11.516 1 96.88 128 LEU B O 1
ATOM 2468 N N . THR B 1 129 ? -2.492 4.918 12.336 1 97.25 129 THR B N 1
ATOM 2469 C CA . THR B 1 129 ? -2.84 4.609 13.719 1 97.25 129 THR B CA 1
ATOM 2470 C C . THR B 1 129 ? -3.816 5.641 14.273 1 97.25 129 THR B C 1
ATOM 2472 O O . THR B 1 129 ? -3.564 6.844 14.195 1 97.25 129 THR B O 1
ATOM 2475 N N . ILE B 1 130 ? -4.934 5.172 14.758 1 97.38 130 ILE B N 1
ATOM 2476 C CA . ILE B 1 130 ? -5.91 6.055 15.391 1 97.38 130 ILE B CA 1
ATOM 2477 C C . ILE B 1 130 ? -6.172 5.594 16.812 1 97.38 130 ILE B C 1
ATOM 2479 O O . ILE B 1 130 ? -6.613 4.465 17.047 1 97.38 130 ILE B O 1
ATOM 2483 N N . GLN B 1 131 ? -5.875 6.43 17.797 1 97.38 131 GLN B N 1
ATOM 2484 C CA . GLN B 1 131 ? -6.168 6.141 19.188 1 97.38 131 GLN B CA 1
ATOM 2485 C C . GLN B 1 131 ? -7.672 6.027 19.422 1 97.38 131 GLN B C 1
ATOM 2487 O O . GLN B 1 131 ? -8.469 6.43 18.578 1 97.38 131 GLN B O 1
ATOM 2492 N N . ALA B 1 132 ? -8.031 5.426 20.625 1 97.81 132 ALA B N 1
ATOM 2493 C CA . ALA B 1 132 ? -9.445 5.332 20.984 1 97.81 132 ALA B CA 1
ATOM 2494 C C . ALA B 1 132 ? -10.117 6.703 20.938 1 97.81 132 ALA B C 1
ATOM 2496 O O . ALA B 1 132 ? -9.617 7.672 21.5 1 97.81 132 ALA B O 1
ATOM 2497 N N . GLY B 1 133 ? -11.18 6.766 20.125 1 96.06 133 GLY B N 1
ATOM 2498 C CA . GLY B 1 133 ? -11.938 8 20.016 1 96.06 133 GLY B CA 1
ATOM 2499 C C . GLY B 1 133 ? -11.375 8.961 18.984 1 96.06 133 GLY B C 1
ATOM 2500 O O . GLY B 1 133 ? -11.961 10.008 18.719 1 96.06 133 GLY B O 1
ATOM 2501 N N . GLY B 1 134 ? -10.25 8.656 18.391 1 95.81 134 GLY B N 1
ATOM 2502 C CA . GLY B 1 134 ? -9.625 9.531 17.406 1 95.81 134 GLY B CA 1
ATOM 2503 C C . GLY B 1 134 ? -10.398 9.609 16.109 1 95.81 134 GLY B C 1
ATOM 2504 O O . GLY B 1 134 ? -11.109 8.672 15.742 1 95.81 134 GLY B O 1
ATOM 2505 N N . VAL B 1 135 ? -10.25 10.773 15.43 1 93.31 135 VAL B N 1
ATOM 2506 C CA . VAL B 1 135 ? -10.953 11.039 14.18 1 93.31 135 VAL B CA 1
ATOM 2507 C C . VAL B 1 135 ? -10 11.703 13.188 1 93.31 135 VAL B C 1
ATOM 2509 O O . VAL B 1 135 ? -9.336 12.688 13.516 1 93.31 135 VAL B O 1
ATOM 2512 N N . LEU B 1 136 ? -9.906 11.141 12.039 1 91.94 136 LEU B N 1
ATOM 2513 C CA . LEU B 1 136 ? -9.164 11.734 10.93 1 91.94 136 LEU B CA 1
ATOM 2514 C C . LEU B 1 136 ? -10.109 12.297 9.875 1 91.94 136 LEU B C 1
ATOM 2516 O O . LEU B 1 136 ? -10.672 11.547 9.078 1 91.94 136 LEU B O 1
ATOM 2520 N N . SER B 1 137 ? -10.242 13.547 9.859 1 88.38 137 SER B N 1
ATOM 2521 C CA . SER B 1 137 ? -11.094 14.219 8.891 1 88.38 137 SER B CA 1
ATOM 2522 C C . SER B 1 137 ? -10.289 14.734 7.703 1 88.38 137 SER B C 1
ATOM 2524 O O . SER B 1 137 ? -9.258 15.383 7.879 1 88.38 137 SER B O 1
ATOM 2526 N N . SER B 1 138 ? -10.812 14.422 6.555 1 86.06 138 SER B N 1
ATOM 2527 C CA . SER B 1 138 ? -10.109 14.836 5.344 1 86.06 138 SER B CA 1
ATOM 2528 C C . SER B 1 138 ? -11.008 15.672 4.441 1 86.06 138 SER B C 1
ATOM 2530 O O . SER B 1 138 ? -12.156 15.305 4.195 1 86.06 138 SER B O 1
ATOM 2532 N N . GLU B 1 139 ? -10.406 16.75 3.998 1 82.19 139 GLU B N 1
ATOM 2533 C CA . GLU B 1 139 ? -11.047 17.469 2.898 1 82.19 139 GLU B CA 1
ATOM 2534 C C . GLU B 1 139 ? -10.93 16.688 1.591 1 82.19 139 GLU B C 1
ATOM 2536 O O . GLU B 1 139 ? -10.078 15.812 1.462 1 82.19 139 GLU B O 1
ATOM 2541 N N . PRO B 1 140 ? -11.844 17.078 0.637 1 85.81 140 PRO B N 1
ATOM 2542 C CA . PRO B 1 140 ? -11.758 16.359 -0.639 1 85.81 140 PRO B CA 1
ATOM 2543 C C . PRO B 1 140 ? -10.359 16.422 -1.253 1 85.81 140 PRO B C 1
ATOM 2545 O O . PRO B 1 140 ? -9.766 17.5 -1.337 1 85.81 140 PRO B O 1
ATOM 2548 N N . HIS B 1 141 ? -9.914 15.227 -1.633 1 84 141 HIS B N 1
ATOM 2549 C CA . HIS B 1 141 ? -8.703 15.18 -2.453 1 84 141 HIS B CA 1
ATOM 2550 C C . HIS B 1 141 ? -9 15.586 -3.891 1 84 141 HIS B C 1
ATOM 2552 O O . HIS B 1 141 ? -10.109 16.031 -4.199 1 84 141 HIS B O 1
ATOM 2558 N N . GLU B 1 142 ? -7.945 15.523 -4.68 1 80.62 142 GLU B N 1
ATOM 2559 C CA . GLU B 1 142 ? -8.117 15.805 -6.102 1 80.62 142 GLU B CA 1
ATOM 2560 C C . GLU B 1 142 ? -9.188 14.914 -6.719 1 80.62 142 GLU B C 1
ATOM 2562 O O . GLU B 1 142 ? -9.336 13.75 -6.328 1 80.62 142 GLU B O 1
ATOM 2567 N N . ALA B 1 143 ? -9.844 15.484 -7.773 1 87.75 143 ALA B N 1
ATOM 2568 C CA . ALA B 1 143 ? -10.906 14.75 -8.453 1 87.75 143 ALA B CA 1
ATOM 2569 C C . ALA B 1 143 ? -10.398 13.406 -8.969 1 87.75 143 ALA B C 1
ATOM 2571 O O . ALA B 1 143 ? -9.32 13.328 -9.57 1 87.75 143 ALA B O 1
ATOM 2572 N N . GLY B 1 144 ? -11.125 12.344 -8.688 1 90.38 144 GLY B N 1
ATOM 2573 C CA . GLY B 1 144 ? -10.781 11.016 -9.172 1 90.38 144 GLY B CA 1
ATOM 2574 C C . GLY B 1 144 ? -9.938 10.219 -8.195 1 90.38 144 GLY B C 1
ATOM 2575 O O . GLY B 1 144 ? -9.672 9.039 -8.414 1 90.38 144 GLY B O 1
ATOM 2576 N N . THR B 1 145 ? -9.555 10.789 -7.055 1 91.12 145 THR B N 1
ATOM 2577 C CA . THR B 1 145 ? -8.734 10.109 -6.059 1 91.12 145 THR B CA 1
ATOM 2578 C C . THR B 1 145 ? -9.555 9.062 -5.305 1 91.12 145 THR B C 1
ATOM 2580 O O . THR B 1 145 ? -10.703 9.312 -4.941 1 91.12 145 THR B O 1
ATOM 2583 N N . HIS B 1 146 ? -8.984 7.906 -5.133 1 93.81 146 HIS B N 1
ATOM 2584 C CA . HIS B 1 146 ? -9.602 6.848 -4.34 1 93.81 146 HIS B CA 1
ATOM 2585 C C . HIS B 1 146 ? -8.711 6.453 -3.166 1 93.81 146 HIS B C 1
ATOM 2587 O O . HIS B 1 146 ? -7.48 6.512 -3.268 1 93.81 146 HIS B O 1
ATOM 2593 N N . GLU B 1 147 ? -9.367 6.039 -2.08 1 95.94 147 GLU B N 1
ATOM 2594 C CA . GLU B 1 147 ? -8.648 5.488 -0.932 1 95.94 147 GLU B CA 1
ATOM 2595 C C . GLU B 1 147 ? -9.047 4.035 -0.683 1 95.94 147 GLU B C 1
ATOM 2597 O O . GLU B 1 147 ? -10.188 3.641 -0.938 1 95.94 147 GLU B O 1
ATOM 2602 N N . HIS B 1 148 ? -8.125 3.293 -0.265 1 96.88 148 HIS B N 1
ATOM 2603 C CA . HIS B 1 148 ? -8.258 1.899 0.142 1 96.88 148 HIS B CA 1
ATOM 2604 C C . HIS B 1 148 ? -7.742 1.688 1.561 1 96.88 148 HIS B C 1
ATOM 2606 O O . HIS B 1 148 ? -6.547 1.855 1.821 1 96.88 148 HIS B O 1
ATOM 2612 N N . LEU B 1 149 ? -8.656 1.367 2.457 1 97.88 149 LEU B N 1
ATOM 2613 C CA . LEU B 1 149 ? -8.359 1.246 3.879 1 97.88 149 LEU B CA 1
ATOM 2614 C C . LEU B 1 149 ? -8.5 -0.2 4.344 1 97.88 149 LEU B C 1
ATOM 2616 O O . LEU B 1 149 ? -9.602 -0.754 4.336 1 97.88 149 LEU B O 1
ATOM 2620 N N . SER B 1 150 ? -7.395 -0.831 4.75 1 98.19 150 SER B N 1
ATOM 2621 C CA . SER B 1 150 ? -7.398 -2.189 5.281 1 98.19 150 SER B CA 1
ATOM 2622 C C . SER B 1 150 ? -7.066 -2.205 6.77 1 98.19 150 SER B C 1
ATOM 2624 O O . SER B 1 150 ? -5.965 -1.815 7.168 1 98.19 150 SER B O 1
ATOM 2626 N N . VAL B 1 151 ? -7.977 -2.717 7.559 1 98.5 151 VAL B N 1
ATOM 2627 C CA . VAL B 1 151 ? -7.785 -2.678 9 1 98.5 151 VAL B CA 1
ATOM 2628 C C . VAL B 1 151 ? -6.828 -3.791 9.43 1 98.5 151 VAL B C 1
ATOM 2630 O O . VAL B 1 151 ? -7.055 -4.965 9.117 1 98.5 151 VAL B O 1
ATOM 2633 N N . LEU B 1 152 ? -5.781 -3.406 10.117 1 97.31 152 LEU B N 1
ATOM 2634 C CA . LEU B 1 152 ? -4.773 -4.352 10.586 1 97.31 152 LEU B CA 1
ATOM 2635 C C . LEU B 1 152 ? -5.074 -4.793 12.016 1 97.31 152 LEU B C 1
ATOM 2637 O O . LEU B 1 152 ? -4.766 -5.922 12.398 1 97.31 152 LEU B O 1
ATOM 2641 N N . SER B 1 153 ? -5.52 -3.912 12.812 1 97.19 153 SER B N 1
ATOM 2642 C CA . SER B 1 153 ? -5.934 -4.188 14.188 1 97.19 153 SER B CA 1
ATOM 2643 C C . SER B 1 153 ? -7.035 -3.232 14.633 1 97.19 153 SER B C 1
ATOM 2645 O O . SER B 1 153 ? -7.078 -2.078 14.203 1 97.19 153 SER B O 1
ATOM 2647 N N . GLY B 1 154 ? -7.887 -3.783 15.555 1 97.12 154 GLY B N 1
ATOM 2648 C CA . GLY B 1 154 ? -9.008 -2.979 16.016 1 97.12 154 GLY B CA 1
ATOM 2649 C C . GLY B 1 154 ? -10.109 -2.852 14.977 1 97.12 154 GLY B C 1
ATOM 2650 O O . GLY B 1 154 ? -10.375 -3.791 14.227 1 97.12 154 GLY B O 1
ATOM 2651 N N . SER B 1 155 ? -10.852 -1.739 15.141 1 97.81 155 SER B N 1
ATOM 2652 C CA . SER B 1 155 ? -11.938 -1.42 14.211 1 97.81 155 SER B CA 1
ATOM 2653 C C . SER B 1 155 ? -11.953 0.066 13.875 1 97.81 155 SER B C 1
ATOM 2655 O O . SER B 1 155 ? -11.422 0.887 14.625 1 97.81 155 SER B O 1
ATOM 2657 N N . MET B 1 156 ? -12.477 0.322 12.68 1 98.44 156 MET B N 1
ATOM 2658 C CA . MET B 1 156 ? -12.586 1.708 12.227 1 98.44 156 MET B CA 1
ATOM 2659 C C . MET B 1 156 ? -13.914 1.948 11.516 1 98.44 156 MET B C 1
ATOM 2661 O O . MET B 1 156 ? -14.578 0.999 11.109 1 98.44 156 MET B O 1
ATOM 2665 N N . THR B 1 157 ? -14.258 3.182 11.43 1 98.5 157 THR B N 1
ATOM 2666 C CA . THR B 1 157 ? -15.414 3.607 10.656 1 98.5 157 THR B CA 1
ATOM 2667 C C . THR B 1 157 ? -15.008 4.609 9.578 1 98.5 157 THR B C 1
ATOM 2669 O O . THR B 1 157 ? -14.227 5.531 9.844 1 98.5 157 THR B O 1
ATOM 2672 N N . VAL B 1 158 ? -15.508 4.363 8.398 1 98.12 158 VAL B N 1
ATOM 2673 C CA . VAL B 1 158 ? -15.359 5.328 7.312 1 98.12 158 VAL B CA 1
ATOM 2674 C C . VAL B 1 158 ? -16.703 5.988 7.02 1 98.12 158 VAL B C 1
ATOM 2676 O O . VAL B 1 158 ? -17.719 5.309 6.922 1 98.12 158 VAL B O 1
ATOM 2679 N N . ARG B 1 159 ? -16.594 7.32 6.883 1 97 159 ARG B N 1
ATOM 2680 C CA . ARG B 1 159 ? -17.828 8.055 6.637 1 97 159 ARG B CA 1
ATOM 2681 C C . ARG B 1 159 ? -17.625 9.117 5.559 1 97 159 ARG B C 1
ATOM 2683 O O . ARG B 1 159 ? -16.594 9.797 5.535 1 97 159 ARG B O 1
ATOM 2690 N N . THR B 1 160 ? -18.531 9.109 4.621 1 94.06 160 THR B N 1
ATOM 2691 C CA . THR B 1 160 ? -18.734 10.242 3.723 1 94.06 160 THR B CA 1
ATOM 2692 C C . THR B 1 160 ? -20.094 10.891 3.971 1 94.06 160 THR B C 1
ATOM 2694 O O . THR B 1 160 ? -20.828 10.477 4.871 1 94.06 160 THR B O 1
ATOM 2697 N N . ASP B 1 161 ? -20.297 12.008 3.246 1 90.25 161 ASP B N 1
ATOM 2698 C CA . ASP B 1 161 ? -21.625 12.617 3.393 1 90.25 161 ASP B CA 1
ATOM 2699 C C . ASP B 1 161 ? -22.719 11.633 2.982 1 90.25 161 ASP B C 1
ATOM 2701 O O . ASP B 1 161 ? -23.828 11.68 3.518 1 90.25 161 ASP B O 1
ATOM 2705 N N . ALA B 1 162 ? -22.406 10.711 2.113 1 90.31 162 ALA B N 1
ATOM 2706 C CA . ALA B 1 162 ? -23.406 9.852 1.484 1 90.31 162 ALA B CA 1
ATOM 2707 C C . ALA B 1 162 ? -23.469 8.484 2.164 1 90.31 162 ALA B C 1
ATOM 2709 O O . ALA B 1 162 ? -24.469 7.77 2.053 1 90.31 162 ALA B O 1
ATOM 2710 N N . ASP B 1 163 ? -22.469 8.117 2.885 1 94.25 163 ASP B N 1
ATOM 2711 C CA . ASP B 1 163 ? -22.391 6.727 3.312 1 94.25 163 ASP B CA 1
ATOM 2712 C C . ASP B 1 163 ? -21.5 6.578 4.543 1 94.25 163 ASP B C 1
ATOM 2714 O O . ASP B 1 163 ? -20.656 7.445 4.816 1 94.25 163 ASP B O 1
ATOM 2718 N N . GLU B 1 164 ? -21.766 5.469 5.312 1 96.81 164 GLU B N 1
ATOM 2719 C CA . GLU B 1 164 ? -20.938 5.105 6.461 1 96.81 164 GLU B CA 1
ATOM 2720 C C . GLU B 1 164 ? -20.797 3.592 6.582 1 96.81 164 GLU B C 1
ATOM 2722 O O . GLU B 1 164 ? -21.781 2.857 6.453 1 96.81 164 GLU B O 1
ATOM 2727 N N . LYS B 1 165 ? -19.547 3.143 6.773 1 97.5 165 LYS B N 1
ATOM 2728 C CA . LYS B 1 165 ? -19.281 1.718 6.949 1 97.5 165 LYS B CA 1
ATOM 2729 C C . LYS B 1 165 ? -18.344 1.478 8.125 1 97.5 165 LYS B C 1
ATOM 2731 O O . LYS B 1 165 ? -17.359 2.201 8.297 1 97.5 165 LYS B O 1
ATOM 2736 N N . LYS B 1 166 ? -18.688 0.525 8.875 1 97.69 166 LYS B N 1
ATOM 2737 C CA . LYS B 1 166 ? -17.797 0.042 9.922 1 97.69 166 LYS B CA 1
ATOM 2738 C C . LYS B 1 166 ? -16.922 -1.102 9.406 1 97.69 166 LYS B C 1
ATOM 2740 O O . LYS B 1 166 ? -17.406 -1.993 8.711 1 97.69 166 LYS B O 1
ATOM 2745 N N . LEU B 1 167 ? -15.711 -1.041 9.797 1 97.75 167 LEU B N 1
ATOM 2746 C CA . LEU B 1 167 ? -14.742 -2.053 9.391 1 97.75 167 LEU B CA 1
ATOM 2747 C C . LEU B 1 167 ? -14.172 -2.785 10.594 1 97.75 167 LEU B C 1
ATOM 2749 O O . LEU B 1 167 ? -13.758 -2.154 11.57 1 97.75 167 LEU B O 1
ATOM 2753 N N . ARG B 1 168 ? -14.195 -4.059 10.492 1 96.56 168 ARG B N 1
ATOM 2754 C CA . ARG B 1 168 ? -13.508 -4.895 11.477 1 96.56 168 ARG B CA 1
ATOM 2755 C C . ARG B 1 168 ? -12.133 -5.324 10.961 1 96.56 168 ARG B C 1
ATOM 2757 O O . ARG B 1 168 ? -11.789 -5.062 9.812 1 96.56 168 ARG B O 1
ATOM 2764 N N . HIS B 1 169 ? -11.414 -5.871 11.898 1 96.31 169 HIS B N 1
ATOM 2765 C CA . HIS B 1 169 ? -10.094 -6.383 11.555 1 96.31 169 HIS B CA 1
ATOM 2766 C C . HIS B 1 169 ? -10.148 -7.23 10.289 1 96.31 169 HIS B C 1
ATOM 2768 O O . HIS B 1 169 ? -10.984 -8.133 10.172 1 96.31 169 HIS B O 1
ATOM 2774 N N . GLY B 1 170 ? -9.227 -6.934 9.367 1 94.75 170 GLY B N 1
ATOM 2775 C CA . GLY B 1 170 ? -9.094 -7.742 8.164 1 94.75 170 GLY B CA 1
ATOM 2776 C C . GLY B 1 170 ? -9.953 -7.254 7.016 1 94.75 170 GLY B C 1
ATOM 2777 O O . GLY B 1 170 ? -9.758 -7.664 5.867 1 94.75 170 GLY B O 1
ATOM 2778 N N . GLU B 1 171 ? -10.906 -6.438 7.25 1 95.62 171 GLU B N 1
ATOM 2779 C CA . GLU B 1 171 ? -11.758 -5.898 6.191 1 95.62 171 GLU B CA 1
ATOM 2780 C C . GLU B 1 171 ? -11.078 -4.734 5.477 1 95.62 171 GLU B C 1
ATOM 2782 O O . GLU B 1 171 ? -10.219 -4.059 6.051 1 95.62 171 GLU B O 1
ATOM 2787 N N . THR B 1 172 ? -11.406 -4.539 4.191 1 96.56 172 THR B N 1
ATOM 2788 C CA . THR B 1 172 ? -10.914 -3.434 3.381 1 96.56 172 THR B CA 1
ATOM 2789 C C . THR B 1 172 ? -12.078 -2.584 2.863 1 96.56 172 THR B C 1
ATOM 2791 O O . THR B 1 172 ? -13.055 -3.117 2.346 1 96.56 172 THR B O 1
ATOM 2794 N N . ALA B 1 173 ? -11.984 -1.324 3.047 1 96.62 173 ALA B N 1
ATOM 2795 C CA . ALA B 1 173 ? -12.93 -0.389 2.447 1 96.62 173 ALA B CA 1
ATOM 2796 C C . ALA B 1 173 ? -12.312 0.329 1.252 1 96.62 173 ALA B C 1
ATOM 2798 O O . ALA B 1 173 ? -11.148 0.723 1.293 1 96.62 173 ALA B O 1
ATOM 2799 N N . ARG B 1 174 ? -13.039 0.454 0.212 1 95.62 174 ARG B N 1
ATOM 2800 C CA . ARG B 1 174 ? -12.688 1.252 -0.957 1 95.62 174 ARG B CA 1
ATOM 2801 C C . ARG B 1 174 ? -13.711 2.355 -1.197 1 95.62 174 ARG B C 1
ATOM 2803 O O . ARG B 1 174 ? -14.922 2.1 -1.198 1 95.62 174 ARG B O 1
ATOM 2810 N N . TYR B 1 175 ? -13.258 3.57 -1.421 1 94.38 175 TYR B N 1
ATOM 2811 C CA . TYR B 1 175 ? -14.188 4.684 -1.564 1 94.38 175 TYR B CA 1
ATOM 2812 C C . TYR B 1 175 ? -13.531 5.855 -2.287 1 94.38 175 TYR B C 1
ATOM 2814 O O . TYR B 1 175 ? -12.305 5.961 -2.318 1 94.38 175 TYR B O 1
ATOM 2822 N N . ARG B 1 176 ? -14.375 6.684 -2.875 1 93.5 176 ARG B N 1
ATOM 2823 C CA . ARG B 1 176 ? -13.914 7.941 -3.455 1 93.5 176 ARG B CA 1
ATOM 2824 C C . ARG B 1 176 ? -13.414 8.891 -2.371 1 93.5 176 ARG B C 1
ATOM 2826 O O . ARG B 1 176 ? -14.078 9.086 -1.354 1 93.5 176 ARG B O 1
ATOM 2833 N N . ALA B 1 177 ? -12.25 9.453 -2.627 1 91.88 177 ALA B N 1
ATOM 2834 C CA . ALA B 1 177 ? -11.664 10.367 -1.649 1 91.88 177 ALA B CA 1
ATOM 2835 C C . ALA B 1 177 ? -11.695 11.805 -2.158 1 91.88 177 ALA B C 1
ATOM 2837 O O . ALA B 1 177 ? -11.195 12.719 -1.493 1 91.88 177 ALA B O 1
ATOM 2838 N N . ASP B 1 178 ? -12.242 11.992 -3.318 1 90 178 ASP B N 1
ATOM 2839 C CA . ASP B 1 178 ? -12.383 13.352 -3.82 1 90 178 ASP B CA 1
ATOM 2840 C C . ASP B 1 178 ? -13.633 14.023 -3.25 1 90 178 ASP B C 1
ATOM 2842 O O . ASP B 1 178 ? -14.148 14.977 -3.832 1 90 178 ASP B O 1
ATOM 2846 N N . VAL B 1 179 ? -14.18 13.484 -2.219 1 90.5 179 VAL B N 1
ATOM 2847 C CA . VAL B 1 179 ? -15.219 14.07 -1.373 1 90.5 179 VAL B CA 1
ATOM 2848 C C . VAL B 1 179 ? -14.727 14.141 0.071 1 90.5 179 VAL B C 1
ATOM 2850 O O . VAL B 1 179 ? -13.805 13.414 0.456 1 90.5 179 VAL B O 1
ATOM 2853 N N . ALA B 1 180 ? -15.406 15.023 0.842 1 89.69 180 ALA B N 1
ATOM 2854 C CA . ALA B 1 180 ? -15.062 15.055 2.262 1 89.69 180 ALA B CA 1
ATOM 2855 C C . ALA B 1 180 ? -15.312 13.695 2.914 1 89.69 180 ALA B C 1
ATOM 2857 O O . ALA B 1 180 ? -16.328 13.047 2.645 1 89.69 180 ALA B O 1
ATOM 2858 N N . HIS B 1 181 ? -14.367 13.219 3.734 1 93.5 181 HIS B N 1
ATOM 2859 C CA . HIS B 1 181 ? -14.516 11.898 4.344 1 93.5 181 HIS B CA 1
ATOM 2860 C C . HIS B 1 181 ? -13.773 11.82 5.672 1 93.5 181 HIS B C 1
ATOM 2862 O O . HIS B 1 181 ? -12.883 12.633 5.945 1 93.5 181 HIS B O 1
ATOM 2868 N N . VAL B 1 182 ? -14.203 10.828 6.426 1 94.44 182 VAL B N 1
ATOM 2869 C CA . VAL B 1 182 ? -13.695 10.688 7.785 1 94.44 182 VAL B CA 1
ATOM 2870 C C . VAL B 1 182 ? -13.367 9.227 8.062 1 94.44 182 VAL B C 1
ATOM 2872 O O . VAL B 1 182 ? -14.094 8.32 7.641 1 94.44 182 VAL B O 1
ATOM 2875 N N . ILE B 1 183 ? -12.258 9.062 8.672 1 97.12 183 ILE B N 1
ATOM 2876 C CA . ILE B 1 183 ? -11.938 7.777 9.273 1 97.12 183 ILE B CA 1
ATOM 2877 C C . ILE B 1 183 ? -11.852 7.93 10.789 1 97.12 183 ILE B C 1
ATOM 2879 O O . ILE B 1 183 ? -11.133 8.789 11.297 1 97.12 183 ILE B O 1
ATOM 2883 N N . ALA B 1 184 ? -12.578 7.055 11.5 1 97.69 184 ALA B N 1
ATOM 2884 C CA . ALA B 1 184 ? -12.641 7.219 12.945 1 97.69 184 ALA B CA 1
ATOM 2885 C C . ALA B 1 184 ? -12.453 5.883 13.656 1 97.69 184 ALA B C 1
ATOM 2887 O O . ALA B 1 184 ? -12.695 4.82 13.07 1 97.69 184 ALA B O 1
ATOM 2888 N N . ASN B 1 185 ? -11.945 5.949 14.867 1 98.31 185 ASN B N 1
ATOM 2889 C CA . ASN B 1 185 ? -11.898 4.82 15.789 1 98.31 185 ASN B CA 1
ATOM 2890 C C . ASN B 1 185 ? -12.859 5.008 16.953 1 98.31 185 ASN B C 1
ATOM 2892 O O . ASN B 1 185 ? -12.523 5.652 17.953 1 98.31 185 ASN B O 1
ATOM 2896 N N . GLY B 1 186 ? -14 4.359 16.828 1 96.12 186 GLY B N 1
ATOM 2897 C CA . GLY B 1 186 ? -14.992 4.445 17.891 1 96.12 186 GLY B CA 1
ATOM 2898 C C . GLY B 1 186 ? -14.766 3.432 18.984 1 96.12 186 GLY B C 1
ATOM 2899 O O . GLY B 1 186 ? -15.578 3.322 19.906 1 96.12 186 GLY B O 1
ATOM 2900 N N . GLY B 1 187 ? -13.75 2.645 18.922 1 94.94 187 GLY B N 1
ATOM 2901 C CA . GLY B 1 187 ? -13.469 1.616 19.906 1 94.94 187 GLY B CA 1
ATOM 2902 C C . GLY B 1 187 ? -12.742 2.146 21.125 1 94.94 187 GLY B C 1
ATOM 2903 O O . GLY B 1 187 ? -12.555 3.357 21.266 1 94.94 187 GLY B O 1
ATOM 2904 N N . LYS B 1 188 ? -12.328 1.188 22 1 95.69 188 LYS B N 1
ATOM 2905 C CA . LYS B 1 188 ? -11.719 1.558 23.281 1 95.69 188 LYS B CA 1
ATOM 2906 C C . LYS B 1 188 ? -10.203 1.372 23.234 1 95.69 188 LYS B C 1
ATOM 2908 O O . LYS B 1 188 ? -9.492 1.785 24.156 1 95.69 188 LYS B O 1
ATOM 2913 N N . THR B 1 189 ? -9.758 0.722 22.234 1 97.06 189 THR B N 1
ATOM 2914 C CA . THR B 1 189 ? -8.328 0.492 22.062 1 97.06 189 THR B CA 1
ATOM 2915 C C . THR B 1 189 ? -7.832 1.099 20.75 1 97.06 189 THR B C 1
ATOM 2917 O O . THR B 1 189 ? -8.633 1.428 19.875 1 97.06 189 THR B O 1
ATOM 2920 N N . THR B 1 190 ? -6.531 1.273 20.641 1 98 190 THR B N 1
ATOM 2921 C CA . THR B 1 190 ? -5.918 1.812 19.438 1 98 190 THR B CA 1
ATOM 2922 C C . THR B 1 190 ? -6.195 0.908 18.234 1 98 190 THR B C 1
ATOM 2924 O O . THR B 1 190 ? -6.172 -0.318 18.359 1 98 190 THR B O 1
ATOM 2927 N N . ALA B 1 191 ? -6.523 1.522 17.125 1 98.44 191 ALA B N 1
ATOM 2928 C CA . ALA B 1 191 ? -6.707 0.804 15.867 1 98.44 191 ALA B CA 1
ATOM 2929 C C . ALA B 1 191 ? -5.613 1.164 14.859 1 98.44 191 ALA B C 1
ATOM 2931 O O . ALA B 1 191 ? -5.137 2.301 14.836 1 98.44 191 ALA B O 1
ATOM 2932 N N . THR B 1 192 ? -5.172 0.16 14.023 1 98.38 192 THR B N 1
ATOM 2933 C CA . THR B 1 192 ? -4.191 0.389 12.969 1 98.38 192 THR B CA 1
ATOM 2934 C C . THR B 1 192 ? -4.711 -0.111 11.625 1 98.38 192 THR B C 1
ATOM 2936 O O . THR B 1 192 ? -5.523 -1.036 11.578 1 98.38 192 THR B O 1
ATOM 2939 N N . ALA B 1 193 ? -4.312 0.592 10.562 1 98.56 193 ALA B N 1
ATOM 2940 C CA . ALA B 1 193 ? -4.742 0.23 9.211 1 98.56 193 ALA B CA 1
ATOM 2941 C C . ALA B 1 193 ? -3.672 0.578 8.188 1 98.56 193 ALA B C 1
ATOM 2943 O O . ALA B 1 193 ? -2.775 1.381 8.453 1 98.56 193 ALA B O 1
ATOM 2944 N N . LEU B 1 194 ? -3.732 -0.105 7.051 1 98.25 194 LEU B N 1
ATOM 2945 C CA . LEU B 1 194 ? -3.057 0.334 5.836 1 98.25 194 LEU B CA 1
ATOM 2946 C C . LEU B 1 194 ? -3.949 1.264 5.023 1 98.25 194 LEU B C 1
ATOM 2948 O O . LEU B 1 194 ? -5.059 0.888 4.641 1 98.25 194 LEU B O 1
ATOM 2952 N N . LEU B 1 195 ? -3.477 2.447 4.781 1 97.5 195 LEU B N 1
ATOM 2953 C CA . LEU B 1 195 ? -4.203 3.41 3.961 1 97.5 195 LEU B CA 1
ATOM 2954 C C . LEU B 1 195 ? -3.463 3.678 2.654 1 97.5 195 LEU B C 1
ATOM 2956 O O . LEU B 1 195 ? -2.354 4.215 2.662 1 97.5 195 LEU B O 1
ATOM 2960 N N . VAL B 1 196 ? -4.051 3.293 1.571 1 97.44 196 VAL B N 1
ATOM 2961 C CA . VAL B 1 196 ? -3.482 3.518 0.246 1 97.44 196 VAL B CA 1
ATOM 2962 C C . VAL B 1 196 ? -4.309 4.562 -0.5 1 97.44 196 VAL B C 1
ATOM 2964 O O . VAL B 1 196 ? -5.539 4.469 -0.555 1 97.44 196 VAL B O 1
ATOM 2967 N N . VAL B 1 197 ? -3.658 5.539 -1.023 1 94.06 197 VAL B N 1
ATOM 2968 C CA . VAL B 1 197 ? -4.289 6.605 -1.795 1 94.06 197 VAL B CA 1
ATOM 2969 C C . VAL B 1 197 ? -3.838 6.523 -3.252 1 94.06 197 VAL B C 1
ATOM 2971 O O . VAL B 1 197 ? -2.639 6.547 -3.539 1 94.06 197 VAL B O 1
ATOM 2974 N N . VAL B 1 198 ? -4.766 6.422 -4.125 1 93.56 198 VAL B N 1
ATOM 2975 C CA . VAL B 1 198 ? -4.488 6.348 -5.555 1 93.56 198 VAL B CA 1
ATOM 2976 C C . VAL B 1 198 ? -5.047 7.586 -6.254 1 93.56 198 VAL B C 1
ATOM 2978 O O . VAL B 1 198 ? -6.254 7.832 -6.223 1 93.56 198 VAL B O 1
ATOM 2981 N N . HIS B 1 199 ? -4.121 8.32 -6.844 1 88.12 199 HIS B N 1
ATOM 2982 C CA . HIS B 1 199 ? -4.523 9.508 -7.59 1 88.12 199 HIS B CA 1
ATOM 2983 C C . HIS B 1 199 ? -4.762 9.172 -9.062 1 88.12 199 HIS B C 1
ATOM 2985 O O . HIS B 1 199 ? -4.203 8.211 -9.586 1 88.12 199 HIS B O 1
ATOM 2991 N N . PRO B 1 200 ? -5.656 9.938 -9.641 1 82.62 200 PRO B N 1
ATOM 2992 C CA . PRO B 1 200 ? -5.945 9.664 -11.047 1 82.62 200 PRO B CA 1
ATOM 2993 C C . PRO B 1 200 ? -4.727 9.859 -11.945 1 82.62 200 PRO B C 1
ATOM 2995 O O . PRO B 1 200 ? -3.865 10.695 -11.656 1 82.62 200 PRO B O 1
ATOM 2998 N N . ALA B 1 201 ? -4.492 8.938 -12.992 1 72.75 201 ALA B N 1
ATOM 2999 C CA . ALA B 1 201 ? -3.391 9.039 -13.945 1 72.75 201 ALA B CA 1
ATOM 3000 C C . ALA B 1 201 ? -3.488 10.328 -14.766 1 72.75 201 ALA B C 1
ATOM 3002 O O . ALA B 1 201 ? -4.586 10.828 -15.016 1 72.75 201 ALA B O 1
#

Solvent-accessible surface area (backbone atoms only — not comparable to full-atom values): 21231 Å² total; per-residue (Å²): 134,84,75,76,76,79,72,75,74,79,76,71,72,76,84,56,77,70,57,57,15,53,54,49,45,51,52,37,52,74,67,70,43,51,65,65,56,48,18,64,64,29,74,40,55,51,67,56,52,51,31,30,42,67,48,71,39,58,74,51,66,35,54,45,41,32,44,19,54,54,68,70,48,57,48,54,78,59,34,47,42,61,65,69,69,88,57,71,100,46,73,35,73,43,47,57,80,34,44,24,44,50,64,38,77,85,63,33,30,39,35,36,44,72,47,63,72,88,37,46,65,44,48,43,37,26,46,34,38,24,32,50,66,19,69,47,53,33,70,51,44,60,79,70,18,32,36,39,41,33,30,71,34,51,43,38,33,41,35,42,92,88,40,74,47,79,37,48,57,54,21,32,38,40,32,71,32,41,41,52,34,34,43,32,15,85,48,87,54,62,17,33,26,41,39,35,40,41,38,56,132,135,83,74,74,77,77,70,76,74,78,78,70,72,76,82,58,77,68,57,56,15,52,53,48,46,51,52,37,50,75,68,70,44,50,64,67,56,48,18,65,64,30,74,40,55,51,67,56,53,51,31,29,42,65,50,70,37,58,75,50,66,38,54,44,41,33,46,18,55,56,70,72,47,55,49,52,78,60,32,48,41,60,65,70,70,88,59,70,98,47,72,34,74,42,48,57,80,33,43,24,43,49,64,39,80,85,62,33,29,39,37,36,45,73,46,62,72,88,39,45,65,44,47,45,37,27,47,34,37,27,32,51,65,18,68,48,51,31,66,50,44,61,80,70,17,33,36,38,40,32,29,71,35,51,44,37,32,42,35,42,93,87,39,75,48,79,38,49,58,54,20,32,38,39,32,70,32,41,39,52,34,34,42,32,16,84,47,86,54,63,19,32,28,42,40,35,40,41,38,56,131

Radius of gyration: 24.31 Å; Cα contacts (8 Å, |Δi|>4): 861; chains: 2; bounding box: 47×101×84 Å

Foldseek 3Di:
DPPPPPDPPDDPDPPFPPQLLCLLVVLCVVVPHDLVRLCVQLVHDSVVNVCSNVLNAWDDLQSLCSSCVSSVHDSVSSWQAAQPDPDDPDDDDQDPNRFTWHARPVRQKIWGWPDDSVCRPAKTKTKIKGFAFGKHKHAADPPPKKKKKAWQAAKKWKDFPVDIDIDHHGDMDIDHRRHIMMITHNDHGMTIIMMMMG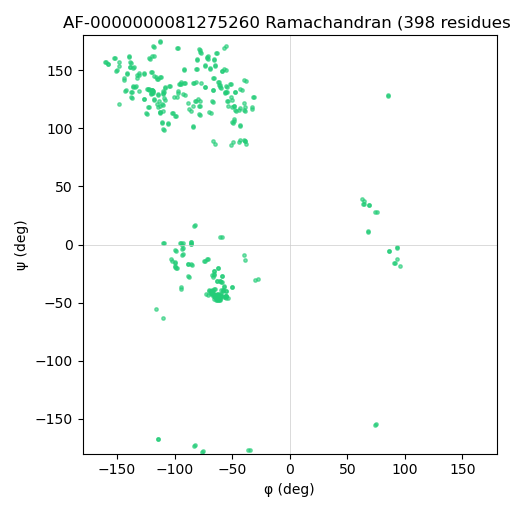HDD/DPPPPPPPPPDPDPPFPPALLCLLVVLCVVVPHDLVRLCVQLVHDSVVNVCSNVLNAFDDLQSLCSSCVSSVHDSVSSWQAAQPDPDDPDDDDQDPNRFTWHARPVRQKIWGWPDDSVCRQAKTKTKIKGFAFGKHKHAADPPPKKKKKAWQAAKKWKDFPVDIDIDHHGDMDIDHRRHIMMITHNDNGMTIIMMMMGHDD

InterPro domains:
  IPR001387 Cro/C1-type, helix-turn-helix domain [PF01381] (27-78)
  IPR001387 Cro/C1-type, helix-turn-helix domain [PS50943] (24-78)
  IPR001387 Cro/C1-type, helix-turn-helix domain [SM00530] (23-78)
  IPR001387 Cro/C1-type, helix-turn-helix domain [cd00093] (21-78)
  IPR010982 Lambda repressor-like, DNA-binding domain superfamily [G3DSA:1.10.260.40] (17-85)
  IPR010982 Lambda repressor-like, DNA-binding domain superfamily [SSF47413] (19-81)
  IPR011051 RmlC-like cupin domain superfamily [SSF51182] (71-200)
  IPR013096 Cupin 2, conserved barrel [PF07883] (128-196)
  IPR014710 RmlC-like jelly roll fold [G3DSA:2.60.120.10] (109-201)
  IPR050807 Transcriptional regulator/dioxygenase, bacterial-type [PTHR46797] (20-198)

Sequence (402 aa):
MTQPLVQPPPSSPPEGPPAVGIALQGLRQRQRLSLDELSRRAGVSKSMLSQIERNLTNPTVAVLWRLANALGVSLTDFLAQSAGEPAGNGITVVPPHAIPALKSPDTRCDLRILGPIDLAGRFEWYELTIQAGGVLSSEPHEAGTHEHLSVLSGSMTVRTDADEKKLRHGETARYRADVAHVIANGGKTTATALLVVVHPAMTQPLVQPPPSSPPEGPPAVGIALQGLRQRQRLSLDELSRRAGVSKSMLSQIERNLTNPTVAVLWRLANALGVSLTDFLAQSAGEPAGNGITVVPPHAIPALKSPDTRCDLRILGPIDLAGRFEWYELTIQAGGVLSSEPHEAGTHEHLSVLSGSMTVRTDADEKKLRHGETARYRADVAHVIANGGKTTATALLVVVHPA

Secondary structure (DSSP, 8-state):
---------------S---HHHHHHHHHHHTT--HHHHHHHHT--HHHHHHHHTT-S---HHHHHHHHHHHT--GGGTSBS------SSS-EEE-GGGS-EEE-TTSSEEEEE-S-GGGTTTEEEEEEEE-TT-EEEE---STT-EEEEEEEES-EEEEESS-EEEE-TT-EEEEE-SS-EEEE--SSS-EEEEEEEE---/---------------S---HHHHHHHHHHHTT--HHHHHHHHT--HHHHHHHHTT-S---HHHHHHHHHHHT--GGGTSBS------SSS-EEE-GGGS-EEE-TTS-EEEEE-S-GGGTTTEEEEEEEE-TT-EEEE---STT-EEEEEEEES-EEEEESS-EEEE-TT-EEEEE-SS-EEEE--SSS-EEEEEEEE---

pLDDT: mean 83.33, std 16.9, range [35.31, 98.56]